Protein AF-0000000066093822 (afdb_homodimer)

Organism: Wolinella succinogenes (strain ATCC 29543 / DSM 1740 / CCUG 13145 / JCM 31913 / LMG 7466 / NCTC 11488 / FDC 602W) (NCBI:txid273121)

pLDDT: mean 84.03, std 15.46, range [20.19, 98.31]

InterPro domains:
  IPR005614 NrfD-like [PF03916] (7-316)
  IPR052049 Membrane-bound electron transfer protein [PTHR34856] (4-316)

Nearest PDB structures (foldseek):
  8x2j-assembly1_C  TM=7.909E-01  e=2.220E-07  Chloroflexus aurantiacus J-10-fl
  6loe-assembly1_C  TM=8.105E-01  e=1.254E-06  Roseiflexus castenholzii DSM 13941
  6btm-assembly1_F  TM=6.131E-01  e=3.218E-03  Flavobacterium johnsoniae UW101
  8qah-assembly1_A  TM=2.305E-01  e=1.585E+00  synthetic construct
  8x2j-assembly1_C  TM=7.907E-01  e=2.200E-07  Chloroflexus aurantiacus J-10-fl

Solvent-accessible surface area (backbone atoms only — not comparable to full-atom values): 30609 Å² total; per-residue (Å²): 137,86,76,81,65,75,64,72,66,75,68,45,86,75,78,82,57,70,64,55,31,52,26,48,38,26,36,12,30,13,20,10,11,39,43,48,19,48,54,51,38,70,34,92,88,40,77,52,85,81,64,40,12,40,39,53,25,6,34,51,44,20,38,54,30,36,50,52,19,50,52,46,52,45,66,65,38,91,56,44,82,47,49,58,45,52,66,67,63,59,45,85,82,35,59,66,41,52,42,53,52,47,47,63,57,36,48,60,49,38,45,33,48,27,34,36,78,36,28,57,65,37,21,76,74,26,94,43,43,87,50,37,67,51,19,46,44,33,64,75,40,38,66,64,49,50,50,52,47,41,54,43,24,52,48,49,15,25,36,55,18,46,52,47,13,40,36,63,76,16,56,74,28,41,39,49,48,39,19,57,44,37,27,40,45,10,34,38,29,4,42,26,49,16,52,36,45,8,52,72,77,26,46,92,43,42,52,65,68,59,52,53,49,48,53,53,49,37,53,52,37,39,53,50,42,53,50,47,53,47,38,47,47,53,33,30,41,44,37,36,70,49,44,19,51,26,40,51,43,50,61,64,43,67,70,56,14,48,42,38,52,51,28,25,46,32,34,32,37,46,46,56,52,50,54,64,69,72,43,54,74,73,58,61,68,31,69,66,48,47,38,51,49,20,51,37,34,40,50,6,44,45,32,41,34,45,40,54,58,49,42,16,70,68,38,50,93,135,86,78,82,66,76,63,71,68,75,68,46,85,74,78,81,56,70,65,54,30,51,28,48,40,26,36,12,30,13,22,10,10,40,43,48,18,48,53,52,36,68,34,91,89,41,77,52,85,81,64,40,12,41,41,53,25,6,34,50,45,21,37,53,29,35,51,53,19,51,51,46,53,44,66,64,39,92,56,42,80,48,49,57,46,52,65,64,62,60,46,86,84,36,59,65,41,51,42,52,51,46,48,63,56,37,49,60,49,38,45,33,48,27,34,37,75,36,28,58,64,38,20,75,74,27,94,42,44,86,49,37,69,52,19,46,46,33,62,74,40,38,68,63,50,50,51,53,47,42,53,42,25,53,48,49,12,24,37,56,18,46,53,47,11,40,37,64,75,16,57,75,29,41,39,49,48,39,19,57,46,37,28,40,44,11,33,36,30,4,42,25,48,16,53,37,45,7,52,73,77,26,45,91,42,42,52,64,68,58,52,52,49,50,52,53,50,36,51,53,36,40,53,50,41,52,50,46,53,48,36,47,48,52,32,31,40,44,37,35,71,50,44,20,52,26,41,51,43,50,61,65,43,68,70,56,15,49,41,38,52,50,29,25,47,31,35,32,37,46,45,54,52,49,52,63,68,72,44,56,76,74,56,60,69,32,69,66,49,47,39,51,49,19,52,38,35,40,51,6,45,46,33,41,36,45,41,54,58,49,43,17,70,66,38,51,92

Foldseek 3Di:
DPPPPVDPCVLPLPQDDLLLLLLLLLLLLLLLQLLLLLVLCPDPPQVDPPHFLLNLLSLVSNLVSNVVSVVSVLVPPPPSVCVVVCQVVPPVVDLVNVLVVLSVVQNVLSPLSNCLNCVCVPQVVHPVVVCNVSNVCCVVVVPVSSVVNNVSSLVSQLSSLVNQLPNPQFLLSVDNLRSVLSNLLSNLLSLLSSLQSSCVPVVVRHDLVSNVVSLVVSLVSLVVSVVSVVCSLVVQCVVDDLSNVLSVCLCPPDPLVVLCVCQQVNQQRVVSNCCCVVDDPVVCSDSVNSNVNSVSNSRNSSSVSVSSSVSRSPRRD/DPPPPPPPCVLPLPQDDLLLLLLLLLLLLLLLQLLLLLVLCPDPPQVDPPHFLLNLLSLVSNLVSNVVSVVSVLVPPPPSVCVVVCQVVPPVVDLVNVLVVLSVVQNVLSPLSNCQNCVCVPQVVHPVVVCNVSNVCCVVVVPVSSVVNNVSSLVSQLSSLVNQLPNPQFLLSVDNLRSVLSNLLSSLLSLLSSLQSSCVPVVVRHDLVSNVVSLVVSLVSLVVSVVSVVCSLVVQCVVDDLSNVLSVCLCPPDPLVVLCVCQQVNQQRVVSNCCCVVDDPVVCSDSVNSNVNSVSNSRNSSSVSVSSSVSRSPRRD

Radius of gyration: 25.58 Å; Cα contacts (8 Å, |Δi|>4): 1000; chains: 2; bounding box: 76×68×68 Å

Secondary structure (DSSP, 8-state):
-------TTSSS-----HHHHHHHHHHHHHHHHHHHHHHHHHSTT-SSSSPPHHHHHHHHHHHHHHHHHHHHHHHHSSSGGGHHHHHHS--TT-HHHHHHHHHHHHHHHHHHHHHHHTIIIIIISSS-GGGHHHHHHHHHTHHHHHHHHHHHHHHHHHHHHHHHHT-TT-TTTS-THHHHHHHHHHHHHHHHHHHHHHHHH-GGG--HHHHHHHHHHHHHHHHHHHHHHHHHHHHHHHH-HHHHHHHHHHHHSHHHHHIIIIIIIIIIIIHHHHHHHHS-HHHHTSHHHHHHHHHHHHHHHHHHHHHHHHHHHH---/-------TTSSS-----HHHHHHHHHHHHHHHHHHHHHHHHHSTT-SSSSPPHHHHHHHHHHHHHHHHHHHHHHHHSSSGGGHHHHHHS--TT-HHHHHHHHHHHHHHHHHHHHHHHTIIIIIISSS-GGGHHHHHHHHHTHHHHHHHHHHHHHHHHHHHHHHHHT-TT-TTTS-THHHHHHHHHHHHHHHHHHHHHHHHH-GGG--HHHHHHHHHHHHHHHHHHHHHHHHHHHHHHHH-HHHHHHHHHHHHSHHHHHIIIIIIIIIIIIHHHHHHHHS-HHHHTSHHHHHHHHHHHHHHHHHHHHHHHHHHHH---

Sequence (634 aa):
MNQMWGSIEQYNTVVWHWPIAVYLFLAGLSAGAIISAIIIKWMKGNESSPWDGIIKAGALIAPLTIGAGLLLLIFDLTRPLHFWKLLIFYNFSSVMTLGVLALFAYFPVVLIFLLGVFKKELCDEGPFGFLAPLANIAYSMARPLEIVTFVLAIGVGAYTGFLLSAMYSYPLLNTPILPLLFLASGISAGISGNLLIGLLFFGKSTKGENVGYLHGLDFKVILFEAFLLFILFVGMYYQGGSTAEVAKAALTTGGLASLFWLGVAGMGLALPVVLNVALPHGIKHSSGFVMLNALIVLAGVMALRFYILYAGQTFVGMNQMWGSIEQYNTVVWHWPIAVYLFLAGLSAGAIISAIIIKWMKGNESSPWDGIIKAGALIAPLTIGAGLLLLIFDLTRPLHFWKLLIFYNFSSVMTLGVLALFAYFPVVLIFLLGVFKKELCDEGPFGFLAPLANIAYSMARPLEIVTFVLAIGVGAYTGFLLSAMYSYPLLNTPILPLLFLASGISAGISGNLLIGLLFFGKSTKGENVGYLHGLDFKVILFEAFLLFILFVGMYYQGGSTAEVAKAALTTGGLASLFWLGVAGMGLALPVVLNVALPHGIKHSSGFVMLNALIVLAGVMALRFYILYAGQTFVG

Structure (mmCIF, N/CA/C/O backbone):
data_AF-0000000066093822-model_v1
#
loop_
_entity.id
_entity.type
_entity.pdbx_description
1 polymer 'Polysulfide reductase chain C'
#
loop_
_atom_site.group_PDB
_atom_site.id
_atom_site.type_symbol
_atom_site.label_atom_id
_atom_site.label_alt_id
_atom_site.label_comp_id
_atom_site.label_asym_id
_atom_site.label_entity_id
_atom_site.label_seq_id
_atom_site.pdbx_PDB_ins_code
_atom_site.Cartn_x
_atom_site.Cartn_y
_atom_site.Cartn_z
_atom_site.occupancy
_atom_site.B_iso_or_equiv
_atom_site.auth_seq_id
_atom_site.auth_comp_id
_atom_site.auth_asym_id
_atom_site.auth_atom_id
_atom_site.pdbx_PDB_model_num
ATOM 1 N N . MET A 1 1 ? -21.609 12.609 39.312 1 22.14 1 MET A N 1
ATOM 2 C CA . MET A 1 1 ? -21.672 11.727 38.156 1 22.14 1 MET A CA 1
ATOM 3 C C . MET A 1 1 ? -21.562 12.516 36.844 1 22.14 1 MET A C 1
ATOM 5 O O . MET A 1 1 ? -22.547 12.727 36.156 1 22.14 1 MET A O 1
ATOM 9 N N . ASN A 1 2 ? -20.844 13.633 36.594 1 21.94 2 ASN A N 1
ATOM 10 C CA . ASN A 1 2 ? -20.672 14.758 35.688 1 21.94 2 ASN A CA 1
ATOM 11 C C . ASN A 1 2 ? -20.156 14.312 34.312 1 21.94 2 ASN A C 1
ATOM 13 O O . ASN A 1 2 ? -19.062 13.766 34.219 1 21.94 2 ASN A O 1
ATOM 17 N N . GLN A 1 3 ? -21.094 13.914 33.375 1 25.66 3 GLN A N 1
ATOM 18 C CA . GLN A 1 3 ? -21.188 13.273 32.062 1 25.66 3 GLN A CA 1
ATOM 19 C C . GLN A 1 3 ? -20.406 14.062 31.016 1 25.66 3 GLN A C 1
ATOM 21 O O . GLN A 1 3 ? -20.875 15.102 30.547 1 25.66 3 GLN A O 1
ATOM 26 N N . MET A 1 4 ? -19.234 14.562 31.219 1 26.33 4 MET A N 1
ATOM 27 C CA . MET A 1 4 ? -18.422 15.281 30.234 1 26.33 4 MET A CA 1
ATOM 28 C C . MET A 1 4 ? -18.484 14.594 28.875 1 26.33 4 MET A C 1
ATOM 30 O O . MET A 1 4 ? -17.75 13.633 28.641 1 26.33 4 MET A O 1
ATOM 34 N N . TRP A 1 5 ? -19.688 14.32 28.297 1 30.56 5 TRP A N 1
ATOM 35 C CA . TRP A 1 5 ? -20.094 14.109 26.922 1 30.56 5 TRP A CA 1
ATOM 36 C C . TRP A 1 5 ? -19.359 15.062 25.984 1 30.56 5 TRP A C 1
ATOM 38 O O . TRP A 1 5 ? -19.5 16.281 26.094 1 30.56 5 TRP A O 1
ATOM 48 N N . GLY A 1 6 ? -18.125 15.008 25.844 1 33.09 6 GLY A N 1
ATOM 49 C CA . GLY A 1 6 ? -17.422 15.922 24.953 1 33.09 6 GLY A CA 1
ATOM 50 C C . GLY A 1 6 ? -18.266 16.406 23.797 1 33.09 6 GLY A C 1
ATOM 51 O O . GLY A 1 6 ? -19.094 15.648 23.281 1 33.09 6 GLY A O 1
ATOM 52 N N . SER A 1 7 ? -18.766 17.672 23.859 1 30.75 7 SER A N 1
ATOM 53 C CA . SER A 1 7 ? -19.703 18.422 23.031 1 30.75 7 SER A CA 1
ATOM 54 C C . SER A 1 7 ? -19.531 18.062 21.562 1 30.75 7 SER A C 1
ATOM 56 O O . SER A 1 7 ? -18.406 18.031 21.047 1 30.75 7 SER A O 1
ATOM 58 N N . ILE A 1 8 ? -20.281 17.344 20.938 1 36.72 8 ILE A N 1
ATOM 59 C CA . ILE A 1 8 ? -20.625 17.219 19.531 1 36.72 8 ILE A CA 1
ATOM 60 C C . ILE A 1 8 ? -20.469 18.562 18.828 1 36.72 8 ILE A C 1
ATOM 62 O O . ILE A 1 8 ? -20.5 18.641 17.594 1 36.72 8 ILE A O 1
ATOM 66 N N . GLU A 1 9 ? -20.641 19.688 19.562 1 33.75 9 GLU A N 1
ATOM 67 C CA . GLU A 1 9 ? -20.484 21.062 19.094 1 33.75 9 GLU A CA 1
ATOM 68 C C . GLU A 1 9 ? -19.078 21.281 18.531 1 33.75 9 GLU A C 1
ATOM 70 O O . GLU A 1 9 ? -18.844 22.234 17.781 1 33.75 9 GLU A O 1
ATOM 75 N N . GLN A 1 10 ? -18.109 20.656 19.141 1 34.78 10 GLN A N 1
ATOM 76 C CA . GLN A 1 10 ? -16.75 20.906 18.672 1 34.78 10 GLN A CA 1
ATOM 77 C C . GLN A 1 10 ? -16.578 20.453 17.219 1 34.78 10 GLN A C 1
ATOM 79 O O . GLN A 1 10 ? -15.594 20.812 16.562 1 34.78 10 GLN A O 1
ATOM 84 N N . TYR A 1 11 ? -17.266 19.469 16.844 1 39.75 11 TYR A N 1
ATOM 85 C CA . TYR A 1 11 ? -17.25 19.219 15.414 1 39.75 11 TYR A CA 1
ATOM 86 C C . TYR A 1 11 ? -18.125 20.219 14.672 1 39.75 11 TYR A C 1
ATOM 88 O O . TYR A 1 11 ? -19.203 19.875 14.195 1 39.75 11 TYR A O 1
ATOM 96 N N . ASN A 1 12 ? -18.344 21.328 15.227 1 39.03 12 ASN A N 1
ATOM 97 C CA . ASN A 1 12 ? -18.766 22.375 14.297 1 39.03 12 ASN A CA 1
ATOM 98 C C . ASN A 1 12 ? -18.016 22.266 12.969 1 39.03 12 ASN A C 1
ATOM 100 O O . ASN A 1 12 ? -16.875 21.781 12.922 1 39.03 12 ASN A O 1
ATOM 104 N N . THR A 1 13 ? -18.719 22.297 11.836 1 49.81 13 THR A N 1
ATOM 105 C CA . THR A 1 13 ? -18.219 22.203 10.477 1 49.81 13 THR A CA 1
ATOM 106 C C . THR A 1 13 ? -16.922 22.984 10.328 1 49.81 13 THR A C 1
ATOM 108 O O . THR A 1 13 ? -16.938 24.203 10.219 1 49.81 13 THR A O 1
ATOM 111 N N . VAL A 1 14 ? -15.984 22.75 11.188 1 52.81 14 VAL A N 1
ATOM 112 C CA . VAL A 1 14 ? -14.703 23.422 10.992 1 52.81 14 VAL A CA 1
ATOM 113 C C . VAL A 1 14 ? -14.352 23.438 9.508 1 52.81 14 VAL A C 1
ATOM 115 O O . VAL A 1 14 ? -14.344 22.391 8.852 1 52.81 14 VAL A O 1
ATOM 118 N N . VAL A 1 15 ? -14.5 24.656 8.938 1 65.69 15 VAL A N 1
ATOM 119 C CA . VAL A 1 15 ? -14.109 24.891 7.551 1 65.69 15 VAL A CA 1
ATOM 120 C C . VAL A 1 15 ? -12.602 25.109 7.461 1 65.69 15 VAL A C 1
ATOM 122 O O . VAL A 1 15 ? -12.062 26.016 8.109 1 65.69 15 VAL A O 1
ATOM 125 N N . TRP A 1 16 ? -11.938 24.156 6.988 1 75.75 16 TRP A N 1
ATOM 126 C CA . TRP A 1 16 ? -10.5 24.266 6.758 1 75.75 16 TRP A CA 1
ATOM 127 C C . TRP A 1 16 ? -10.211 25.062 5.492 1 75.75 16 TRP A C 1
ATOM 129 O O . TRP A 1 16 ? -10.906 24.906 4.484 1 75.75 16 TRP A O 1
ATOM 139 N N . HIS A 1 17 ? -9.211 26.047 5.73 1 81.94 17 HIS A N 1
ATOM 140 C CA . HIS A 1 17 ? -8.836 26.906 4.617 1 81.94 17 HIS A CA 1
ATOM 141 C C . HIS A 1 17 ? -7.496 26.5 4.02 1 81.94 17 HIS A C 1
ATOM 143 O O . HIS A 1 17 ? -6.945 25.453 4.383 1 81.94 17 HIS A O 1
ATOM 149 N N . TRP A 1 18 ? -6.988 27.281 3.104 1 85.25 18 TRP A N 1
ATOM 150 C CA . TRP A 1 18 ? -5.848 26.953 2.26 1 85.25 18 TRP A CA 1
ATOM 151 C C . TRP A 1 18 ? -4.59 26.75 3.1 1 85.25 18 TRP A C 1
ATOM 153 O O . TRP A 1 18 ? -3.729 25.938 2.748 1 85.25 18 TRP A O 1
ATOM 163 N N . PRO A 1 19 ? -4.461 27.375 4.227 1 85.19 19 PRO A N 1
ATOM 164 C CA . PRO A 1 19 ? -3.238 27.141 5 1 85.19 19 PRO A CA 1
ATOM 165 C C . PRO A 1 19 ? -3.107 25.703 5.477 1 85.19 19 PRO A C 1
ATOM 167 O O . PRO A 1 19 ? -1.993 25.172 5.59 1 85.19 19 PRO A O 1
ATOM 170 N N . ILE A 1 20 ? -4.18 25.062 5.641 1 84.62 20 ILE A N 1
ATOM 171 C CA . ILE A 1 20 ? -4.16 23.688 6.105 1 84.62 20 ILE A CA 1
ATOM 172 C C . ILE A 1 20 ? -3.723 22.766 4.969 1 84.62 20 ILE A C 1
ATOM 174 O O . ILE A 1 20 ? -2.98 21.797 5.188 1 84.62 20 ILE A O 1
ATOM 178 N N . ALA A 1 21 ? -4.195 23.109 3.809 1 90.12 21 ALA A N 1
ATOM 179 C CA . ALA A 1 21 ? -3.766 22.312 2.654 1 90.12 21 ALA A CA 1
ATOM 180 C C . ALA A 1 21 ? -2.256 22.406 2.459 1 90.12 21 ALA A C 1
ATOM 182 O O . ALA A 1 21 ? -1.6 21.406 2.17 1 90.12 21 ALA A O 1
ATOM 183 N N . VAL A 1 22 ? -1.737 23.594 2.682 1 92.62 22 VAL A N 1
ATOM 184 C CA . VAL A 1 22 ? -0.304 23.812 2.523 1 92.62 22 VAL A CA 1
ATOM 185 C C . VAL A 1 22 ? 0.457 23.094 3.639 1 92.62 22 VAL A C 1
ATOM 187 O O . VAL A 1 22 ? 1.493 22.469 3.393 1 92.62 22 VAL A O 1
ATOM 190 N N . TYR A 1 23 ? -0.07 23.188 4.816 1 91 23 TYR A N 1
ATOM 191 C CA . TYR A 1 23 ? 0.551 22.469 5.926 1 91 23 TYR A CA 1
ATOM 192 C C . TYR A 1 23 ? 0.597 20.969 5.656 1 91 23 TYR A C 1
ATOM 194 O O . TYR A 1 23 ? 1.615 20.328 5.906 1 91 23 TYR A O 1
ATOM 202 N N . LEU A 1 24 ? -0.52 20.484 5.164 1 92.25 24 LEU A N 1
ATOM 203 C CA . LEU A 1 24 ? -0.588 19.047 4.879 1 92.25 24 LEU A CA 1
ATOM 204 C C . LEU A 1 24 ? 0.443 18.656 3.824 1 92.25 24 LEU A C 1
ATOM 206 O O . LEU A 1 24 ? 1.057 17.594 3.92 1 92.25 24 LEU A O 1
ATOM 210 N N . PHE A 1 25 ? 0.59 19.516 2.885 1 95.88 25 PHE A N 1
ATOM 211 C CA . PHE A 1 25 ? 1.58 19.266 1.842 1 95.88 25 PHE A CA 1
ATOM 212 C C . PHE A 1 25 ? 2.99 19.297 2.418 1 95.88 25 PHE A C 1
ATOM 214 O O . PHE A 1 25 ? 3.797 18.406 2.143 1 95.88 25 PHE A O 1
ATOM 221 N N . LEU A 1 26 ? 3.244 20.266 3.191 1 96.44 26 LEU A N 1
ATOM 222 C CA . LEU A 1 26 ? 4.578 20.438 3.76 1 96.44 26 LEU A CA 1
ATOM 223 C C . LEU A 1 26 ? 4.918 19.297 4.707 1 96.44 26 LEU A C 1
ATOM 225 O O . LEU A 1 26 ? 6.062 18.828 4.738 1 96.44 26 LEU A O 1
ATOM 229 N N . ALA A 1 27 ? 3.977 18.875 5.484 1 94.81 27 ALA A N 1
ATOM 230 C CA . ALA A 1 27 ? 4.195 17.75 6.395 1 94.81 27 ALA A CA 1
ATOM 231 C C . ALA A 1 27 ? 4.512 16.469 5.621 1 94.81 27 ALA A C 1
ATOM 233 O O . ALA A 1 27 ? 5.422 15.727 5.984 1 94.81 27 ALA A O 1
ATOM 234 N N . GLY A 1 28 ? 3.799 16.234 4.559 1 96.38 28 GLY A N 1
ATOM 235 C CA . GLY A 1 28 ? 4.078 15.094 3.705 1 96.38 28 GLY A CA 1
ATOM 236 C C . GLY A 1 28 ? 5.434 15.164 3.029 1 96.38 28 GLY A C 1
ATOM 237 O O . GLY A 1 28 ? 6.156 14.164 2.961 1 96.38 28 GLY A O 1
ATOM 238 N N . LEU A 1 29 ? 5.715 16.328 2.545 1 97.81 29 LEU A N 1
ATOM 239 C CA . LEU A 1 29 ? 7.004 16.562 1.903 1 97.81 29 LEU A CA 1
ATOM 240 C C . LEU A 1 29 ? 8.148 16.297 2.873 1 97.81 29 LEU A C 1
ATOM 242 O O . LEU A 1 29 ? 9.148 15.664 2.506 1 97.81 29 LEU A O 1
ATOM 246 N N . SER A 1 30 ? 7.945 16.734 4.047 1 98.06 30 SER A N 1
ATOM 247 C CA . SER A 1 30 ? 8.953 16.531 5.078 1 98.06 30 SER A CA 1
ATOM 248 C C . SER A 1 30 ? 9.172 15.047 5.352 1 98.06 30 SER A C 1
ATOM 250 O O . SER A 1 30 ? 10.305 14.562 5.305 1 98.06 30 SER A O 1
ATOM 252 N N . ALA A 1 31 ? 8.102 14.367 5.594 1 97.81 31 ALA A N 1
ATOM 253 C CA . ALA A 1 31 ? 8.156 12.93 5.883 1 97.81 31 ALA A CA 1
ATOM 254 C C . ALA A 1 31 ? 8.75 12.164 4.703 1 97.81 31 ALA A C 1
ATOM 256 O O . ALA A 1 31 ? 9.648 11.336 4.879 1 97.81 31 ALA A O 1
ATOM 257 N N . GLY A 1 32 ? 8.305 12.445 3.521 1 98.19 32 GLY A N 1
ATOM 258 C CA . GLY A 1 32 ? 8.789 11.758 2.336 1 98.19 32 GLY A CA 1
ATOM 259 C C . GLY A 1 32 ? 10.258 12.008 2.055 1 98.19 32 GLY A C 1
ATOM 260 O O . GLY A 1 32 ? 10.977 11.109 1.624 1 98.19 32 GLY A O 1
ATOM 261 N N . ALA A 1 33 ? 10.68 13.219 2.285 1 98.31 33 ALA A N 1
ATOM 262 C CA . ALA A 1 33 ? 12.062 13.586 2.021 1 98.31 33 ALA A CA 1
ATOM 263 C C . ALA A 1 33 ? 13.016 12.82 2.932 1 98.31 33 ALA A C 1
ATOM 265 O O . ALA A 1 33 ? 14.023 12.281 2.471 1 98.31 33 ALA A O 1
ATOM 266 N N . ILE A 1 34 ? 12.641 12.773 4.176 1 98.19 34 ILE A N 1
ATOM 267 C CA . ILE A 1 34 ? 13.547 12.109 5.117 1 98.19 34 ILE A CA 1
ATOM 268 C C . ILE A 1 34 ? 13.484 10.602 4.914 1 98.19 34 ILE A C 1
ATOM 270 O O . ILE A 1 34 ? 14.492 9.906 5.047 1 98.19 34 ILE A O 1
ATOM 274 N N . ILE A 1 35 ? 12.336 10.055 4.598 1 97.5 35 ILE A N 1
ATOM 275 C CA . ILE A 1 35 ? 12.188 8.633 4.324 1 97.5 35 ILE A CA 1
ATOM 276 C C . ILE A 1 35 ? 13.055 8.242 3.125 1 97.5 35 ILE A C 1
ATOM 278 O O . ILE A 1 35 ? 13.812 7.277 3.188 1 97.5 35 ILE A O 1
ATOM 282 N N . SER A 1 36 ? 12.961 8.984 2.068 1 97.12 36 SER A N 1
ATOM 283 C CA . SER A 1 36 ? 13.727 8.672 0.866 1 97.12 36 SER A CA 1
ATOM 284 C C . SER A 1 36 ? 15.227 8.836 1.106 1 97.12 36 SER A C 1
ATOM 286 O O . SER A 1 36 ? 16.031 8.062 0.584 1 97.12 36 SER A O 1
ATOM 288 N N . ALA A 1 37 ? 15.594 9.828 1.858 1 96.94 37 ALA A N 1
ATOM 289 C CA . ALA A 1 37 ? 17 10.031 2.199 1 96.94 37 ALA A CA 1
ATOM 290 C C . ALA A 1 37 ? 17.547 8.844 2.986 1 96.94 37 ALA A C 1
ATOM 292 O O . ALA A 1 37 ? 18.656 8.367 2.721 1 96.94 37 ALA A O 1
ATOM 293 N N . ILE A 1 38 ? 16.781 8.375 3.906 1 95.81 38 ILE A N 1
ATOM 294 C CA . ILE A 1 38 ? 17.203 7.273 4.758 1 95.81 38 ILE A CA 1
ATOM 295 C C . ILE A 1 38 ? 17.281 5.988 3.936 1 95.81 38 ILE A C 1
ATOM 297 O O . ILE A 1 38 ? 18.188 5.172 4.129 1 95.81 38 ILE A O 1
ATOM 301 N N . ILE A 1 39 ? 16.375 5.793 3.023 1 94 39 ILE A N 1
ATOM 302 C CA . ILE A 1 39 ? 16.391 4.629 2.145 1 94 39 ILE A CA 1
ATOM 303 C C . ILE A 1 39 ? 17.703 4.605 1.355 1 94 39 ILE A C 1
ATOM 305 O O . ILE A 1 39 ? 18.344 3.555 1.224 1 94 39 ILE A O 1
ATOM 309 N N . ILE A 1 40 ? 18.125 5.746 0.827 1 93.38 40 ILE A N 1
ATOM 310 C CA . ILE A 1 40 ? 19.375 5.844 0.087 1 93.38 40 ILE A CA 1
ATOM 311 C C . ILE A 1 40 ? 20.547 5.574 1.025 1 93.38 40 ILE A C 1
ATOM 313 O O . ILE A 1 40 ? 21.5 4.887 0.657 1 93.38 40 ILE A O 1
ATOM 317 N N . LYS A 1 41 ? 20.422 6.117 2.174 1 92.81 41 LYS A N 1
ATOM 318 C CA . LYS A 1 41 ? 21.5 5.938 3.148 1 92.81 41 LYS A CA 1
ATOM 319 C C . LYS A 1 41 ? 21.672 4.465 3.506 1 92.81 41 LYS A C 1
ATOM 321 O O . LYS A 1 41 ? 22.781 4.023 3.805 1 92.81 41 LYS A O 1
ATOM 326 N N . TRP A 1 42 ? 20.578 3.719 3.482 1 90.69 42 TRP A N 1
ATOM 327 C CA . TRP A 1 42 ? 20.609 2.305 3.84 1 90.69 42 TRP A CA 1
ATOM 328 C C . TRP A 1 42 ? 21.109 1.46 2.676 1 90.69 42 TRP A C 1
ATOM 330 O O . TRP A 1 42 ? 21.438 0.283 2.852 1 90.69 42 TRP A O 1
ATOM 340 N N . MET A 1 43 ? 21.172 2.004 1.533 1 87.81 43 MET A N 1
ATOM 341 C CA . MET A 1 43 ? 21.734 1.292 0.383 1 87.81 43 MET A CA 1
ATOM 342 C C . MET A 1 43 ? 23.25 1.186 0.481 1 87.81 43 MET A C 1
ATOM 344 O O . MET A 1 43 ? 23.906 2.109 0.959 1 87.81 43 MET A O 1
ATOM 348 N N . LYS A 1 44 ? 23.719 0.09 -0.044 1 77.94 44 LYS A N 1
ATOM 349 C CA . LYS A 1 44 ? 25.172 -0.151 -0.01 1 77.94 44 LYS A CA 1
ATOM 350 C C . LYS A 1 44 ? 25.922 0.974 -0.706 1 77.94 44 LYS A C 1
ATOM 352 O O . LYS A 1 44 ? 25.547 1.407 -1.795 1 77.94 44 LYS A O 1
ATOM 357 N N . GLY A 1 45 ? 26.922 1.511 0.04 1 78.94 45 GLY A N 1
ATOM 358 C CA . GLY A 1 45 ? 27.812 2.51 -0.547 1 78.94 45 GLY A CA 1
ATOM 359 C C . GLY A 1 45 ? 27.5 3.922 -0.086 1 78.94 45 GLY A C 1
ATOM 360 O O . GLY A 1 45 ? 28.203 4.863 -0.438 1 78.94 45 GLY A O 1
ATOM 361 N N . ASN A 1 46 ? 26.438 4.035 0.699 1 82.12 46 ASN A N 1
ATOM 362 C CA . ASN A 1 46 ? 26.047 5.379 1.121 1 82.12 46 ASN A CA 1
ATOM 363 C C . ASN A 1 46 ? 26.062 5.516 2.641 1 82.12 46 ASN A C 1
ATOM 365 O O . ASN A 1 46 ? 25.406 6.395 3.195 1 82.12 46 ASN A O 1
ATOM 369 N N . GLU A 1 47 ? 26.828 4.672 3.305 1 76.81 47 GLU A N 1
ATOM 370 C CA . GLU A 1 47 ? 26.734 4.559 4.758 1 76.81 47 GLU A CA 1
ATOM 371 C C . GLU A 1 47 ? 27.641 5.57 5.449 1 76.81 47 GLU A C 1
ATOM 373 O O . GLU A 1 47 ? 27.547 5.762 6.664 1 76.81 47 GLU A O 1
ATOM 378 N N . SER A 1 48 ? 28.562 6.148 4.629 1 74.75 48 SER A N 1
ATOM 379 C CA . SER A 1 48 ? 29.516 7.035 5.277 1 74.75 48 SER A CA 1
ATOM 380 C C . SER A 1 48 ? 29.75 8.305 4.461 1 74.75 48 SER A C 1
ATOM 382 O O . SER A 1 48 ? 29.375 8.367 3.287 1 74.75 48 SER A O 1
ATOM 384 N N . SER A 1 49 ? 30.234 9.336 5.188 1 75 49 SER A N 1
ATOM 385 C CA . SER A 1 49 ? 30.594 10.594 4.539 1 75 49 SER A CA 1
ATOM 386 C C . SER A 1 49 ? 31.719 10.391 3.527 1 75 49 SER A C 1
ATOM 388 O O . SER A 1 49 ? 32.594 9.523 3.715 1 75 49 SER A O 1
ATOM 390 N N . PRO A 1 50 ? 31.656 11.258 2.455 1 80.31 50 PRO A N 1
ATOM 391 C CA . PRO A 1 50 ? 30.75 12.359 2.102 1 80.31 50 PRO A CA 1
ATOM 392 C C . PRO A 1 50 ? 29.375 11.891 1.644 1 80.31 50 PRO A C 1
ATOM 394 O O . PRO A 1 50 ? 29.281 10.945 0.853 1 80.31 50 PRO A O 1
ATOM 397 N N . TRP A 1 51 ? 28.469 12.539 2.17 1 89.25 51 TRP A N 1
ATOM 398 C CA . TRP A 1 51 ? 27.094 12.117 1.951 1 89.25 51 TRP A CA 1
ATOM 399 C C . TRP A 1 51 ? 26.641 12.469 0.54 1 89.25 51 TRP A C 1
ATOM 401 O O . TRP A 1 51 ? 27.016 13.5 -0.006 1 89.25 51 TRP A O 1
ATOM 411 N N . ASP A 1 52 ? 25.875 11.609 0.027 1 91.5 52 ASP A N 1
ATOM 412 C CA . ASP A 1 52 ? 25.25 11.844 -1.271 1 91.5 52 ASP A CA 1
ATOM 413 C C . ASP A 1 52 ? 24.328 13.07 -1.232 1 91.5 52 ASP A C 1
ATOM 415 O O . ASP A 1 52 ? 23.766 13.391 -0.191 1 91.5 52 ASP A O 1
ATOM 419 N N . GLY A 1 53 ? 24.266 13.742 -2.312 1 93.94 53 GLY A N 1
ATOM 420 C CA . GLY A 1 53 ? 23.469 14.953 -2.416 1 93.94 53 GLY A CA 1
ATOM 421 C C . GLY A 1 53 ? 22.016 14.742 -2.074 1 93.94 53 GLY A C 1
ATOM 422 O O . GLY A 1 53 ? 21.344 15.648 -1.559 1 93.94 53 GLY A O 1
ATOM 423 N N . ILE A 1 54 ? 21.547 13.586 -2.357 1 94.25 54 ILE A N 1
ATOM 424 C CA . ILE A 1 54 ? 20.156 13.258 -2.08 1 94.25 54 ILE A CA 1
ATOM 425 C C . ILE A 1 54 ? 19.922 13.203 -0.57 1 94.25 54 ILE A C 1
ATOM 427 O O . ILE A 1 54 ? 18.891 13.656 -0.075 1 94.25 54 ILE A O 1
ATOM 431 N N . ILE A 1 55 ? 20.875 12.664 0.115 1 96.06 55 ILE A N 1
ATOM 432 C CA . ILE A 1 55 ? 20.812 12.578 1.569 1 96.06 55 ILE A CA 1
ATOM 433 C C . ILE A 1 55 ? 20.859 13.977 2.172 1 96.06 55 ILE A C 1
ATOM 435 O O . ILE A 1 55 ? 20.078 14.297 3.072 1 96.06 55 ILE A O 1
ATOM 439 N N . LYS A 1 56 ? 21.719 14.766 1.625 1 95.88 56 LYS A N 1
ATOM 440 C CA . LYS A 1 56 ? 21.828 16.156 2.078 1 95.88 56 LYS A CA 1
ATOM 441 C C . LYS A 1 56 ? 20.531 16.922 1.829 1 95.88 56 LYS A C 1
ATOM 443 O O . LYS A 1 56 ? 20.078 17.688 2.684 1 95.88 56 LYS A O 1
ATOM 448 N N . ALA A 1 57 ? 19.984 16.703 0.689 1 97 57 ALA A N 1
ATOM 449 C CA . ALA A 1 57 ? 18.719 17.359 0.338 1 97 57 ALA A CA 1
ATOM 450 C C . ALA A 1 57 ? 17.609 16.969 1.307 1 97 57 ALA A C 1
ATOM 452 O O . ALA A 1 57 ? 16.875 17.828 1.8 1 97 57 ALA A O 1
ATOM 453 N N . GLY A 1 58 ? 17.5 15.688 1.588 1 97.69 58 GLY A N 1
ATOM 454 C CA . GLY A 1 58 ? 16.5 15.211 2.52 1 97.69 58 GLY A CA 1
ATOM 455 C C . GLY A 1 58 ? 16.672 15.758 3.922 1 97.69 58 GLY A C 1
ATOM 456 O O . GLY A 1 58 ? 15.688 16.109 4.582 1 97.69 58 GLY A O 1
ATOM 457 N N . ALA A 1 59 ? 17.953 15.82 4.285 1 96.56 59 ALA A N 1
ATOM 458 C CA . ALA A 1 59 ? 18.266 16.359 5.605 1 96.56 59 ALA A CA 1
ATOM 459 C C . ALA A 1 59 ? 17.875 17.828 5.715 1 96.56 59 ALA A C 1
ATOM 461 O O . ALA A 1 59 ? 17.5 18.297 6.793 1 96.56 59 ALA A O 1
ATOM 462 N N . LEU A 1 60 ? 17.938 18.516 4.691 1 96.94 60 LEU A N 1
ATOM 463 C CA . LEU A 1 60 ? 17.609 19.938 4.672 1 96.94 60 LEU A CA 1
ATOM 464 C C . LEU A 1 60 ? 16.109 20.156 4.551 1 96.94 60 LEU A C 1
ATOM 466 O O . LEU A 1 60 ? 15.531 20.953 5.293 1 96.94 60 LEU A O 1
ATOM 470 N N . ILE A 1 61 ? 15.453 19.422 3.686 1 98.12 61 ILE A N 1
ATOM 471 C CA . ILE A 1 61 ? 14.039 19.609 3.361 1 98.12 61 ILE A CA 1
ATOM 472 C C . ILE A 1 61 ? 13.18 19.234 4.566 1 98.12 61 ILE A C 1
ATOM 474 O O . ILE A 1 61 ? 12.211 19.922 4.883 1 98.12 61 ILE A O 1
ATOM 478 N N . ALA A 1 62 ? 13.57 18.188 5.219 1 98.19 62 ALA A N 1
ATOM 479 C CA . ALA A 1 62 ? 12.727 17.609 6.266 1 98.19 62 ALA A CA 1
ATOM 480 C C . ALA A 1 62 ? 12.477 18.625 7.379 1 98.19 62 ALA A C 1
ATOM 482 O O . ALA A 1 62 ? 11.328 18.984 7.645 1 98.19 62 ALA A O 1
ATOM 483 N N . PRO A 1 63 ? 13.508 19.219 8.008 1 97.19 63 PRO A N 1
ATOM 484 C CA . PRO A 1 63 ? 13.25 20.172 9.094 1 97.19 63 PRO A CA 1
ATOM 485 C C . PRO A 1 63 ? 12.695 21.5 8.602 1 97.19 63 PRO A C 1
ATOM 487 O O . PRO A 1 63 ? 11.883 22.125 9.281 1 97.19 63 PRO A O 1
ATOM 490 N N . LEU A 1 64 ? 13.07 21.969 7.484 1 97 64 LEU A N 1
ATOM 491 C CA . LEU A 1 64 ? 12.609 23.25 6.973 1 97 64 LEU A CA 1
ATOM 492 C C . LEU A 1 64 ? 11.125 23.219 6.652 1 97 64 LEU A C 1
ATOM 494 O O . LEU A 1 64 ? 10.391 24.156 6.984 1 97 64 LEU A O 1
ATOM 498 N N . THR A 1 65 ? 10.719 22.156 6.043 1 97.38 65 THR A N 1
ATOM 499 C CA . THR A 1 65 ? 9.328 22.062 5.625 1 97.38 65 THR A CA 1
ATOM 500 C C . THR A 1 65 ? 8.414 21.812 6.824 1 97.38 65 THR A C 1
ATOM 502 O O . THR A 1 65 ? 7.34 22.406 6.934 1 97.38 65 THR A O 1
ATOM 505 N N . ILE A 1 66 ? 8.82 20.906 7.668 1 96.12 66 ILE A N 1
ATOM 506 C CA . ILE A 1 66 ? 7.98 20.656 8.836 1 96.12 66 ILE A CA 1
ATOM 507 C C . ILE A 1 66 ? 7.945 21.906 9.727 1 96.12 66 ILE A C 1
ATOM 509 O O . ILE A 1 66 ? 6.918 22.203 10.336 1 96.12 66 ILE A O 1
ATOM 513 N N . GLY A 1 67 ? 9.109 22.625 9.867 1 94.56 67 GLY A N 1
ATOM 514 C CA . GLY A 1 67 ? 9.125 23.875 10.594 1 94.56 67 GLY A CA 1
ATOM 515 C C . GLY A 1 67 ? 8.156 24.906 10.031 1 94.56 67 GLY A C 1
ATOM 516 O O . GLY A 1 67 ? 7.398 25.531 10.781 1 94.56 67 GLY A O 1
ATOM 517 N N . ALA A 1 68 ? 8.188 25.062 8.758 1 94.06 68 ALA A N 1
ATOM 518 C CA . ALA A 1 68 ? 7.262 25.984 8.086 1 94.06 68 ALA A CA 1
ATOM 519 C C . ALA A 1 68 ? 5.816 25.547 8.297 1 94.06 68 ALA A C 1
ATOM 521 O O . ALA A 1 68 ? 4.934 26.391 8.5 1 94.06 68 ALA A O 1
ATOM 522 N N . GLY A 1 69 ? 5.594 24.25 8.219 1 89.38 69 GLY A N 1
ATOM 523 C CA . GLY A 1 69 ? 4.262 23.734 8.469 1 89.38 69 GLY A CA 1
ATOM 524 C C . GLY A 1 69 ? 3.762 24.016 9.875 1 89.38 69 GLY A C 1
ATOM 525 O O . GLY A 1 69 ? 2.604 24.391 10.062 1 89.38 69 GLY A O 1
ATOM 526 N N . LEU A 1 70 ? 4.629 23.797 10.82 1 86.25 70 LEU A N 1
ATOM 527 C CA . LEU A 1 70 ? 4.266 24.078 12.203 1 86.25 70 LEU A CA 1
ATOM 528 C C . LEU A 1 70 ? 3.926 25.547 12.398 1 86.25 70 LEU A C 1
ATOM 530 O O . LEU A 1 70 ? 2.988 25.875 13.133 1 86.25 70 LEU A O 1
ATOM 534 N N . LEU A 1 71 ? 4.656 26.406 11.773 1 86.5 71 LEU A N 1
ATOM 535 C CA . LEU A 1 71 ? 4.379 27.844 11.852 1 86.5 71 LEU A CA 1
ATOM 536 C C . LEU A 1 71 ? 3.01 28.156 11.258 1 86.5 71 LEU A C 1
ATOM 538 O O . LEU A 1 71 ? 2.256 28.953 11.82 1 86.5 71 LEU A O 1
ATOM 542 N N . LEU A 1 72 ? 2.691 27.531 10.18 1 83.94 72 LEU A N 1
ATOM 543 C CA . LEU A 1 72 ? 1.392 27.734 9.547 1 83.94 72 LEU A CA 1
ATOM 544 C C . LEU A 1 72 ? 0.265 27.25 10.453 1 83.94 72 LEU A C 1
ATOM 546 O O . LEU A 1 72 ? -0.796 27.875 10.523 1 83.94 72 LEU A O 1
ATOM 550 N N . LEU A 1 73 ? 0.499 26.156 11.086 1 76 73 LEU A N 1
ATOM 551 C CA . LEU A 1 73 ? -0.501 25.594 11.992 1 76 73 LEU A CA 1
ATOM 552 C C . LEU A 1 73 ? -0.742 26.531 13.172 1 76 73 LEU A C 1
ATOM 554 O O . LEU A 1 73 ? -1.88 26.703 13.617 1 76 73 LEU A O 1
ATOM 558 N N . ILE A 1 74 ? 0.278 27.094 13.672 1 74.75 74 ILE A N 1
ATOM 559 C CA . ILE A 1 74 ? 0.19 28.016 14.797 1 74.75 74 ILE A CA 1
ATOM 560 C C . ILE A 1 74 ? -0.571 29.281 14.383 1 74.75 74 ILE A C 1
ATOM 562 O O . ILE A 1 74 ? -1.401 29.781 15.141 1 74.75 74 ILE A O 1
ATOM 566 N N . PHE A 1 75 ? -0.369 29.703 13.211 1 74.88 75 PHE A N 1
ATOM 567 C CA . PHE A 1 75 ? -1.006 30.922 12.742 1 74.88 75 PHE A CA 1
ATOM 568 C C . PHE A 1 75 ? -2.473 30.672 12.406 1 74.88 75 PHE A C 1
ATOM 570 O O . PHE A 1 75 ? -3.289 31.594 12.453 1 74.88 75 PHE A O 1
ATOM 577 N N . ASP A 1 76 ? -2.785 29.5 11.953 1 67.19 76 ASP A N 1
ATOM 578 C CA . ASP A 1 76 ? -4.16 29.188 11.586 1 67.19 76 ASP A CA 1
ATOM 579 C C . ASP A 1 76 ? -5.039 29.016 12.82 1 67.19 76 ASP A C 1
ATOM 581 O O . ASP A 1 76 ? -6.258 29.188 12.758 1 67.19 76 ASP A O 1
ATOM 585 N N . LEU A 1 77 ? -4.418 28.609 13.875 1 58 77 LEU A N 1
ATOM 586 C CA . LEU A 1 77 ? -5.207 28.469 15.094 1 58 77 LEU A CA 1
ATOM 587 C C . LEU A 1 77 ? -5.727 29.812 15.562 1 58 77 LEU A C 1
ATOM 589 O O . LEU A 1 77 ? -5.004 30.812 15.523 1 58 77 LEU A O 1
ATOM 593 N N . THR A 1 78 ? -7.145 29.984 15.406 1 54.44 78 THR A N 1
ATOM 594 C CA . THR A 1 78 ? -7.828 31.219 15.82 1 54.44 78 THR A CA 1
ATOM 595 C C . THR A 1 78 ? -7.184 31.797 17.078 1 54.44 78 THR A C 1
ATOM 597 O O . THR A 1 78 ? -7.117 33 17.234 1 54.44 78 THR A O 1
ATOM 600 N N . ARG A 1 79 ? -7.035 31.016 18.094 1 52.44 79 ARG A N 1
ATOM 601 C CA . ARG A 1 79 ? -6.352 31.5 19.281 1 52.44 79 ARG A CA 1
ATOM 602 C C . ARG A 1 79 ? -5.039 30.75 19.5 1 52.44 79 ARG A C 1
ATOM 604 O O . ARG A 1 79 ? -4.98 29.797 20.281 1 52.44 79 ARG A O 1
ATOM 611 N N . PRO A 1 80 ? -4.035 31.125 18.734 1 53.03 80 PRO A N 1
ATOM 612 C CA . PRO A 1 80 ? -2.734 30.453 18.719 1 53.03 80 PRO A CA 1
ATOM 613 C C . PRO A 1 80 ? -2.158 30.266 20.125 1 53.03 80 PRO A C 1
ATOM 615 O O . PRO A 1 80 ? -1.448 29.297 20.391 1 53.03 80 PRO A O 1
ATOM 618 N N . LEU A 1 81 ? -2.549 31.203 20.938 1 48.38 81 LEU A N 1
ATOM 619 C CA . LEU A 1 81 ? -2.066 31.188 22.312 1 48.38 81 LEU A CA 1
ATOM 620 C C . LEU A 1 81 ? -2.676 30.016 23.078 1 48.38 81 LEU A C 1
ATOM 622 O O . LEU A 1 81 ? -2.178 29.641 24.156 1 48.38 81 LEU A O 1
ATOM 626 N N . HIS A 1 82 ? -3.74 29.547 22.578 1 47.56 82 HIS A N 1
ATOM 627 C CA . HIS A 1 82 ? -4.352 28.438 23.297 1 47.56 82 HIS A CA 1
ATOM 628 C C . HIS A 1 82 ? -3.877 27.094 22.75 1 47.56 82 HIS A C 1
ATOM 630 O O . HIS A 1 82 ? -4.402 26.047 23.125 1 47.56 82 HIS A O 1
ATOM 636 N N . PHE A 1 83 ? -3.082 27.188 21.812 1 52.88 83 PHE A N 1
ATOM 637 C CA . PHE A 1 83 ? -2.447 25.969 21.297 1 52.88 83 PHE A CA 1
ATOM 638 C C . PHE A 1 83 ? -1.841 25.156 22.438 1 52.88 83 PHE A C 1
ATOM 640 O O . PHE A 1 83 ? -1.907 23.922 22.438 1 52.88 83 PHE A O 1
ATOM 647 N N . TRP A 1 84 ? -1.322 25.969 23.359 1 49.28 84 TRP A N 1
ATOM 648 C CA . TRP A 1 84 ? -0.723 25.312 24.516 1 49.28 84 TRP A CA 1
ATOM 649 C C . TRP A 1 84 ? -1.765 24.516 25.297 1 49.28 84 TRP A C 1
ATOM 651 O O . TRP A 1 84 ? -1.44 23.5 25.922 1 49.28 84 TRP A O 1
ATOM 661 N N . LYS A 1 85 ? -2.979 24.938 25.203 1 51.12 85 LYS A N 1
ATOM 662 C CA . LYS A 1 85 ? -4.047 24.234 25.891 1 51.12 85 LYS A CA 1
ATOM 663 C C . LYS A 1 85 ? -4.355 22.906 25.219 1 51.12 85 LYS A C 1
ATOM 665 O O . LYS A 1 85 ? -4.703 21.922 25.891 1 51.12 85 LYS A O 1
ATOM 670 N N . LEU A 1 86 ? -4.281 22.906 23.938 1 50.78 86 LEU A N 1
ATOM 671 C CA . LEU A 1 86 ? -4.469 21.656 23.234 1 50.78 86 LEU A CA 1
ATOM 672 C C . LEU A 1 86 ? -3.426 20.625 23.656 1 50.78 86 LEU A C 1
ATOM 674 O O . LEU A 1 86 ? -3.717 19.422 23.719 1 50.78 86 LEU A O 1
ATOM 678 N N . LEU A 1 87 ? -2.234 21.188 24.016 1 49.53 87 LEU A N 1
ATOM 679 C CA . LEU A 1 87 ? -1.16 20.328 24.5 1 49.53 87 LEU A CA 1
ATOM 680 C C . LEU A 1 87 ? -1.389 19.938 25.953 1 49.53 87 LEU A C 1
ATOM 682 O O . LEU A 1 87 ? -0.972 18.859 26.391 1 49.53 87 LEU A O 1
ATOM 686 N N . ILE A 1 88 ? -1.959 20.875 26.703 1 47.78 88 ILE A N 1
ATOM 687 C CA . ILE A 1 88 ? -2.129 20.625 28.125 1 47.78 88 ILE A CA 1
ATOM 688 C C . ILE A 1 88 ? -3.371 19.766 28.359 1 47.78 88 ILE A C 1
ATOM 690 O O . ILE A 1 88 ? -3.361 18.859 29.188 1 47.78 88 ILE A O 1
ATOM 694 N N . PHE A 1 89 ? -4.453 20.062 27.75 1 50.12 89 PHE A N 1
ATOM 695 C CA . PHE A 1 89 ? -5.613 19.203 27.969 1 50.12 89 PHE A CA 1
ATOM 696 C C . PHE A 1 89 ? -5.641 18.062 26.938 1 50.12 89 PHE A C 1
ATOM 698 O O . PHE A 1 89 ? -6.418 18.109 25.984 1 50.12 89 PHE A O 1
ATOM 705 N N . TYR A 1 90 ? -4.695 17.25 27.062 1 56.44 90 TYR A N 1
ATOM 706 C CA . TYR A 1 90 ? -4.379 16.125 26.172 1 56.44 90 TYR A CA 1
ATOM 707 C C . TYR A 1 90 ? -5.516 15.117 26.156 1 56.44 90 TYR A C 1
ATOM 709 O O . TYR A 1 90 ? -5.953 14.633 27.203 1 56.44 90 TYR A O 1
ATOM 717 N N . ASN A 1 91 ? -6.43 15.297 25.234 1 60.62 91 ASN A N 1
ATOM 718 C CA . ASN A 1 91 ? -7.301 14.148 24.984 1 60.62 91 ASN A CA 1
ATOM 719 C C . ASN A 1 91 ? -6.66 13.148 24.031 1 60.62 91 ASN A C 1
ATOM 721 O O . ASN A 1 91 ? -6.688 13.336 22.812 1 60.62 91 ASN A O 1
ATOM 725 N N . PHE A 1 92 ? -6.016 12.148 24.656 1 63.84 92 PHE A N 1
ATOM 726 C CA . PHE A 1 92 ? -5.27 11.156 23.891 1 63.84 92 PHE A CA 1
ATOM 727 C C . PHE A 1 92 ? -6.184 10.406 22.938 1 63.84 92 PHE A C 1
ATOM 729 O O . PHE A 1 92 ? -5.715 9.625 22.109 1 63.84 92 PHE A O 1
ATOM 736 N N . SER A 1 93 ? -7.367 10.766 23 1 67.56 93 SER A N 1
ATOM 737 C CA . SER A 1 93 ? -8.297 10.102 22.094 1 67.56 93 SER A CA 1
ATOM 738 C C . SER A 1 93 ? -8.516 10.93 20.828 1 67.56 93 SER A C 1
ATOM 740 O O . SER A 1 93 ? -9.133 10.461 19.875 1 67.56 93 SER A O 1
ATOM 742 N N . SER A 1 94 ? -7.91 12.094 20.922 1 72.38 94 SER A N 1
ATOM 743 C CA . SER A 1 94 ? -8.086 12.969 19.766 1 72.38 94 SER A CA 1
ATOM 744 C C . SER A 1 94 ? -6.922 12.836 18.797 1 72.38 94 SER A C 1
ATOM 746 O O . SER A 1 94 ? -5.762 12.812 19.203 1 72.38 94 SER A O 1
ATOM 748 N N . VAL A 1 95 ? -7.242 12.672 17.562 1 75.62 95 VAL A N 1
ATOM 749 C CA . VAL A 1 95 ? -6.242 12.555 16.5 1 75.62 95 VAL A CA 1
ATOM 750 C C . VAL A 1 95 ? -5.391 13.82 16.453 1 75.62 95 VAL A C 1
ATOM 752 O O . VAL A 1 95 ? -4.188 13.758 16.188 1 75.62 95 VAL A O 1
ATOM 755 N N . MET A 1 96 ? -5.996 14.938 16.734 1 72.94 96 MET A N 1
ATOM 756 C CA . MET A 1 96 ? -5.281 16.203 16.703 1 72.94 96 MET A CA 1
ATOM 757 C C . MET A 1 96 ? -4.172 16.234 17.75 1 72.94 96 MET A C 1
ATOM 759 O O . MET A 1 96 ? -3.051 16.656 17.453 1 72.94 96 MET A O 1
ATOM 763 N N . THR A 1 97 ? -4.48 15.703 18.859 1 75.5 97 THR A N 1
ATOM 764 C CA . THR A 1 97 ? -3.5 15.672 19.938 1 75.5 97 THR A CA 1
ATOM 765 C C . THR A 1 97 ? -2.359 14.719 19.609 1 75.5 97 THR A C 1
ATOM 767 O O . THR A 1 97 ? -1.188 15.047 19.797 1 75.5 97 THR A O 1
ATOM 770 N N . LEU A 1 98 ? -2.68 13.617 19.062 1 79.19 98 LEU A N 1
ATOM 771 C CA . LEU A 1 98 ? -1.661 12.641 18.703 1 79.19 98 LEU A CA 1
ATOM 772 C C . LEU A 1 98 ? -0.777 13.172 17.578 1 79.19 98 LEU A C 1
ATOM 774 O O . LEU A 1 98 ? 0.427 12.906 17.547 1 79.19 98 LEU A O 1
ATOM 778 N N . GLY A 1 99 ? -1.389 13.875 16.766 1 81.06 99 GLY A N 1
ATOM 779 C CA . GLY A 1 99 ? -0.632 14.477 15.68 1 81.06 99 GLY A CA 1
ATOM 780 C C . GLY A 1 99 ? 0.379 15.5 16.156 1 81.06 99 GLY A C 1
ATOM 781 O O . GLY A 1 99 ? 1.535 15.484 15.727 1 81.06 99 GLY A O 1
ATOM 782 N N . VAL A 1 100 ? -0.03 16.312 17.031 1 77.5 100 VAL A N 1
ATOM 783 C CA . VAL A 1 100 ? 0.848 17.359 17.547 1 77.5 100 VAL A CA 1
ATOM 784 C C . VAL A 1 100 ? 2.004 16.734 18.328 1 77.5 100 VAL A C 1
ATOM 786 O O . VAL A 1 100 ? 3.15 17.172 18.203 1 77.5 100 VAL A O 1
ATOM 789 N N . LEU A 1 101 ? 1.696 15.68 19 1 81.69 101 LEU A N 1
ATOM 790 C CA . LEU A 1 101 ? 2.736 14.969 19.734 1 81.69 101 LEU A CA 1
ATOM 791 C C . LEU A 1 101 ? 3.746 14.336 18.781 1 81.69 101 LEU A C 1
ATOM 793 O O . LEU A 1 101 ? 4.949 14.367 19.031 1 81.69 101 LEU A O 1
ATOM 797 N N . ALA A 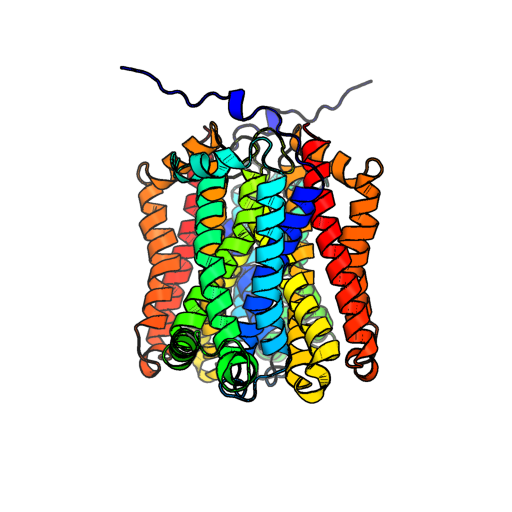1 102 ? 3.24 13.805 17.766 1 86.94 102 ALA A N 1
ATOM 798 C CA . ALA A 1 102 ? 4.125 13.203 16.781 1 86.94 102 ALA A CA 1
ATOM 799 C C . ALA A 1 102 ? 5.023 14.258 16.141 1 86.94 102 ALA A C 1
ATOM 801 O O . ALA A 1 102 ? 6.215 14.016 15.922 1 86.94 102 ALA A O 1
ATOM 802 N N . LEU A 1 103 ? 4.48 15.414 15.93 1 88.31 103 LEU A N 1
ATOM 803 C CA . LEU A 1 103 ? 5.242 16.484 15.305 1 88.31 103 LEU A CA 1
ATOM 804 C C . LEU A 1 103 ? 6.328 17 16.25 1 88.31 103 LEU A C 1
ATOM 806 O O . LEU A 1 103 ? 7.449 17.281 15.82 1 88.31 103 LEU A O 1
ATOM 810 N N . PHE A 1 104 ? 6 17.047 17.484 1 86.62 104 PHE A N 1
ATOM 811 C CA . PHE A 1 104 ? 6.949 17.531 18.484 1 86.62 104 PHE A CA 1
ATOM 812 C C . PHE A 1 104 ? 8.078 16.531 18.688 1 86.62 104 PHE A C 1
ATOM 814 O O . PHE A 1 104 ? 9.203 16.906 19 1 86.62 104 PHE A O 1
ATOM 821 N N . ALA A 1 105 ? 7.758 15.336 18.484 1 91.94 105 ALA A N 1
ATOM 822 C CA . ALA A 1 105 ? 8.789 14.312 18.578 1 91.94 105 ALA A CA 1
ATOM 823 C C . ALA A 1 105 ? 9.625 14.25 17.297 1 91.94 105 ALA A C 1
ATOM 825 O O . ALA A 1 105 ? 10.836 14.039 17.359 1 91.94 105 ALA A O 1
ATOM 826 N N . TYR A 1 106 ? 9.008 14.477 16.25 1 96.19 106 TYR A N 1
ATOM 827 C CA . TYR A 1 106 ? 9.617 14.352 14.938 1 96.19 106 TYR A CA 1
ATOM 828 C C . TYR A 1 106 ? 10.562 15.508 14.656 1 96.19 106 TYR A C 1
ATOM 830 O O . TYR A 1 106 ? 11.688 15.305 14.18 1 96.19 106 TYR A O 1
ATOM 838 N N . PHE A 1 107 ? 10.227 16.719 15 1 95.56 107 PHE A N 1
ATOM 839 C CA . PHE A 1 107 ? 10.961 17.922 14.617 1 95.56 107 PHE A CA 1
ATOM 840 C C . PHE A 1 107 ? 12.367 17.906 15.203 1 95.56 107 PHE A C 1
ATOM 842 O O . PHE A 1 107 ? 13.344 18.062 14.477 1 95.56 107 PHE A O 1
ATOM 849 N N . PRO A 1 108 ? 12.57 17.641 16.5 1 94.88 108 PRO A N 1
ATOM 850 C CA . PRO A 1 108 ? 13.93 17.594 17.047 1 94.88 108 PRO A CA 1
ATOM 851 C C . PRO A 1 108 ? 14.781 16.484 16.422 1 94.88 108 PRO A C 1
ATOM 853 O O . PRO A 1 108 ? 15.984 16.656 16.234 1 94.88 108 PRO A O 1
ATOM 856 N N . VAL A 1 109 ? 14.172 15.422 16.094 1 95.62 109 VAL A N 1
ATOM 857 C CA . VAL A 1 109 ? 14.898 14.266 15.562 1 95.62 109 VAL A CA 1
ATOM 858 C C . VAL A 1 109 ? 15.43 14.594 14.172 1 95.62 109 VAL A C 1
ATOM 860 O O . VAL A 1 109 ? 16.562 14.258 13.836 1 95.62 109 VAL A O 1
ATOM 863 N N . VAL A 1 110 ? 14.617 15.195 13.375 1 96.38 110 VAL A N 1
ATOM 864 C CA . VAL A 1 110 ? 15.07 15.523 12.023 1 96.38 110 VAL A CA 1
ATOM 865 C C . VAL A 1 110 ? 16.125 16.625 12.086 1 96.38 110 VAL A C 1
ATOM 867 O O . VAL A 1 110 ? 17 16.703 11.219 1 96.38 110 VAL A O 1
ATOM 870 N N . LEU A 1 111 ? 16.094 17.516 13.086 1 95.31 111 LEU A N 1
ATOM 871 C CA . LEU A 1 111 ? 17.141 18.516 13.281 1 95.31 111 LEU A CA 1
ATOM 872 C C . LEU A 1 111 ? 18.469 17.859 13.617 1 95.31 111 LEU A C 1
ATOM 874 O O . LEU A 1 111 ? 19.516 18.281 13.125 1 95.31 111 LEU A O 1
ATOM 878 N N . ILE A 1 112 ? 18.391 16.875 14.445 1 95.06 112 ILE A N 1
ATOM 879 C CA . ILE A 1 112 ? 19.609 16.141 14.797 1 95.06 112 ILE A CA 1
ATOM 880 C C . ILE A 1 112 ? 20.172 15.445 13.562 1 95.06 112 ILE A C 1
ATOM 882 O O . ILE A 1 112 ? 21.391 15.422 13.352 1 95.06 112 ILE A O 1
ATOM 886 N N . PHE A 1 113 ? 19.266 14.898 12.781 1 94.75 113 PHE A N 1
ATOM 887 C CA . PHE A 1 113 ? 19.688 14.273 11.531 1 94.75 113 PHE A CA 1
ATOM 888 C C . PHE A 1 113 ? 20.391 15.281 10.633 1 94.75 113 PHE A C 1
ATOM 890 O O . PHE A 1 113 ? 21.438 14.984 10.055 1 94.75 113 PHE A O 1
ATOM 897 N N . LEU A 1 114 ? 19.859 16.469 10.516 1 95.25 114 LEU A N 1
ATOM 898 C CA . LEU A 1 114 ? 20.438 17.547 9.727 1 95.25 114 LEU A CA 1
ATOM 899 C C . LEU A 1 114 ? 21.828 17.906 10.242 1 95.25 114 LEU A C 1
ATOM 901 O O . LEU A 1 114 ? 22.766 18.062 9.453 1 95.25 114 LEU A O 1
ATOM 905 N N . LEU A 1 115 ? 22 18 11.531 1 93.25 115 LEU A N 1
ATOM 906 C CA . LEU A 1 115 ? 23.281 18.344 12.133 1 93.25 115 LEU A CA 1
ATOM 907 C C . LEU A 1 115 ? 24.328 17.266 11.867 1 93.25 115 LEU A C 1
ATOM 909 O O . LEU A 1 115 ? 25.5 17.562 11.695 1 93.25 115 LEU A O 1
ATOM 913 N N . GLY A 1 116 ? 23.875 16.062 11.844 1 91.25 116 GLY A N 1
ATOM 914 C CA . GLY A 1 116 ? 24.781 14.961 11.547 1 91.25 116 GLY A CA 1
ATOM 915 C C . GLY A 1 116 ? 25.281 14.984 10.109 1 91.25 116 GLY A C 1
ATOM 916 O O . GLY A 1 116 ? 26.469 14.781 9.867 1 91.25 116 GLY A O 1
ATOM 917 N N . VAL A 1 117 ? 24.391 15.234 9.227 1 91.62 117 VAL A N 1
ATOM 918 C CA . VAL A 1 117 ? 24.75 15.211 7.812 1 91.62 117 VAL A CA 1
ATOM 919 C C . VAL A 1 117 ? 25.609 16.438 7.477 1 91.62 117 VAL A C 1
ATOM 921 O O . VAL A 1 117 ? 26.547 16.344 6.684 1 91.62 117 VAL A O 1
ATOM 924 N N . PHE A 1 118 ? 25.344 17.594 8.133 1 91.94 118 PHE A N 1
ATOM 925 C CA . PHE A 1 118 ? 26.062 18.828 7.863 1 91.94 118 PHE A CA 1
ATOM 926 C C . PHE A 1 118 ? 26.969 19.203 9.039 1 91.94 118 PHE A C 1
ATOM 928 O O . PHE A 1 118 ? 27.109 20.391 9.367 1 91.94 118 PHE A O 1
ATOM 935 N N . LYS A 1 119 ? 27.438 18.234 9.672 1 88.88 119 LYS A N 1
ATOM 936 C CA . LYS A 1 119 ? 28.25 18.484 10.852 1 88.88 119 LYS A CA 1
ATOM 937 C C . LYS A 1 119 ? 29.438 19.391 10.516 1 88.88 119 LYS A C 1
ATOM 939 O O . LYS A 1 119 ? 29.719 20.359 11.242 1 88.88 119 LYS A O 1
ATOM 944 N N . LYS A 1 120 ? 30.141 19.109 9.469 1 86.75 120 LYS A N 1
ATOM 945 C CA . LYS A 1 120 ? 31.312 19.875 9.086 1 86.75 120 LYS A CA 1
ATOM 946 C C . LYS A 1 120 ? 30.953 21.328 8.773 1 86.75 120 LYS A C 1
ATOM 948 O O . LYS A 1 120 ? 31.578 22.25 9.281 1 86.75 120 LYS A O 1
ATOM 953 N N . GLU A 1 121 ? 29.906 21.516 8.016 1 87.62 121 GLU A N 1
ATOM 954 C CA . GLU A 1 121 ? 29.5 22.844 7.543 1 87.62 121 GLU A CA 1
ATOM 955 C C . GLU A 1 121 ? 28.859 23.656 8.656 1 87.62 121 GLU A C 1
ATOM 957 O O . GLU A 1 121 ? 29.031 24.875 8.719 1 87.62 121 GLU A O 1
ATOM 962 N N . LEU A 1 122 ? 28.203 22.906 9.547 1 88.5 122 LEU A N 1
ATOM 963 C CA . LEU A 1 122 ? 27.406 23.656 10.516 1 88.5 122 LEU A CA 1
ATOM 964 C C . LEU A 1 122 ? 28.125 23.734 11.859 1 88.5 122 LEU A C 1
ATOM 966 O O . LEU A 1 122 ? 28.016 24.734 12.57 1 88.5 122 LEU A O 1
ATOM 970 N N . CYS A 1 123 ? 28.875 22.688 12.211 1 86.12 123 CYS A N 1
ATOM 971 C CA . CYS A 1 123 ? 29.453 22.641 13.547 1 86.12 123 CYS A CA 1
ATOM 972 C C . CYS A 1 123 ? 30.953 22.875 13.492 1 86.12 123 CYS A C 1
ATOM 974 O O . CYS A 1 123 ? 31.469 23.812 14.109 1 86.12 123 CYS A O 1
ATOM 976 N N . ASP A 1 124 ? 31.641 22.125 12.695 1 85.5 124 ASP A N 1
ATOM 977 C CA . ASP A 1 124 ? 33.094 22.219 12.68 1 85.5 124 ASP A CA 1
ATOM 978 C C . ASP A 1 124 ? 33.562 23.531 12.047 1 85.5 124 ASP A C 1
ATOM 980 O O . ASP A 1 124 ? 34.469 24.188 12.57 1 85.5 124 ASP A O 1
ATOM 984 N N . GLU A 1 125 ? 33 23.906 10.961 1 87.12 125 GLU A N 1
ATOM 985 C CA . GLU A 1 125 ? 33.438 25.094 10.234 1 87.12 125 GLU A CA 1
ATOM 986 C C . GLU A 1 125 ? 32.375 26.188 10.281 1 87.12 125 GLU A C 1
ATOM 988 O O . GLU A 1 125 ? 32.531 27.234 9.656 1 87.12 125 GLU A O 1
ATOM 993 N N . GLY A 1 126 ? 31.297 25.828 10.969 1 83.56 126 GLY A N 1
ATOM 994 C CA . GLY A 1 126 ? 30.188 26.766 10.914 1 83.56 126 GLY A CA 1
ATOM 995 C C . GLY A 1 126 ? 29.922 27.438 12.242 1 83.56 126 GLY A C 1
ATOM 996 O O . GLY A 1 126 ? 30.656 27.234 13.211 1 83.56 126 GLY A O 1
ATOM 997 N N . PRO A 1 127 ? 28.953 28.328 12.297 1 86.25 127 PRO A N 1
ATOM 998 C CA . PRO A 1 127 ? 28.656 29.172 13.445 1 86.25 127 PRO A CA 1
ATOM 999 C C . PRO A 1 127 ? 27.906 28.438 14.555 1 86.25 127 PRO A C 1
ATOM 1001 O O . PRO A 1 127 ? 27.766 28.953 15.664 1 86.25 127 PRO A O 1
ATOM 1004 N N . PHE A 1 128 ? 27.578 27.172 14.266 1 87.75 128 PHE A N 1
ATOM 1005 C CA . PHE A 1 128 ? 26.781 26.469 15.25 1 87.75 128 PHE A CA 1
ATOM 1006 C C . PHE A 1 128 ? 27.609 25.406 15.961 1 87.75 128 PHE A C 1
ATOM 1008 O O . PHE A 1 128 ? 27.125 24.281 16.188 1 87.75 128 PHE A O 1
ATOM 1015 N N . GLY A 1 129 ? 28.781 25.781 16.375 1 85.56 129 GLY A N 1
ATOM 1016 C CA . GLY A 1 129 ? 29.688 24.875 17.062 1 85.56 129 GLY A CA 1
ATOM 1017 C C . GLY A 1 129 ? 29.125 24.328 18.359 1 85.56 129 GLY A C 1
ATOM 1018 O O . GLY A 1 129 ? 29.469 23.219 18.766 1 85.56 129 GLY A O 1
ATOM 1019 N N . PHE A 1 130 ? 28.172 25.125 18.922 1 87.12 130 PHE A N 1
ATOM 1020 C CA . PHE A 1 130 ? 27.609 24.734 20.203 1 87.12 130 PHE A CA 1
ATOM 1021 C C . PHE A 1 130 ? 26.703 23.531 20.047 1 87.12 130 PHE A C 1
ATOM 1023 O O . PHE A 1 130 ? 26.391 22.844 21.031 1 87.12 130 PHE A O 1
ATOM 1030 N N . LEU A 1 131 ? 26.359 23.172 18.844 1 88.94 131 LEU A N 1
ATOM 1031 C CA . LEU A 1 131 ? 25.484 22.031 18.594 1 88.94 131 LEU A CA 1
ATOM 1032 C C . LEU A 1 131 ? 26.281 20.781 18.234 1 88.94 131 LEU A C 1
ATOM 1034 O O . LEU A 1 131 ? 25.703 19.75 17.891 1 88.94 131 LEU A O 1
ATOM 1038 N N . ALA A 1 132 ? 27.547 20.844 18.453 1 87.38 132 ALA A N 1
ATOM 1039 C CA . ALA A 1 132 ? 28.453 19.766 18.094 1 87.38 132 ALA A CA 1
ATOM 1040 C C . ALA A 1 132 ? 28.109 18.484 18.875 1 87.38 132 ALA A C 1
ATOM 1042 O O . ALA A 1 132 ? 28.156 17.391 18.312 1 87.38 132 ALA A O 1
ATOM 1043 N N . PRO A 1 133 ? 27.75 18.688 20.125 1 87.69 133 PRO A N 1
ATOM 1044 C CA . PRO A 1 133 ? 27.422 17.453 20.859 1 87.69 133 PRO A CA 1
ATOM 1045 C C . PRO A 1 133 ? 26.203 16.734 20.266 1 87.69 133 PRO A C 1
ATOM 1047 O O . PRO A 1 133 ? 26.156 15.5 20.266 1 87.69 133 PRO A O 1
ATOM 1050 N N . LEU A 1 134 ? 25.312 17.438 19.781 1 88.81 134 LEU A N 1
ATOM 1051 C CA . LEU A 1 134 ? 24.125 16.844 19.156 1 88.81 134 LEU A CA 1
ATOM 1052 C C . LEU A 1 134 ? 24.5 16.172 17.828 1 88.81 134 LEU A C 1
ATOM 1054 O O . LEU A 1 134 ? 23.969 15.109 17.5 1 88.81 134 LEU A O 1
ATOM 1058 N N . ALA A 1 135 ? 25.328 16.766 17.141 1 88.44 135 ALA A N 1
ATOM 1059 C CA . ALA A 1 135 ? 25.828 16.188 15.891 1 88.44 135 ALA A CA 1
ATOM 1060 C C . ALA A 1 135 ? 26.578 14.891 16.141 1 88.44 135 ALA A C 1
ATOM 1062 O O . ALA A 1 135 ? 26.5 13.953 15.344 1 88.44 135 ALA A O 1
ATOM 1063 N N . ASN A 1 136 ? 27.266 14.875 17.266 1 87.5 136 ASN A N 1
ATOM 1064 C CA . ASN A 1 136 ? 28 13.672 17.641 1 87.5 136 ASN A CA 1
ATOM 1065 C C . ASN A 1 136 ? 27.078 12.508 17.953 1 87.5 136 ASN A C 1
ATOM 1067 O O . ASN A 1 136 ? 27.406 11.352 17.703 1 87.5 136 ASN A O 1
ATOM 1071 N N . ILE A 1 137 ? 25.969 12.805 18.453 1 86.31 137 ILE A N 1
ATOM 1072 C CA . ILE A 1 137 ? 24.969 11.773 18.703 1 86.31 137 ILE A CA 1
ATOM 1073 C C . ILE A 1 137 ? 24.516 11.148 17.391 1 86.31 137 ILE A C 1
ATOM 1075 O O . ILE A 1 137 ? 24.344 9.93 17.297 1 86.31 137 ILE A O 1
ATOM 1079 N N . ALA A 1 138 ? 24.344 11.977 16.406 1 86 138 ALA A N 1
ATOM 1080 C CA . ALA A 1 138 ? 23.922 11.508 15.094 1 86 138 ALA A CA 1
ATOM 1081 C C . ALA A 1 138 ? 24.953 10.555 14.5 1 86 138 ALA A C 1
ATOM 1083 O O . ALA A 1 138 ? 24.594 9.578 13.828 1 86 138 ALA A O 1
ATOM 1084 N N . TYR A 1 139 ? 26.172 10.82 14.883 1 81.38 139 TYR A N 1
ATOM 1085 C CA . TYR A 1 139 ? 27.25 9.992 14.344 1 81.38 139 TYR A CA 1
ATOM 1086 C C . TYR A 1 139 ? 27.375 8.695 15.148 1 81.38 139 TYR A C 1
ATOM 1088 O O . TYR A 1 139 ? 27.562 7.621 14.57 1 81.38 139 TYR A O 1
ATOM 1096 N N . SER A 1 140 ? 27.297 8.852 16.438 1 84.38 140 SER A N 1
ATOM 1097 C CA . SER A 1 140 ? 27.516 7.699 17.312 1 84.38 140 SER A CA 1
ATOM 1098 C C . SER A 1 140 ? 26.328 6.738 17.266 1 84.38 140 SER A C 1
ATOM 1100 O O . SER A 1 140 ? 26.516 5.527 17.406 1 84.38 140 SER A O 1
ATOM 1102 N N . MET A 1 141 ? 25.156 7.27 17.109 1 89.44 141 MET A N 1
ATOM 1103 C CA . MET A 1 141 ? 23.938 6.461 17.094 1 89.44 141 MET A CA 1
ATOM 1104 C C . MET A 1 141 ? 23.203 6.609 15.758 1 89.44 141 MET A C 1
ATOM 1106 O O . MET A 1 141 ? 22 6.852 15.734 1 89.44 141 MET A O 1
ATOM 1110 N N . ALA A 1 142 ? 23.938 6.41 14.773 1 87.31 142 ALA A N 1
ATOM 1111 C CA . ALA A 1 142 ? 23.422 6.691 13.43 1 87.31 142 ALA A CA 1
ATOM 1112 C C . ALA A 1 142 ? 22.266 5.762 13.094 1 87.31 142 ALA A C 1
ATOM 1114 O O . ALA A 1 142 ? 21.172 6.223 12.734 1 87.31 142 ALA A O 1
ATOM 1115 N N . ARG A 1 143 ? 22.422 4.531 13.312 1 89.12 143 ARG A N 1
ATOM 1116 C CA . ARG A 1 143 ? 21.438 3.551 12.891 1 89.12 143 ARG A CA 1
ATOM 1117 C C . ARG A 1 143 ? 20.141 3.688 13.703 1 89.12 143 ARG A C 1
ATOM 1119 O O . ARG A 1 143 ? 19.062 3.791 13.141 1 89.12 143 ARG A O 1
ATOM 1126 N N . PRO A 1 144 ? 20.266 3.734 15.047 1 92.12 144 PRO A N 1
ATOM 1127 C CA . PRO A 1 144 ? 19.047 3.949 15.828 1 92.12 144 PRO A CA 1
ATOM 1128 C C . PRO A 1 144 ? 18.344 5.254 15.477 1 92.12 144 PRO A C 1
ATOM 1130 O O . PRO A 1 144 ? 17.109 5.297 15.438 1 92.12 144 PRO A O 1
ATOM 1133 N N . LEU A 1 145 ? 19.078 6.27 15.273 1 93.5 145 LEU A N 1
ATOM 1134 C CA . LEU A 1 145 ? 18.5 7.555 14.906 1 93.5 145 LEU A CA 1
ATOM 1135 C C . LEU A 1 145 ? 17.734 7.453 13.586 1 93.5 145 LEU A C 1
ATOM 1137 O O . LEU A 1 145 ? 16.656 8.008 13.445 1 93.5 145 LEU A O 1
ATOM 1141 N N . GLU A 1 146 ? 18.297 6.773 12.656 1 94.19 146 GLU A N 1
ATOM 1142 C CA . GLU A 1 146 ? 17.672 6.594 11.352 1 94.19 146 GLU A CA 1
ATOM 1143 C C . GLU A 1 146 ? 16.359 5.816 11.461 1 94.19 146 GLU A C 1
ATOM 1145 O O . GLU A 1 146 ? 15.367 6.16 10.82 1 94.19 146 GLU A O 1
ATOM 1150 N N . ILE A 1 147 ? 16.344 4.848 12.297 1 93.62 147 ILE A N 1
ATOM 1151 C CA . ILE A 1 147 ? 15.164 4.012 12.469 1 93.62 147 ILE A CA 1
ATOM 1152 C C . ILE A 1 147 ? 14.055 4.82 13.148 1 93.62 147 ILE A C 1
ATOM 1154 O O . ILE A 1 147 ? 12.906 4.809 12.695 1 93.62 147 ILE A O 1
ATOM 1158 N N . VAL A 1 148 ? 14.43 5.48 14.164 1 94.69 148 VAL A N 1
ATOM 1159 C CA . VAL A 1 148 ? 13.461 6.297 14.883 1 94.69 148 VAL A CA 1
ATOM 1160 C C . VAL A 1 148 ? 12.906 7.375 13.953 1 94.69 148 VAL A C 1
ATOM 1162 O O . VAL A 1 148 ? 11.695 7.617 13.93 1 94.69 148 VAL A O 1
ATOM 1165 N N . THR A 1 149 ? 13.828 8.016 13.25 1 95.69 149 THR A N 1
ATOM 1166 C CA . THR A 1 149 ? 13.406 9.055 12.312 1 95.69 149 THR A CA 1
ATOM 1167 C C . THR A 1 149 ? 12.477 8.477 11.242 1 95.69 149 THR A C 1
ATOM 1169 O O . THR A 1 149 ? 11.461 9.086 10.906 1 95.69 149 THR A O 1
ATOM 1172 N N . PHE A 1 150 ? 12.789 7.34 10.812 1 95.75 150 PHE A N 1
ATOM 1173 C CA . PHE A 1 150 ? 12.016 6.656 9.789 1 95.75 150 PHE A CA 1
ATOM 1174 C C . PHE A 1 150 ? 10.609 6.352 10.289 1 95.75 150 PHE A C 1
ATOM 1176 O O . PHE A 1 150 ? 9.625 6.637 9.602 1 95.75 150 PHE A O 1
ATOM 1183 N N . VAL A 1 151 ? 10.469 5.828 11.43 1 94.5 151 VAL A N 1
ATOM 1184 C CA . VAL A 1 151 ? 9.188 5.453 12.023 1 94.5 151 VAL A CA 1
ATOM 1185 C C . VAL A 1 151 ? 8.359 6.703 12.297 1 94.5 151 VAL A C 1
ATOM 1187 O O . VAL A 1 151 ? 7.164 6.75 11.984 1 94.5 151 VAL A O 1
ATOM 1190 N N . LEU A 1 152 ? 8.969 7.684 12.812 1 95.44 152 LEU A N 1
ATOM 1191 C CA . LEU A 1 152 ? 8.273 8.93 13.094 1 95.44 152 LEU A CA 1
ATOM 1192 C C . LEU A 1 152 ? 7.801 9.594 11.805 1 95.44 152 LEU A C 1
ATOM 1194 O O . LEU A 1 152 ? 6.719 10.188 11.773 1 95.44 152 LEU A O 1
ATOM 1198 N N . ALA A 1 153 ? 8.664 9.508 10.797 1 97.06 153 ALA A N 1
ATOM 1199 C CA . ALA A 1 153 ? 8.297 10.086 9.516 1 97.06 153 ALA A CA 1
ATOM 1200 C C . ALA A 1 153 ? 7.066 9.406 8.93 1 97.06 153 ALA A C 1
ATOM 1202 O O . ALA A 1 153 ? 6.18 10.07 8.383 1 97.06 153 ALA A O 1
ATOM 1203 N N . ILE A 1 154 ? 7.008 8.125 9.055 1 95.19 154 ILE A N 1
ATOM 1204 C CA . ILE A 1 154 ? 5.832 7.383 8.602 1 95.19 154 ILE A CA 1
ATOM 1205 C C . ILE A 1 154 ? 4.605 7.848 9.391 1 95.19 154 ILE A C 1
ATOM 1207 O O . ILE A 1 154 ? 3.541 8.078 8.812 1 95.19 154 ILE A O 1
ATOM 1211 N N . GLY A 1 155 ? 4.785 8.008 10.68 1 93.31 155 GLY A N 1
ATOM 1212 C CA . GLY A 1 155 ? 3.705 8.477 11.531 1 93.31 155 GLY A CA 1
ATOM 1213 C C . GLY A 1 155 ? 3.199 9.852 11.148 1 93.31 155 GLY A C 1
ATOM 1214 O O . GLY A 1 155 ? 1.991 10.07 11.039 1 93.31 155 GLY A O 1
ATOM 1215 N N . VAL A 1 156 ? 4.129 10.719 10.93 1 92.81 156 VAL A N 1
ATOM 1216 C CA . VAL A 1 156 ? 3.771 12.094 10.578 1 92.81 156 VAL A CA 1
ATOM 1217 C C . VAL A 1 156 ? 3.094 12.109 9.211 1 92.81 156 VAL A C 1
ATOM 1219 O O . VAL A 1 156 ? 2.111 12.828 9.008 1 92.81 156 VAL A O 1
ATOM 1222 N N . GLY A 1 157 ? 3.646 11.367 8.32 1 93.06 157 GLY A N 1
ATOM 1223 C CA . GLY A 1 157 ? 3.039 11.289 7.004 1 93.06 157 GLY A CA 1
ATOM 1224 C C . GLY A 1 157 ? 1.622 10.75 7.027 1 93.06 157 GLY A C 1
ATOM 1225 O O . GLY A 1 157 ? 0.745 11.258 6.328 1 93.06 157 GLY A O 1
ATOM 1226 N N . ALA A 1 158 ? 1.386 9.781 7.793 1 91.94 158 ALA A N 1
ATOM 1227 C CA . ALA A 1 158 ? 0.074 9.148 7.875 1 91.94 158 ALA A CA 1
ATOM 1228 C C . ALA A 1 158 ? -0.895 9.984 8.703 1 91.94 158 ALA A C 1
ATOM 1230 O O . ALA A 1 158 ? -2.1 9.992 8.445 1 91.94 158 ALA A O 1
ATOM 1231 N N . TYR A 1 159 ? -0.4 10.695 9.648 1 89 159 TYR A N 1
ATOM 1232 C CA . TYR A 1 159 ? -1.25 11.43 10.578 1 89 159 TYR A CA 1
ATOM 1233 C C . TYR A 1 159 ? -2.055 12.5 9.852 1 89 159 TYR A C 1
ATOM 1235 O O . TYR A 1 159 ? -3.195 12.789 10.227 1 89 159 TYR A O 1
ATOM 1243 N N . THR A 1 160 ? -1.452 13.078 8.836 1 86.75 160 THR A N 1
ATOM 1244 C CA . THR A 1 160 ? -2.176 14.102 8.086 1 86.75 160 THR A CA 1
ATOM 1245 C C . THR A 1 160 ? -3.445 13.523 7.469 1 86.75 160 THR A C 1
ATOM 1247 O O . THR A 1 160 ? -4.484 14.188 7.441 1 86.75 160 THR A O 1
ATOM 1250 N N . GLY A 1 161 ? -3.361 12.328 7.059 1 87.38 161 GLY A N 1
ATOM 1251 C CA . GLY A 1 161 ? -4.539 11.648 6.543 1 87.38 161 GLY A CA 1
ATOM 1252 C C . GLY A 1 161 ? -5.543 11.289 7.625 1 87.38 161 GLY A C 1
ATOM 1253 O O . GLY A 1 161 ? -6.75 11.406 7.422 1 87.38 161 GLY A O 1
ATOM 1254 N N . PHE A 1 162 ? -5.062 10.898 8.766 1 84.62 162 PHE A N 1
ATOM 1255 C CA . PHE A 1 162 ? -5.941 10.57 9.883 1 84.62 162 PHE A CA 1
ATOM 1256 C C . PHE A 1 162 ? -6.691 11.812 10.367 1 84.62 162 PHE A C 1
ATOM 1258 O O . PHE A 1 162 ? -7.855 11.719 10.766 1 84.62 162 PHE A O 1
ATOM 1265 N N . LEU A 1 163 ? -6.031 12.891 10.352 1 81.31 163 LEU A N 1
ATOM 1266 C CA . LEU A 1 163 ? -6.633 14.141 10.789 1 81.31 163 LEU A CA 1
ATOM 1267 C C . LEU A 1 163 ? -7.883 14.461 9.969 1 81.31 163 LEU A C 1
ATOM 1269 O O . LEU A 1 163 ? -8.93 14.789 10.531 1 81.31 163 LEU A O 1
ATOM 1273 N N . LEU A 1 164 ? -7.754 14.273 8.734 1 81.25 164 LEU A N 1
ATOM 1274 C CA . LEU A 1 164 ? -8.883 14.57 7.863 1 81.25 164 LEU A CA 1
ATOM 1275 C C . LEU A 1 164 ? -9.945 13.484 7.957 1 81.25 164 LEU A C 1
ATOM 1277 O O . LEU A 1 164 ? -11.141 13.773 7.883 1 81.25 164 LEU A O 1
ATOM 1281 N N . SER A 1 165 ? -9.516 12.289 8.156 1 80.19 165 SER A N 1
ATOM 1282 C CA . SER A 1 165 ? -10.438 11.164 8.18 1 80.19 165 SER A CA 1
ATOM 1283 C C . SER A 1 165 ? -11.312 11.188 9.43 1 80.19 165 SER A C 1
ATOM 1285 O O . SER A 1 165 ? -12.352 10.531 9.484 1 80.19 165 SER A O 1
ATOM 1287 N N . ALA A 1 166 ? -10.938 11.922 10.391 1 74.19 166 ALA A N 1
ATOM 1288 C CA . ALA A 1 166 ? -11.68 11.992 11.656 1 74.19 166 ALA A CA 1
ATOM 1289 C C . ALA A 1 166 ? -12.859 12.953 11.547 1 74.19 166 ALA A C 1
ATOM 1291 O O . ALA A 1 166 ? -13.672 13.055 12.469 1 74.19 166 ALA A O 1
ATOM 1292 N N . MET A 1 167 ? -12.953 13.531 10.422 1 71.56 167 MET A N 1
ATOM 1293 C CA . MET A 1 167 ? -14.078 14.438 10.227 1 71.56 167 MET A CA 1
ATOM 1294 C C . MET A 1 167 ? -15.328 13.672 9.797 1 71.56 167 MET A C 1
ATOM 1296 O O . MET A 1 167 ? -15.484 13.352 8.609 1 71.56 167 MET A O 1
ATOM 1300 N N . TYR A 1 168 ? -16.219 13.477 10.641 1 67.19 168 TYR A N 1
ATOM 1301 C CA . TYR A 1 168 ? -17.375 12.602 10.484 1 67.19 168 TYR A CA 1
ATOM 1302 C C . TYR A 1 168 ? -18.344 13.164 9.461 1 67.19 168 TYR A C 1
ATOM 1304 O O . TYR A 1 168 ? -19 12.406 8.742 1 67.19 168 TYR A O 1
ATOM 1312 N N . SER A 1 169 ? -18.328 14.438 9.328 1 68.62 169 SER A N 1
ATOM 1313 C CA . SER A 1 169 ? -19.391 15.07 8.555 1 68.62 169 SER A CA 1
ATOM 1314 C C . SER A 1 169 ? -19.062 15.07 7.062 1 68.62 169 SER A C 1
ATOM 1316 O O . SER A 1 169 ? -19.922 15.352 6.23 1 68.62 169 SER A O 1
ATOM 1318 N N . TYR A 1 170 ? -17.844 14.578 6.707 1 76.31 170 TYR A N 1
ATOM 1319 C CA . TYR A 1 170 ? -17.406 14.672 5.316 1 76.31 170 TYR A CA 1
ATOM 1320 C C . TYR A 1 170 ? -17.078 13.289 4.758 1 76.31 170 TYR A C 1
ATOM 1322 O O . TYR A 1 170 ? -15.969 12.781 4.949 1 76.31 170 TYR A O 1
ATOM 1330 N N . PRO A 1 171 ? -17.953 12.773 4.004 1 77.31 171 PRO A N 1
ATOM 1331 C CA . PRO A 1 171 ? -17.797 11.391 3.545 1 77.31 171 PRO A CA 1
ATOM 1332 C C . PRO A 1 171 ? -16.5 11.172 2.775 1 77.31 171 PRO A C 1
ATOM 1334 O O . PRO A 1 171 ? -15.859 10.125 2.93 1 77.31 171 PRO A O 1
ATOM 1337 N N . LEU A 1 172 ? -16.172 12.141 1.967 1 76.94 172 LEU A N 1
ATOM 1338 C CA . LEU A 1 172 ? -14.953 12 1.176 1 76.94 172 LEU A CA 1
ATOM 1339 C C . LEU A 1 172 ? -13.727 11.961 2.076 1 76.94 172 LEU A C 1
ATOM 1341 O O . LEU A 1 172 ? -12.711 11.352 1.723 1 76.94 172 LEU A O 1
ATOM 1345 N N . LEU A 1 173 ? -13.875 12.539 3.203 1 76.62 173 LEU A N 1
ATOM 1346 C CA . LEU A 1 173 ? -12.75 12.617 4.129 1 76.62 173 LEU A CA 1
ATOM 1347 C C . LEU A 1 173 ? -12.789 11.469 5.129 1 76.62 173 LEU A C 1
ATOM 1349 O O . LEU A 1 173 ? -11.742 11.016 5.613 1 76.62 173 LEU A O 1
ATOM 1353 N N . ASN A 1 174 ? -13.914 11.008 5.383 1 78.5 174 ASN A N 1
ATOM 1354 C CA . ASN A 1 174 ? -14.109 10.016 6.441 1 78.5 174 ASN A CA 1
ATOM 1355 C C . ASN A 1 174 ? -13.844 8.602 5.941 1 78.5 174 ASN A C 1
ATOM 1357 O O . ASN A 1 174 ? -14.75 7.77 5.914 1 78.5 174 ASN A O 1
ATOM 1361 N N . THR A 1 175 ? -12.672 8.336 5.52 1 81.06 175 THR A N 1
ATOM 1362 C CA . THR A 1 175 ? -12.258 7.039 5.004 1 81.06 175 THR A CA 1
ATOM 1363 C C . THR A 1 175 ? -10.875 6.668 5.523 1 81.06 175 THR A C 1
ATOM 1365 O O . THR A 1 175 ? -9.992 7.527 5.633 1 81.06 175 THR A O 1
ATOM 1368 N N . PRO A 1 176 ? -10.719 5.434 5.781 1 83.12 176 PRO A N 1
ATOM 1369 C CA . PRO A 1 176 ? -9.43 5.004 6.32 1 83.12 176 PRO A CA 1
ATOM 1370 C C . PRO A 1 176 ? -8.336 4.934 5.25 1 83.12 176 PRO A C 1
ATOM 1372 O O . PRO A 1 176 ? -7.164 4.746 5.574 1 83.12 176 PRO A O 1
ATOM 1375 N N . ILE A 1 177 ? -8.594 5.133 4.07 1 88.06 177 ILE A N 1
ATOM 1376 C CA . ILE A 1 177 ? -7.613 5.027 2.994 1 88.06 177 ILE A CA 1
ATOM 1377 C C . ILE A 1 177 ? -6.777 6.305 2.928 1 88.06 177 ILE A C 1
ATOM 1379 O O . ILE A 1 177 ? -5.688 6.309 2.35 1 88.06 177 ILE A O 1
ATOM 1383 N N . LEU A 1 178 ? -7.242 7.383 3.475 1 90.06 178 LEU A N 1
ATOM 1384 C CA . LEU A 1 178 ? -6.625 8.695 3.324 1 90.06 178 LEU A CA 1
ATOM 1385 C C . LEU A 1 178 ? -5.234 8.719 3.945 1 90.06 178 LEU A C 1
ATOM 1387 O O . LEU A 1 178 ? -4.293 9.25 3.35 1 90.06 178 LEU A O 1
ATOM 1391 N N . PRO A 1 179 ? -5.094 8.133 5.113 1 92.25 179 PRO A N 1
ATOM 1392 C CA . PRO A 1 179 ? -3.748 8.109 5.688 1 92.25 179 PRO A CA 1
ATOM 1393 C C . PRO A 1 179 ? -2.729 7.434 4.773 1 92.25 179 PRO A C 1
ATOM 1395 O O . PRO A 1 179 ? -1.601 7.914 4.637 1 92.25 179 PRO A O 1
ATOM 1398 N N . LEU A 1 180 ? -3.119 6.395 4.18 1 94 180 LEU A N 1
ATOM 1399 C CA . LEU A 1 180 ? -2.23 5.684 3.27 1 94 180 LEU A CA 1
ATOM 1400 C C . LEU A 1 180 ? -1.976 6.5 2.008 1 94 180 LEU A C 1
ATOM 1402 O O . LEU A 1 180 ? -0.845 6.562 1.52 1 94 180 LEU A O 1
ATOM 1406 N N . LEU A 1 181 ? -3.004 7.055 1.502 1 94.81 181 LEU A N 1
ATOM 1407 C CA . LEU A 1 181 ? -2.893 7.883 0.307 1 94.81 181 LEU A CA 1
ATOM 1408 C C . LEU A 1 181 ? -1.964 9.07 0.553 1 94.81 181 LEU A C 1
ATOM 1410 O O . LEU A 1 181 ? -1.098 9.367 -0.273 1 94.81 181 LEU A O 1
ATOM 1414 N N . PHE A 1 182 ? -2.094 9.719 1.641 1 95.88 182 PHE A N 1
ATOM 1415 C CA . PHE A 1 182 ? -1.293 10.898 1.964 1 95.88 182 PHE A CA 1
ATOM 1416 C C . PHE A 1 182 ? 0.153 10.508 2.248 1 95.88 182 PHE A C 1
ATOM 1418 O O . PHE A 1 182 ? 1.078 11.25 1.919 1 95.88 182 PHE A O 1
ATOM 1425 N N . LEU A 1 183 ? 0.281 9.383 2.842 1 95.94 183 LEU A N 1
ATOM 1426 C CA . LEU A 1 183 ? 1.64 8.898 3.066 1 95.94 183 LEU A CA 1
ATOM 1427 C C . LEU A 1 183 ? 2.34 8.609 1.744 1 95.94 183 LEU A C 1
ATOM 1429 O O . LEU A 1 183 ? 3.475 9.039 1.529 1 95.94 183 LEU A O 1
ATOM 1433 N N . ALA A 1 184 ? 1.668 7.887 0.886 1 96.5 184 ALA A N 1
ATOM 1434 C CA . ALA A 1 184 ? 2.238 7.547 -0.414 1 96.5 184 ALA A CA 1
ATOM 1435 C C . ALA A 1 184 ? 2.553 8.805 -1.222 1 96.5 184 ALA A C 1
ATOM 1437 O O . ALA A 1 184 ? 3.641 8.93 -1.789 1 96.5 184 ALA A O 1
ATOM 1438 N N . SER A 1 185 ? 1.666 9.695 -1.297 1 97 185 SER A N 1
ATOM 1439 C CA . SER A 1 185 ? 1.885 10.93 -2.045 1 97 185 SER A CA 1
ATOM 1440 C C . SER A 1 185 ? 2.982 11.781 -1.409 1 97 185 SER A C 1
ATOM 1442 O O . SER A 1 185 ? 3.715 12.477 -2.107 1 97 185 SER A O 1
ATOM 1444 N N . GLY A 1 186 ? 3.057 11.719 -0.093 1 97.19 186 GLY A N 1
ATOM 1445 C CA . GLY A 1 186 ? 4.137 12.406 0.594 1 97.19 186 GLY A CA 1
ATOM 1446 C C . GLY A 1 186 ? 5.508 11.875 0.236 1 97.19 186 GLY A C 1
ATOM 1447 O O . GLY A 1 186 ? 6.449 12.648 0.039 1 97.19 186 GLY A O 1
ATOM 1448 N N . ILE A 1 187 ? 5.547 10.586 0.167 1 97.69 187 ILE A N 1
ATOM 1449 C CA . ILE A 1 187 ? 6.805 9.961 -0.22 1 97.69 187 ILE A CA 1
ATOM 1450 C C . ILE A 1 187 ? 7.184 10.391 -1.636 1 97.69 187 ILE A C 1
ATOM 1452 O O . ILE A 1 187 ? 8.344 10.719 -1.902 1 97.69 187 ILE A O 1
ATOM 1456 N N . SER A 1 188 ? 6.238 10.383 -2.502 1 97.38 188 SER A N 1
ATOM 1457 C CA . SER A 1 188 ? 6.48 10.83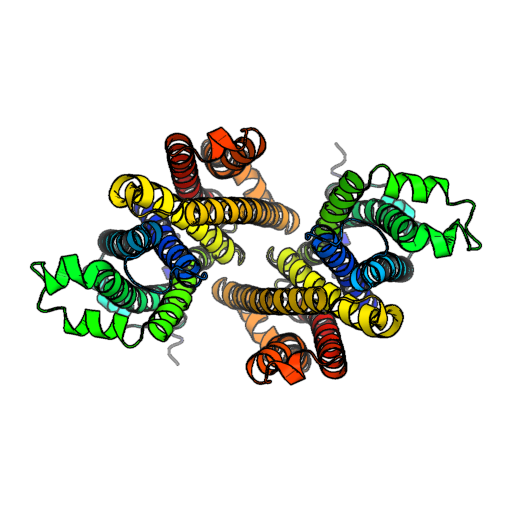6 -3.867 1 97.38 188 SER A CA 1
ATOM 1458 C C . SER A 1 188 ? 6.98 12.273 -3.893 1 97.38 188 SER A C 1
ATOM 1460 O O . SER A 1 188 ? 7.953 12.586 -4.582 1 97.38 188 SER A O 1
ATOM 1462 N N . ALA A 1 189 ? 6.363 13.125 -3.168 1 97.44 189 ALA A N 1
ATOM 1463 C CA . ALA A 1 189 ? 6.781 14.523 -3.076 1 97.44 189 ALA A CA 1
ATOM 1464 C C . ALA A 1 189 ? 8.188 14.641 -2.494 1 97.44 189 ALA A C 1
ATOM 1466 O O . ALA A 1 189 ? 8.992 15.453 -2.953 1 97.44 189 ALA A O 1
ATOM 1467 N N . GLY A 1 190 ? 8.414 13.844 -1.475 1 98.06 190 GLY A N 1
ATOM 1468 C CA . GLY A 1 190 ? 9.742 13.852 -0.871 1 98.06 190 GLY A CA 1
ATOM 1469 C C . GLY A 1 190 ? 10.836 13.43 -1.832 1 98.06 190 GLY A C 1
ATOM 1470 O O . GLY A 1 190 ? 11.898 14.047 -1.877 1 98.06 190 GLY A O 1
ATOM 1471 N N . ILE A 1 191 ? 10.578 12.367 -2.561 1 97.44 191 ILE A N 1
ATOM 1472 C CA . ILE A 1 191 ? 11.531 11.906 -3.564 1 97.44 191 ILE A CA 1
ATOM 1473 C C . ILE A 1 191 ? 11.797 13.023 -4.574 1 97.44 191 ILE A C 1
ATOM 1475 O O . ILE A 1 191 ? 12.945 13.336 -4.871 1 97.44 191 ILE A O 1
ATOM 1479 N N . SER A 1 192 ? 10.766 13.594 -5.047 1 96.88 192 SER A N 1
ATOM 1480 C CA . SER A 1 192 ? 10.883 14.672 -6.027 1 96.88 192 SER A CA 1
ATOM 1481 C C . SER A 1 192 ? 11.609 15.875 -5.438 1 96.88 192 SER A C 1
ATOM 1483 O O . SER A 1 192 ? 12.445 16.484 -6.105 1 96.88 192 SER A O 1
ATOM 1485 N N . GLY A 1 193 ? 11.289 16.234 -4.266 1 97.44 193 GLY A N 1
ATOM 1486 C CA . GLY A 1 193 ? 11.992 17.328 -3.607 1 97.44 193 GLY A CA 1
ATOM 1487 C C . GLY A 1 193 ? 13.477 17.078 -3.457 1 97.44 193 GLY A C 1
ATOM 1488 O O . GLY A 1 193 ? 14.289 17.969 -3.707 1 97.44 193 GLY A O 1
ATOM 1489 N N . ASN A 1 194 ? 13.797 15.867 -3.023 1 97.44 194 ASN A N 1
ATOM 1490 C CA . ASN A 1 194 ? 15.203 15.508 -2.863 1 97.44 194 ASN A CA 1
ATOM 1491 C C . ASN A 1 194 ? 15.945 15.555 -4.191 1 97.44 194 ASN A C 1
ATOM 1493 O O . ASN A 1 194 ? 17.094 15.992 -4.246 1 97.44 194 ASN A O 1
ATOM 1497 N N . LEU A 1 195 ? 15.312 15.086 -5.227 1 94.81 195 LEU A N 1
ATOM 1498 C CA . LEU A 1 195 ? 15.938 15.125 -6.543 1 94.81 195 LEU A CA 1
ATOM 1499 C C . LEU A 1 195 ? 16.141 16.562 -7.004 1 94.81 195 LEU A C 1
ATOM 1501 O O . LEU A 1 195 ? 17.203 16.906 -7.527 1 94.81 195 LEU A O 1
ATOM 1505 N N . LEU A 1 196 ? 15.188 17.391 -6.805 1 95.19 196 LEU A N 1
ATOM 1506 C CA . LEU A 1 196 ? 15.25 18.781 -7.227 1 95.19 196 LEU A CA 1
ATOM 1507 C C . LEU A 1 196 ? 16.344 19.531 -6.473 1 95.19 196 LEU A C 1
ATOM 1509 O O . LEU A 1 196 ? 17.25 20.094 -7.09 1 95.19 196 LEU A O 1
ATOM 1513 N N . ILE A 1 197 ? 16.312 19.438 -5.184 1 95.56 197 ILE A N 1
ATOM 1514 C CA . ILE A 1 197 ? 17.25 20.172 -4.359 1 95.56 197 ILE A CA 1
ATOM 1515 C C . ILE A 1 197 ? 18.641 19.531 -4.453 1 95.56 197 ILE A C 1
ATOM 1517 O O . ILE A 1 197 ? 19.656 20.234 -4.465 1 95.56 197 ILE A O 1
ATOM 1521 N N . GLY A 1 198 ? 18.656 18.203 -4.496 1 93.94 198 GLY A N 1
ATOM 1522 C CA . GLY A 1 198 ? 19.922 17.5 -4.66 1 93.94 198 GLY A CA 1
ATOM 1523 C C . GLY A 1 198 ? 20.656 17.891 -5.93 1 93.94 198 GLY A C 1
ATOM 1524 O O . GLY A 1 198 ? 21.875 18.141 -5.902 1 93.94 198 GLY A O 1
ATOM 1525 N N . LEU A 1 199 ? 19.984 18.016 -6.996 1 91.25 199 LEU A N 1
ATOM 1526 C CA . LEU A 1 199 ? 20.594 18.328 -8.281 1 91.25 199 LEU A CA 1
ATOM 1527 C C . LEU A 1 199 ? 20.875 19.828 -8.391 1 91.25 199 LEU A C 1
ATOM 1529 O O . LEU A 1 199 ? 21.859 20.234 -9.008 1 91.25 199 LEU A O 1
ATOM 1533 N N . LEU A 1 200 ? 20.109 20.656 -7.801 1 92 200 LEU A N 1
ATOM 1534 C CA . LEU A 1 200 ? 20.25 22.109 -7.898 1 92 200 LEU A CA 1
ATOM 1535 C C . LEU A 1 200 ? 21.391 22.594 -6.996 1 92 200 LEU A C 1
ATOM 1537 O O . LEU A 1 200 ? 22.188 23.422 -7.41 1 92 200 LEU A O 1
ATOM 1541 N N . PHE A 1 201 ? 21.5 22.031 -5.789 1 91.88 201 PHE A N 1
ATOM 1542 C CA . PHE A 1 201 ? 22.406 22.609 -4.809 1 91.88 201 PHE A CA 1
ATOM 1543 C C . PHE A 1 201 ? 23.578 21.672 -4.531 1 91.88 201 PHE A C 1
ATOM 1545 O O . PHE A 1 201 ? 24.641 22.094 -4.094 1 91.88 201 PHE A O 1
ATOM 1552 N N . PHE A 1 202 ? 23.359 20.328 -4.863 1 91.44 202 PHE A N 1
ATOM 1553 C CA . PHE A 1 202 ? 24.406 19.359 -4.547 1 91.44 202 PHE A CA 1
ATOM 1554 C C . PHE A 1 202 ? 24.703 18.469 -5.754 1 91.44 202 PHE A C 1
ATOM 1556 O O . PHE A 1 202 ? 24.953 17.266 -5.602 1 91.44 202 PHE A O 1
ATOM 1563 N N . GLY A 1 203 ? 24.609 19 -6.848 1 84.44 203 GLY A N 1
ATOM 1564 C CA . GLY A 1 203 ? 24.766 18.266 -8.094 1 84.44 203 GLY A CA 1
ATOM 1565 C C . GLY A 1 203 ? 26.047 17.453 -8.156 1 84.44 203 GLY A C 1
ATOM 1566 O O 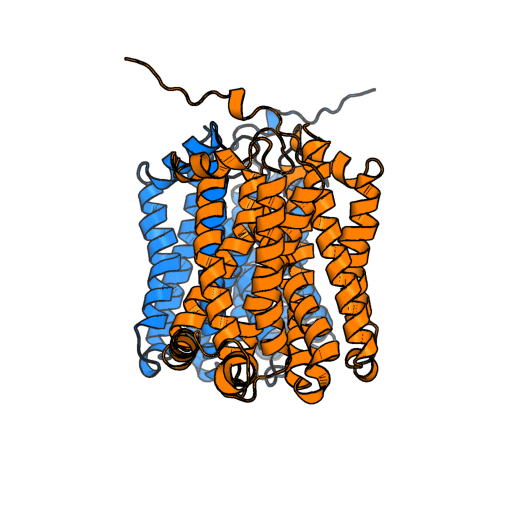. GLY A 1 203 ? 26.047 16.312 -8.633 1 84.44 203 GLY A O 1
ATOM 1567 N N . LYS A 1 204 ? 27.125 17.906 -7.574 1 79.75 204 LYS A N 1
ATOM 1568 C CA . LYS A 1 204 ? 28.438 17.266 -7.645 1 79.75 204 LYS A CA 1
ATOM 1569 C C . LYS A 1 204 ? 28.484 16.031 -6.75 1 79.75 204 LYS A C 1
ATOM 1571 O O . LYS A 1 204 ? 29.25 15.094 -7.02 1 79.75 204 LYS A O 1
ATOM 1576 N N . SER A 1 205 ? 27.594 16.047 -5.824 1 82.5 205 SER A N 1
ATOM 1577 C CA . SER A 1 205 ? 27.625 14.969 -4.84 1 82.5 205 SER A CA 1
ATOM 1578 C C . SER A 1 205 ? 26.516 13.961 -5.094 1 82.5 205 SER A C 1
ATOM 1580 O O . SER A 1 205 ? 26.375 12.984 -4.348 1 82.5 205 SER A O 1
ATOM 1582 N N . THR A 1 206 ? 25.766 14.195 -6.102 1 85.12 206 THR A N 1
ATOM 1583 C CA . THR A 1 206 ? 24.625 13.32 -6.371 1 85.12 206 THR A CA 1
ATOM 1584 C C . THR A 1 206 ? 25 12.227 -7.355 1 85.12 206 THR A C 1
ATOM 1586 O O . THR A 1 206 ? 25.328 12.508 -8.508 1 85.12 206 THR A O 1
ATOM 1589 N N . LYS A 1 207 ? 25.047 10.984 -6.895 1 87.88 207 LYS A N 1
ATOM 1590 C CA . LYS A 1 207 ? 25.359 9.836 -7.734 1 87.88 207 LYS A CA 1
ATOM 1591 C C . LYS A 1 207 ? 24.188 9.492 -8.664 1 87.88 207 LYS A C 1
ATOM 1593 O O . LYS A 1 207 ? 23.047 9.406 -8.219 1 87.88 207 LYS A O 1
ATOM 1598 N N . GLY A 1 208 ? 24.562 9.227 -9.828 1 84.06 208 GLY A N 1
ATOM 1599 C CA . GLY A 1 208 ? 23.578 8.883 -10.836 1 84.06 208 GLY A CA 1
ATOM 1600 C C . GLY A 1 208 ? 22.781 7.641 -10.484 1 84.06 208 GLY A C 1
ATOM 1601 O O . GLY A 1 208 ? 21.578 7.57 -10.75 1 84.06 208 GLY A O 1
ATOM 1602 N N . GLU A 1 209 ? 23.438 6.754 -9.898 1 87.38 209 GLU A N 1
ATOM 1603 C CA . GLU A 1 209 ? 22.781 5.504 -9.523 1 87.38 209 GLU A CA 1
ATOM 1604 C C . GLU A 1 209 ? 21.672 5.75 -8.508 1 87.38 209 GLU A C 1
ATOM 1606 O O . GLU A 1 209 ? 20.609 5.121 -8.57 1 87.38 209 GLU A O 1
ATOM 1611 N N . ASN A 1 210 ? 21.938 6.672 -7.629 1 91.12 210 ASN A N 1
ATOM 1612 C CA . ASN A 1 210 ? 20.938 6.996 -6.617 1 91.12 210 ASN A CA 1
ATOM 1613 C C . ASN A 1 210 ? 19.75 7.762 -7.211 1 91.12 210 ASN A C 1
ATOM 1615 O O . ASN A 1 210 ? 18.609 7.559 -6.809 1 91.12 210 ASN A O 1
ATOM 1619 N N . VAL A 1 211 ? 20.109 8.594 -8.141 1 89.38 211 VAL A N 1
ATOM 1620 C CA . VAL A 1 211 ? 19.062 9.336 -8.844 1 89.38 211 VAL A CA 1
ATOM 1621 C C . VAL A 1 211 ? 18.156 8.367 -9.602 1 89.38 211 VAL A C 1
ATOM 1623 O O . VAL A 1 211 ? 16.938 8.469 -9.531 1 89.38 211 VAL A O 1
ATOM 1626 N N . GLY A 1 212 ? 18.797 7.461 -10.258 1 87.12 212 GLY A N 1
ATOM 1627 C CA . GLY A 1 212 ? 18.031 6.457 -10.984 1 87.12 212 GLY A CA 1
ATOM 1628 C C . GLY A 1 212 ? 17.172 5.598 -10.086 1 87.12 212 GLY A C 1
ATOM 1629 O O . GLY A 1 212 ? 16.016 5.301 -10.43 1 87.12 212 GLY A O 1
ATOM 1630 N N . TYR A 1 213 ? 17.641 5.254 -9 1 89.56 213 TYR A N 1
ATOM 1631 C CA . TYR A 1 213 ? 16.906 4.43 -8.055 1 89.56 213 TYR A CA 1
ATOM 1632 C C . TYR A 1 213 ? 15.688 5.168 -7.523 1 89.56 213 TYR A C 1
ATOM 1634 O O . TYR A 1 213 ? 14.586 4.617 -7.484 1 89.56 213 TYR A O 1
ATOM 1642 N N . LEU A 1 214 ? 15.922 6.379 -7.133 1 91.38 214 LEU A N 1
ATOM 1643 C CA . LEU A 1 214 ? 14.828 7.164 -6.578 1 91.38 214 LEU A CA 1
ATOM 1644 C C . LEU A 1 214 ? 13.766 7.434 -7.637 1 91.38 214 LEU A C 1
ATOM 1646 O O . LEU A 1 214 ? 12.57 7.453 -7.332 1 91.38 214 LEU A O 1
ATOM 1650 N N . HIS A 1 215 ? 14.25 7.688 -8.758 1 87.5 215 HIS A N 1
ATOM 1651 C CA . HIS A 1 215 ? 13.305 7.891 -9.852 1 87.5 215 HIS A CA 1
ATOM 1652 C C . HIS A 1 215 ? 12.445 6.652 -10.078 1 87.5 215 HIS A C 1
ATOM 1654 O O . HIS A 1 215 ? 11.234 6.762 -10.289 1 87.5 215 HIS A O 1
ATOM 1660 N N . GLY A 1 216 ? 13.062 5.512 -10.039 1 87.94 216 GLY A N 1
ATOM 1661 C CA . GLY A 1 216 ? 12.336 4.258 -10.148 1 87.94 216 GLY A CA 1
ATOM 1662 C C . GLY A 1 216 ? 11.367 4.031 -9 1 87.94 216 GLY A C 1
ATOM 1663 O O . GLY A 1 216 ? 10.25 3.537 -9.211 1 87.94 216 GLY A O 1
ATOM 1664 N N . LEU A 1 217 ? 11.766 4.363 -7.891 1 91.31 217 LEU A N 1
ATOM 1665 C CA . LEU A 1 217 ? 10.914 4.242 -6.711 1 91.31 217 LEU A CA 1
ATOM 1666 C C . LEU A 1 217 ? 9.711 5.172 -6.812 1 91.31 217 LEU A C 1
ATOM 1668 O O . LEU A 1 217 ? 8.594 4.789 -6.461 1 91.31 217 LEU A O 1
ATOM 1672 N N . ASP A 1 218 ? 9.953 6.391 -7.238 1 93.62 218 ASP A N 1
ATOM 1673 C CA . ASP A 1 218 ? 8.867 7.348 -7.387 1 93.62 218 ASP A CA 1
ATOM 1674 C C . ASP A 1 218 ? 7.824 6.844 -8.383 1 93.62 218 ASP A C 1
ATOM 1676 O O . ASP A 1 218 ? 6.621 7.004 -8.164 1 93.62 218 ASP A O 1
ATOM 1680 N N . PHE A 1 219 ? 8.336 6.25 -9.43 1 90.5 219 PHE A N 1
ATOM 1681 C CA . PHE A 1 219 ? 7.434 5.688 -10.43 1 90.5 219 PHE A CA 1
ATOM 1682 C C . PHE A 1 219 ? 6.5 4.66 -9.805 1 90.5 219 PHE A C 1
ATOM 1684 O O . PHE A 1 219 ? 5.293 4.688 -10.047 1 90.5 219 PHE A O 1
ATOM 1691 N N . LYS A 1 220 ? 6.992 3.814 -9.031 1 91.81 220 LYS A N 1
ATOM 1692 C CA . LYS A 1 220 ? 6.207 2.783 -8.359 1 91.81 220 LYS A CA 1
ATOM 1693 C C . LYS A 1 220 ? 5.227 3.396 -7.363 1 91.81 220 LYS A C 1
ATOM 1695 O O . LYS A 1 220 ? 4.094 2.934 -7.234 1 91.81 220 LYS A O 1
ATOM 1700 N N . VAL A 1 221 ? 5.684 4.402 -6.668 1 95.06 221 VAL A N 1
ATOM 1701 C CA . VAL A 1 221 ? 4.84 5.059 -5.672 1 95.06 221 VAL A CA 1
ATOM 1702 C C . VAL A 1 221 ? 3.68 5.77 -6.367 1 95.06 221 VAL A C 1
ATOM 1704 O O . VAL A 1 221 ? 2.549 5.746 -5.879 1 95.06 221 VAL A O 1
ATOM 1707 N N . ILE A 1 222 ? 3.988 6.402 -7.492 1 94.69 222 ILE A N 1
ATOM 1708 C CA . ILE A 1 222 ? 2.957 7.105 -8.242 1 94.69 222 ILE A CA 1
ATOM 1709 C C . ILE A 1 222 ? 1.91 6.113 -8.742 1 94.69 222 ILE A C 1
ATOM 1711 O O . ILE A 1 222 ? 0.708 6.379 -8.664 1 94.69 222 ILE A O 1
ATOM 1715 N N . LEU A 1 223 ? 2.324 4.992 -9.18 1 92.88 223 LEU A N 1
ATOM 1716 C CA . LEU A 1 223 ? 1.395 3.955 -9.617 1 92.88 223 LEU A CA 1
ATOM 1717 C C . LEU A 1 223 ? 0.55 3.455 -8.445 1 92.88 223 LEU A C 1
ATOM 1719 O O . LEU A 1 223 ? -0.645 3.197 -8.609 1 92.88 223 LEU A O 1
ATOM 1723 N N . PHE A 1 224 ? 1.156 3.318 -7.391 1 94.56 224 PHE A N 1
ATOM 1724 C CA . PHE A 1 224 ? 0.45 2.896 -6.188 1 94.56 224 PHE A CA 1
ATOM 1725 C C . PHE A 1 224 ? -0.582 3.939 -5.773 1 94.56 224 PHE A C 1
ATOM 1727 O O . PHE A 1 224 ? -1.687 3.594 -5.352 1 94.56 224 PHE A O 1
ATOM 1734 N N . GLU A 1 225 ? -0.188 5.195 -5.855 1 95.62 225 GLU A N 1
ATOM 1735 C CA . GLU A 1 225 ? -1.116 6.281 -5.555 1 95.62 225 GLU A CA 1
ATOM 1736 C C . GLU A 1 225 ? -2.328 6.246 -6.48 1 95.62 225 GLU A C 1
ATOM 1738 O O . GLU A 1 225 ? -3.459 6.465 -6.043 1 95.62 225 GLU A O 1
ATOM 1743 N N . ALA A 1 226 ? -2.041 6.027 -7.719 1 93.75 226 ALA A N 1
ATOM 1744 C CA . ALA A 1 226 ? -3.137 5.914 -8.68 1 93.75 226 ALA A CA 1
ATOM 1745 C C . ALA A 1 226 ? -4.078 4.773 -8.305 1 93.75 226 ALA A C 1
ATOM 1747 O O . ALA A 1 226 ? -5.301 4.914 -8.391 1 93.75 226 ALA A O 1
ATOM 1748 N N . PHE A 1 227 ? -3.498 3.736 -7.902 1 93.25 227 PHE A N 1
ATOM 1749 C CA . PHE A 1 227 ? -4.281 2.59 -7.461 1 93.25 227 PHE A CA 1
ATOM 1750 C C . PHE A 1 227 ? -5.102 2.938 -6.223 1 93.25 227 PHE A C 1
ATOM 1752 O O . PHE A 1 227 ? -6.262 2.543 -6.109 1 93.25 227 PHE A O 1
ATOM 1759 N N . LEU A 1 228 ? -4.566 3.662 -5.277 1 93.75 228 LEU A N 1
ATOM 1760 C CA . LEU A 1 228 ? -5.266 4.059 -4.059 1 93.75 228 LEU A CA 1
ATOM 1761 C C . LEU A 1 228 ? -6.434 4.984 -4.383 1 93.75 228 LEU A C 1
ATOM 1763 O O . LEU A 1 228 ? -7.504 4.875 -3.781 1 93.75 228 LEU A O 1
ATOM 1767 N N . LEU A 1 229 ? -6.164 5.93 -5.27 1 93.38 229 LEU A N 1
ATOM 1768 C CA . LEU A 1 229 ? -7.238 6.824 -5.684 1 93.38 229 LEU A CA 1
ATOM 1769 C C . LEU A 1 229 ? -8.367 6.047 -6.359 1 93.38 229 LEU A C 1
ATOM 1771 O O . LEU A 1 229 ? -9.539 6.348 -6.152 1 93.38 229 LEU A O 1
ATOM 1775 N N . PHE A 1 230 ? -7.957 5.059 -7.137 1 91.75 230 PHE A N 1
ATOM 1776 C CA . PHE A 1 230 ? -8.938 4.191 -7.773 1 91.75 230 PHE A CA 1
ATOM 1777 C C . PHE A 1 230 ? -9.781 3.469 -6.73 1 91.75 230 PHE A C 1
ATOM 1779 O O . PHE A 1 230 ? -11.008 3.449 -6.82 1 91.75 230 PHE A O 1
ATOM 1786 N N . ILE A 1 231 ? -9.148 2.908 -5.754 1 89.31 231 ILE A N 1
ATOM 1787 C CA . ILE A 1 231 ? -9.828 2.172 -4.699 1 89.31 231 ILE A CA 1
ATOM 1788 C C . ILE A 1 231 ? -10.719 3.123 -3.895 1 89.31 231 ILE A C 1
ATOM 1790 O O . ILE A 1 231 ? -11.812 2.752 -3.475 1 89.31 231 ILE A O 1
ATOM 1794 N N . LEU A 1 232 ? -10.258 4.312 -3.678 1 88.62 232 LEU A N 1
ATOM 1795 C CA . LEU A 1 232 ? -11.008 5.297 -2.912 1 88.62 232 LEU A CA 1
ATOM 1796 C C . LEU A 1 232 ? -12.328 5.629 -3.605 1 88.62 232 LEU A C 1
ATOM 1798 O O . LEU A 1 232 ? -13.398 5.473 -3.02 1 88.62 232 LEU A O 1
ATOM 1802 N N . PHE A 1 233 ? -12.266 5.988 -4.844 1 89.06 233 PHE A N 1
ATOM 1803 C CA . PHE A 1 233 ? -13.461 6.477 -5.531 1 89.06 233 PHE A CA 1
ATOM 1804 C C . PHE A 1 233 ? -14.367 5.316 -5.922 1 89.06 233 PHE A C 1
ATOM 1806 O O . PHE A 1 233 ? -15.594 5.43 -5.855 1 89.06 233 PHE A O 1
ATOM 1813 N N . VAL A 1 234 ? -13.773 4.219 -6.328 1 84.75 234 VAL A N 1
ATOM 1814 C CA . VAL A 1 234 ? -14.586 3.053 -6.652 1 84.75 234 VAL A CA 1
ATOM 1815 C C . VAL A 1 234 ? -15.219 2.49 -5.383 1 84.75 234 VAL A C 1
ATOM 1817 O O . VAL A 1 234 ? -16.375 2.074 -5.391 1 84.75 234 VAL A O 1
ATOM 1820 N N . GLY A 1 235 ? -14.445 2.496 -4.355 1 81.56 235 GLY A N 1
ATOM 1821 C CA . GLY A 1 235 ? -14.984 2.07 -3.076 1 81.56 235 GLY A CA 1
ATOM 1822 C C . GLY A 1 235 ? -16.141 2.938 -2.598 1 81.56 235 GLY A C 1
ATOM 1823 O O . GLY A 1 235 ? -17.156 2.426 -2.127 1 81.56 235 GLY A O 1
ATOM 1824 N N . MET A 1 236 ? -15.984 4.195 -2.73 1 82.25 236 MET A N 1
ATOM 1825 C CA . MET A 1 236 ? -17.047 5.117 -2.334 1 82.25 236 MET A CA 1
ATOM 1826 C C . MET A 1 236 ? -18.281 4.934 -3.209 1 82.25 236 MET A C 1
ATOM 1828 O O . MET A 1 236 ? -19.406 5.031 -2.727 1 82.25 236 MET A O 1
ATOM 1832 N N . TYR A 1 237 ? -18.016 4.676 -4.422 1 81.44 237 TYR A N 1
ATOM 1833 C CA . TYR A 1 237 ? -19.125 4.461 -5.348 1 81.44 237 TYR A CA 1
ATOM 1834 C C . TYR A 1 237 ? -19.938 3.232 -4.957 1 81.44 237 TYR A C 1
ATOM 1836 O O . TYR A 1 237 ? -21.172 3.268 -4.949 1 81.44 237 TYR A O 1
ATOM 1844 N N . TYR A 1 238 ? -19.344 2.236 -4.492 1 77.69 238 TYR A N 1
ATOM 1845 C CA . TYR A 1 238 ? -20.031 0.981 -4.203 1 77.69 238 TYR A CA 1
ATOM 1846 C C . TYR A 1 238 ? -20.531 0.956 -2.766 1 77.69 238 TYR A C 1
ATOM 1848 O O . TYR A 1 238 ? -21.328 0.092 -2.398 1 77.69 238 TYR A O 1
ATOM 1856 N N . GLN A 1 239 ? -19.938 1.805 -1.968 1 75.69 239 GLN A N 1
ATOM 1857 C CA . GLN A 1 239 ? -20.531 1.944 -0.645 1 75.69 239 GLN A CA 1
ATOM 1858 C C . GLN A 1 239 ? -22 2.34 -0.745 1 75.69 239 GLN A C 1
ATOM 1860 O O . GLN A 1 239 ? -22.797 2.002 0.13 1 75.69 239 GLN A O 1
ATOM 1865 N N . GLY A 1 240 ? -22.359 3.07 -1.804 1 72.88 240 GLY A N 1
ATOM 1866 C CA . GLY A 1 240 ? -23.75 3.385 -2.078 1 72.88 240 GLY A CA 1
ATOM 1867 C C . GLY A 1 240 ? -24.266 4.566 -1.277 1 72.88 240 GLY A C 1
ATOM 1868 O O . GLY A 1 240 ? -23.516 5.172 -0.504 1 72.88 240 GLY A O 1
ATOM 1869 N N . GLY A 1 241 ? -25.422 4.969 -1.567 1 76.69 241 GLY A N 1
ATOM 1870 C CA . GLY A 1 241 ? -26.078 6.035 -0.828 1 76.69 241 GLY A CA 1
ATOM 1871 C C . GLY A 1 241 ? -25.531 7.41 -1.141 1 76.69 241 GLY A C 1
ATOM 1872 O O . GLY A 1 241 ? -25.234 7.719 -2.297 1 76.69 241 GLY A O 1
ATOM 1873 N N . SER A 1 242 ? -25.484 8.156 -0.079 1 79.44 242 SER A N 1
ATOM 1874 C CA . SER A 1 242 ? -25 9.523 -0.209 1 79.44 242 SER A CA 1
ATOM 1875 C C . SER A 1 242 ? -23.516 9.555 -0.53 1 79.44 242 SER A C 1
ATOM 1877 O O . SER A 1 242 ? -23.047 10.445 -1.244 1 79.44 242 SER A O 1
ATOM 1879 N N . THR A 1 243 ? -22.875 8.547 -0.109 1 80.31 243 THR A N 1
ATOM 1880 C CA . THR A 1 243 ? -21.422 8.484 -0.34 1 80.31 243 THR A CA 1
ATOM 1881 C C . THR A 1 243 ? -21.125 8.289 -1.823 1 80.31 243 THR A C 1
ATOM 1883 O O . THR A 1 243 ? -20.172 8.859 -2.348 1 80.31 243 THR A O 1
ATOM 1886 N N . ALA A 1 244 ? -21.938 7.52 -2.455 1 80.88 244 ALA A N 1
ATOM 1887 C CA . ALA A 1 244 ? -21.766 7.316 -3.891 1 80.88 244 ALA A CA 1
ATOM 1888 C C . ALA A 1 244 ? -22 8.609 -4.664 1 80.88 244 ALA A C 1
ATOM 1890 O O . ALA A 1 244 ? -21.297 8.906 -5.629 1 80.88 244 ALA A O 1
ATOM 1891 N N . GLU A 1 245 ? -22.953 9.367 -4.246 1 84.62 245 GLU A N 1
ATOM 1892 C CA . GLU A 1 245 ? -23.25 10.633 -4.902 1 84.62 245 GLU A CA 1
ATOM 1893 C C . GLU A 1 245 ? -22.141 11.648 -4.699 1 84.62 245 GLU A C 1
ATOM 1895 O O . GLU A 1 245 ? -21.812 12.422 -5.605 1 84.62 245 GLU A O 1
ATOM 1900 N N . VAL A 1 246 ? -21.609 11.625 -3.559 1 85 246 VAL A N 1
ATOM 1901 C CA . VAL A 1 246 ? -20.5 12.523 -3.252 1 85 246 VAL A CA 1
ATOM 1902 C C . VAL A 1 246 ? -19.297 12.188 -4.133 1 85 246 VAL A C 1
ATOM 1904 O O . VAL A 1 246 ? -18.656 13.086 -4.676 1 85 246 VAL A O 1
ATOM 1907 N N . ALA A 1 247 ? -19.125 10.938 -4.258 1 84.88 247 ALA A N 1
ATOM 1908 C CA . ALA A 1 247 ? -18 10.508 -5.098 1 84.88 247 ALA A CA 1
ATOM 1909 C C . ALA A 1 247 ? -18.203 10.961 -6.539 1 84.88 247 ALA A C 1
ATOM 1911 O O . ALA A 1 247 ? -17.266 11.469 -7.168 1 84.88 247 ALA A O 1
ATOM 1912 N N . LYS A 1 248 ? -19.359 10.805 -7.043 1 88 248 LYS A N 1
ATOM 1913 C CA . LYS A 1 248 ? -19.656 11.227 -8.406 1 88 248 LYS A CA 1
ATOM 1914 C C . LYS A 1 248 ? -19.516 12.742 -8.555 1 88 248 LYS A C 1
ATOM 1916 O O . LYS A 1 248 ? -18.906 13.227 -9.508 1 88 248 LYS A O 1
ATOM 1921 N N . ALA A 1 249 ? -20.031 13.43 -7.645 1 87.62 249 ALA A N 1
ATOM 1922 C CA . ALA A 1 249 ? -19.984 14.891 -7.688 1 87.62 249 ALA A CA 1
ATOM 1923 C C . ALA A 1 249 ? -18.547 15.398 -7.574 1 87.62 249 ALA A C 1
ATOM 1925 O O . ALA A 1 249 ? -18.172 16.344 -8.258 1 87.62 249 ALA A O 1
ATOM 1926 N N . ALA A 1 250 ? -17.812 14.758 -6.777 1 88.88 250 ALA A N 1
ATOM 1927 C CA . ALA A 1 250 ? -16.422 15.172 -6.535 1 88.88 250 ALA A CA 1
ATOM 1928 C C . ALA A 1 250 ? -15.586 15.031 -7.797 1 88.88 250 ALA A C 1
ATOM 1930 O O . ALA A 1 250 ? -14.609 15.766 -7.988 1 88.88 250 ALA A O 1
ATOM 1931 N N . LEU A 1 251 ? -15.984 14.125 -8.664 1 90.38 251 LEU A N 1
ATOM 1932 C CA . LEU A 1 251 ? -15.172 13.852 -9.844 1 90.38 251 LEU A CA 1
ATOM 1933 C C . LEU A 1 251 ? -15.719 14.586 -11.062 1 90.38 251 LEU A C 1
ATOM 1935 O O . LEU A 1 251 ? -15.023 14.711 -12.078 1 90.38 251 LEU A O 1
ATOM 1939 N N . THR A 1 252 ? -16.906 15.094 -10.969 1 89.75 252 THR A N 1
ATOM 1940 C CA . THR A 1 252 ? -17.516 15.562 -12.211 1 89.75 252 THR A CA 1
ATOM 1941 C C . THR A 1 252 ? -17.953 17.016 -12.078 1 89.75 252 THR A C 1
ATOM 1943 O O . THR A 1 252 ? -18.203 17.688 -13.078 1 89.75 252 THR A O 1
ATOM 1946 N N . THR A 1 253 ? -18 17.469 -10.93 1 86.75 253 THR A N 1
ATOM 1947 C CA . THR A 1 253 ? -18.672 18.75 -10.766 1 86.75 253 THR A CA 1
ATOM 1948 C C . THR A 1 253 ? -17.672 19.875 -10.57 1 86.75 253 THR A C 1
ATOM 1950 O O . THR A 1 253 ? -16.797 19.797 -9.695 1 86.75 253 THR A O 1
ATOM 1953 N N . GLY A 1 254 ? -17.719 20.891 -11.469 1 86.31 254 GLY A N 1
ATOM 1954 C CA . GLY A 1 254 ? -17.156 22.203 -11.203 1 86.31 254 GLY A CA 1
ATOM 1955 C C . GLY A 1 254 ? -15.641 22.234 -11.273 1 86.31 254 GLY A C 1
ATOM 1956 O O . GLY A 1 254 ? -15.031 21.422 -11.984 1 86.31 254 GLY A O 1
ATOM 1957 N N . GLY A 1 255 ? -15.117 23.297 -10.555 1 88.81 255 GLY A N 1
ATOM 1958 C CA . GLY A 1 255 ? -13.688 23.562 -10.516 1 88.81 255 GLY A CA 1
ATOM 1959 C C . GLY A 1 255 ? -12.898 22.469 -9.812 1 88.81 255 GLY A C 1
ATOM 1960 O O . GLY A 1 255 ? -11.766 22.172 -10.195 1 88.81 255 GLY A O 1
ATOM 1961 N N . LEU A 1 256 ? -13.531 21.875 -8.961 1 89.69 256 LEU A N 1
ATOM 1962 C CA . LEU A 1 256 ? -12.844 20.812 -8.219 1 89.69 256 LEU A CA 1
ATOM 1963 C C . LEU A 1 256 ? -12.617 19.594 -9.102 1 89.69 256 LEU A C 1
ATOM 1965 O O . LEU A 1 256 ? -11.609 18.906 -8.953 1 89.69 256 LEU A O 1
ATOM 1969 N N . ALA A 1 257 ? -13.539 19.359 -9.961 1 91.62 257 ALA A N 1
ATOM 1970 C CA . ALA A 1 257 ? -13.328 18.281 -10.93 1 91.62 257 ALA A CA 1
ATOM 1971 C C . ALA A 1 257 ? -12.125 18.562 -11.82 1 91.62 257 ALA A C 1
ATOM 1973 O O . ALA A 1 257 ? -11.328 17.672 -12.102 1 91.62 257 ALA A O 1
ATOM 1974 N N . SER A 1 258 ? -12.023 19.766 -12.227 1 92.69 258 SER A N 1
ATOM 1975 C CA . SER A 1 258 ? -10.875 20.156 -13.039 1 92.69 258 SER A CA 1
ATOM 1976 C C . SER A 1 258 ? -9.578 20.016 -12.258 1 92.69 258 SER A C 1
ATOM 1978 O O . SER A 1 258 ? -8.555 19.609 -12.805 1 92.69 258 SER A O 1
ATOM 1980 N N . LEU A 1 259 ? -9.641 20.422 -11.055 1 93.38 259 LEU A N 1
ATOM 1981 C CA . LEU A 1 259 ? -8.461 20.297 -10.203 1 93.38 259 LEU A CA 1
ATOM 1982 C C . LEU A 1 259 ? -8.047 18.828 -10.078 1 93.38 259 LEU A C 1
ATOM 1984 O O . LEU A 1 259 ? -6.848 18.516 -10.086 1 93.38 259 LEU A O 1
ATOM 1988 N N . PHE A 1 260 ? -9 18 -10.008 1 94.56 260 PHE A N 1
ATOM 1989 C CA . PHE A 1 260 ? -8.695 16.578 -9.891 1 94.56 260 PHE A CA 1
ATOM 1990 C C . PHE A 1 260 ? -8.117 16.047 -11.195 1 94.56 260 PHE A C 1
ATOM 1992 O O . PHE A 1 260 ? -7.047 15.43 -11.203 1 94.56 260 PHE A O 1
ATOM 1999 N N . TRP A 1 261 ? -8.703 16.25 -12.258 1 94.5 261 TRP A N 1
ATOM 2000 C CA . TRP A 1 261 ? -8.328 15.609 -13.516 1 94.5 261 TRP A CA 1
ATOM 2001 C C . TRP A 1 261 ? -7.09 16.266 -14.109 1 94.5 261 TRP A C 1
ATOM 2003 O O . TRP A 1 261 ? -6.234 15.586 -14.68 1 94.5 261 TRP A O 1
ATOM 2013 N N . LEU A 1 262 ? -6.93 17.5 -13.992 1 93.94 262 LEU A N 1
ATOM 2014 C CA . LEU A 1 262 ? -5.773 18.188 -14.547 1 93.94 262 LEU A CA 1
ATOM 2015 C C . LEU A 1 262 ? -4.625 18.219 -13.547 1 93.94 262 LEU A C 1
ATOM 2017 O O . LEU A 1 262 ? -3.471 17.984 -13.906 1 93.94 262 LEU A O 1
ATOM 2021 N N . GLY A 1 263 ? -4.957 18.516 -12.344 1 94.38 263 GLY A N 1
ATOM 2022 C CA . GLY A 1 263 ? -3.932 18.672 -11.328 1 94.38 263 GLY A CA 1
ATOM 2023 C C . GLY A 1 263 ? -3.461 17.359 -10.742 1 94.38 263 GLY A C 1
ATOM 2024 O O . GLY A 1 263 ? -2.291 17 -10.875 1 94.38 263 GLY A O 1
ATOM 2025 N N . VAL A 1 264 ? -4.418 16.625 -10.156 1 94.88 264 VAL A N 1
ATOM 2026 C CA . VAL A 1 264 ? -4.07 15.414 -9.422 1 94.88 264 VAL A CA 1
ATOM 2027 C C . VAL A 1 264 ? -3.795 14.281 -10.414 1 94.88 264 VAL A C 1
ATOM 2029 O O . VAL A 1 264 ? -2.67 13.773 -10.492 1 94.88 264 VAL A O 1
ATOM 2032 N N . ALA A 1 265 ? -4.738 13.945 -11.242 1 94.75 265 ALA A N 1
ATOM 2033 C CA . ALA A 1 265 ? -4.617 12.812 -12.156 1 94.75 265 ALA A CA 1
ATOM 2034 C C . ALA A 1 265 ? -3.705 13.156 -13.336 1 94.75 265 ALA A C 1
ATOM 2036 O O . ALA A 1 265 ? -2.875 12.336 -13.742 1 94.75 265 ALA A O 1
ATOM 2037 N N . GLY A 1 266 ? -3.812 14.25 -13.883 1 93.88 266 GLY A N 1
ATOM 2038 C CA . GLY A 1 266 ? -3.027 14.656 -15.039 1 93.88 266 GLY A CA 1
ATOM 2039 C C . GLY A 1 266 ? -1.574 14.938 -14.703 1 93.88 266 GLY A C 1
ATOM 2040 O O . GLY A 1 266 ? -0.68 14.195 -15.117 1 93.88 266 GLY A O 1
ATOM 2041 N N . MET A 1 267 ? -1.353 15.898 -13.867 1 91.94 267 MET A N 1
ATOM 2042 C CA . MET A 1 267 ? -0.003 16.344 -13.539 1 91.94 267 MET A CA 1
ATOM 2043 C C . MET A 1 267 ? 0.631 15.445 -12.492 1 91.94 267 MET A C 1
ATOM 2045 O O . MET A 1 267 ? 1.799 15.062 -12.617 1 91.94 267 MET A O 1
ATOM 2049 N N . GLY A 1 268 ? -0.132 15.062 -11.602 1 91.56 268 GLY A N 1
ATOM 2050 C CA . GLY A 1 268 ? 0.426 14.312 -10.484 1 91.56 268 GLY A CA 1
ATOM 2051 C C . GLY A 1 268 ? 0.679 12.852 -10.82 1 91.56 268 GLY A C 1
ATOM 2052 O O . GLY A 1 268 ? 1.584 12.234 -10.258 1 91.56 268 GLY A O 1
ATOM 2053 N N . LEU A 1 269 ? -0.128 12.297 -11.695 1 93.94 269 LEU A N 1
ATOM 2054 C CA . LEU A 1 269 ? -0.046 10.852 -11.906 1 93.94 269 LEU A CA 1
ATOM 2055 C C . LEU A 1 269 ? 0.268 10.539 -13.367 1 93.94 269 LEU A C 1
ATOM 2057 O O . LEU A 1 269 ? 1.331 9.992 -13.672 1 93.94 269 LEU A O 1
ATOM 2061 N N . ALA A 1 270 ? -0.48 10.977 -14.281 1 93.25 270 ALA A N 1
ATOM 2062 C CA . ALA A 1 270 ? -0.393 10.562 -15.68 1 93.25 270 ALA A CA 1
ATOM 2063 C C . ALA A 1 270 ? 0.873 11.109 -16.344 1 93.25 270 ALA A C 1
ATOM 2065 O O . ALA A 1 270 ? 1.611 10.367 -16.984 1 93.25 270 ALA A O 1
ATOM 2066 N N . LEU A 1 271 ? 1.127 12.312 -16.188 1 91.56 271 LEU A N 1
ATOM 2067 C CA . LEU A 1 271 ? 2.232 12.953 -16.875 1 91.56 271 LEU A CA 1
ATOM 2068 C C . LEU A 1 271 ? 3.568 12.344 -16.469 1 91.56 271 LEU A C 1
ATOM 2070 O O . LEU A 1 271 ? 4.367 11.953 -17.312 1 91.56 271 LEU A O 1
ATOM 2074 N N . PRO A 1 272 ? 3.834 12.234 -15.234 1 89.81 272 PRO A N 1
ATOM 2075 C CA . PRO A 1 272 ? 5.102 11.609 -14.852 1 89.81 272 PRO A CA 1
ATOM 2076 C C . PRO A 1 272 ? 5.23 10.172 -15.359 1 89.81 272 PRO A C 1
ATOM 2078 O O . PRO A 1 272 ? 6.324 9.742 -15.727 1 89.81 272 PRO A O 1
ATOM 2081 N N . VAL A 1 273 ? 4.168 9.445 -15.344 1 88.5 273 VAL A N 1
ATOM 2082 C CA . VAL A 1 273 ? 4.188 8.062 -15.805 1 88.5 273 VAL A CA 1
ATOM 2083 C C . VAL A 1 273 ? 4.445 8.016 -17.312 1 88.5 273 VAL A C 1
ATOM 2085 O O . VAL A 1 273 ? 5.277 7.238 -17.781 1 88.5 273 VAL A O 1
ATOM 2088 N N . VAL A 1 274 ? 3.799 8.852 -18.047 1 88.06 274 VAL A N 1
ATOM 2089 C CA . VAL A 1 274 ? 3.941 8.891 -19.5 1 88.06 274 VAL A CA 1
ATOM 2090 C C . VAL A 1 274 ? 5.359 9.328 -19.875 1 88.06 274 VAL A C 1
ATOM 2092 O O . VAL A 1 274 ? 5.977 8.758 -20.781 1 88.06 274 VAL A O 1
ATOM 2095 N N . LEU A 1 275 ? 5.855 10.273 -19.172 1 83.88 275 LEU A N 1
ATOM 2096 C CA . LEU A 1 275 ? 7.203 10.766 -19.438 1 83.88 275 LEU A CA 1
ATOM 2097 C C . LEU A 1 275 ? 8.242 9.688 -19.156 1 83.88 275 LEU A C 1
ATOM 2099 O O . LEU A 1 275 ? 9.234 9.57 -19.875 1 83.88 275 LEU A O 1
ATOM 2103 N N . ASN A 1 276 ? 8 8.898 -18.156 1 80.62 276 ASN A N 1
ATOM 2104 C CA . ASN A 1 276 ? 8.938 7.84 -17.781 1 80.62 276 ASN A CA 1
ATOM 2105 C C . ASN A 1 276 ? 8.93 6.703 -18.812 1 80.62 276 ASN A C 1
ATOM 2107 O O . ASN A 1 276 ? 9.961 6.09 -19.062 1 80.62 276 ASN A O 1
ATOM 2111 N N . VAL A 1 277 ? 7.816 6.449 -19.375 1 79.88 277 VAL A N 1
ATOM 2112 C CA . VAL A 1 277 ? 7.688 5.32 -20.281 1 79.88 277 VAL A CA 1
ATOM 2113 C C . VAL A 1 277 ? 8.039 5.766 -21.703 1 79.88 277 VAL A C 1
ATOM 2115 O O . VAL A 1 277 ? 8.625 5 -22.469 1 79.88 277 VAL A O 1
ATOM 2118 N N . ALA A 1 278 ? 7.727 6.922 -22.141 1 80.81 278 ALA A N 1
ATOM 2119 C CA . ALA A 1 278 ? 7.832 7.383 -23.516 1 80.81 278 ALA A CA 1
ATOM 2120 C C . ALA A 1 278 ? 9.25 7.871 -23.828 1 80.81 278 ALA A C 1
ATOM 2122 O O . ALA A 1 278 ? 9.703 7.777 -24.969 1 80.81 278 ALA A O 1
ATOM 2123 N N . LEU A 1 279 ? 9.898 8.352 -22.812 1 74.94 279 LEU A N 1
ATOM 2124 C CA . LEU A 1 279 ? 11.18 8.992 -23.125 1 74.94 279 LEU A CA 1
ATOM 2125 C C . LEU A 1 279 ? 12.32 7.988 -23.031 1 74.94 279 LEU A C 1
ATOM 2127 O O . LEU A 1 279 ? 12.312 7.109 -22.172 1 74.94 279 LEU A O 1
ATOM 2131 N N . PRO A 1 280 ? 13.172 8.062 -24.062 1 72.38 280 PRO A N 1
ATOM 2132 C CA . PRO A 1 280 ? 14.336 7.172 -24.078 1 72.38 280 PRO A CA 1
ATOM 2133 C C . PRO A 1 280 ? 15.219 7.324 -22.844 1 72.38 280 PRO A C 1
ATOM 2135 O O . PRO A 1 280 ? 15.156 8.352 -22.156 1 72.38 280 PRO A O 1
ATOM 2138 N N . HIS A 1 281 ? 15.914 6.289 -22.5 1 68.44 281 HIS A N 1
ATOM 2139 C CA . HIS A 1 281 ? 16.75 6.164 -21.312 1 68.44 281 HIS A CA 1
ATOM 2140 C C . HIS A 1 281 ? 17.75 7.309 -21.203 1 68.44 281 HIS A C 1
ATOM 2142 O O . HIS A 1 281 ? 18.031 7.785 -20.109 1 68.44 281 HIS A O 1
ATOM 2148 N N . GLY A 1 282 ? 18.25 7.844 -22.25 1 68 282 GLY A N 1
ATOM 2149 C CA . GLY A 1 282 ? 19.234 8.914 -22.234 1 68 282 GLY A CA 1
ATOM 2150 C C . GLY A 1 282 ? 18.672 10.234 -21.75 1 68 282 GLY A C 1
ATOM 2151 O O . GLY A 1 282 ? 19.328 10.953 -20.984 1 68 282 GLY A O 1
ATOM 2152 N N . ILE A 1 283 ? 17.516 10.578 -22.172 1 67.69 283 ILE A N 1
ATOM 2153 C CA . ILE A 1 283 ? 16.891 11.836 -21.797 1 67.69 283 ILE A CA 1
ATOM 2154 C C . ILE A 1 283 ? 16.312 11.727 -20.391 1 67.69 283 ILE A C 1
ATOM 2156 O O . ILE A 1 283 ? 16.359 12.68 -19.609 1 67.69 283 ILE A O 1
ATOM 2160 N N . LYS A 1 284 ? 15.93 10.531 -20.047 1 67.25 284 LYS A N 1
ATOM 2161 C CA . LYS A 1 284 ? 15.258 10.281 -18.781 1 67.25 284 LYS A CA 1
ATOM 2162 C C . LYS A 1 284 ? 16.203 10.539 -17.609 1 67.25 284 LYS A C 1
ATOM 2164 O O . LYS A 1 284 ? 15.75 10.883 -16.516 1 67.25 284 LYS A O 1
ATOM 2169 N N . HIS A 1 285 ? 17.453 10.578 -17.922 1 67.25 285 HIS A N 1
ATOM 2170 C CA . HIS A 1 285 ? 18.391 10.719 -16.812 1 67.25 285 HIS A CA 1
ATOM 2171 C C . HIS A 1 285 ? 19.141 12.047 -16.891 1 67.25 285 HIS A C 1
ATOM 2173 O O . HIS A 1 285 ? 20.062 12.297 -16.109 1 67.25 285 HIS A O 1
ATOM 2179 N N . SER A 1 286 ? 18.609 12.836 -17.844 1 79.12 286 SER A N 1
ATOM 2180 C CA . SER A 1 286 ? 19.203 14.172 -17.875 1 79.12 286 SER A CA 1
ATOM 2181 C C . SER A 1 286 ? 18.734 15.016 -16.688 1 79.12 286 SER A C 1
ATOM 2183 O O . SER A 1 286 ? 17.609 14.836 -16.203 1 79.12 286 SER A O 1
ATOM 2185 N N . SER A 1 287 ? 19.594 15.852 -16.219 1 81.31 287 SER A N 1
ATOM 2186 C CA . SER A 1 287 ? 19.312 16.656 -15.039 1 81.31 287 SER A CA 1
ATOM 2187 C C . SER A 1 287 ? 18.094 17.547 -15.258 1 81.31 287 SER A C 1
ATOM 2189 O O . SER A 1 287 ? 17.266 17.719 -14.367 1 81.31 287 SER A O 1
ATOM 2191 N N . GLY A 1 288 ? 17.938 18.078 -16.438 1 83.06 288 GLY A N 1
ATOM 2192 C CA . GLY A 1 288 ? 16.812 18.953 -16.734 1 83.06 288 GLY A CA 1
ATOM 2193 C C . GLY A 1 288 ? 15.477 18.25 -16.688 1 83.06 288 GLY A C 1
ATOM 2194 O O . GLY A 1 288 ? 14.508 18.766 -16.141 1 83.06 288 GLY A O 1
ATOM 2195 N N . PHE A 1 289 ? 15.461 17.156 -17.188 1 84.12 289 PHE A N 1
ATOM 2196 C CA . PHE A 1 289 ? 14.227 16.375 -17.219 1 84.12 289 PHE A CA 1
ATOM 2197 C C . PHE A 1 289 ? 13.82 15.953 -15.82 1 84.12 289 PHE A C 1
ATOM 2199 O O . PHE A 1 289 ? 12.641 16.031 -15.461 1 84.12 289 PHE A O 1
ATOM 2206 N N . VAL A 1 290 ? 14.82 15.516 -15.125 1 85.31 290 VAL A N 1
ATOM 2207 C CA . VAL A 1 290 ? 14.547 15.039 -13.773 1 85.31 290 VAL A CA 1
ATOM 2208 C C . VAL A 1 290 ? 14 16.188 -12.922 1 85.31 290 VAL A C 1
ATOM 2210 O O . VAL A 1 290 ? 13.062 16 -12.148 1 85.31 290 VAL A O 1
ATOM 2213 N N . MET A 1 291 ? 14.508 17.375 -13.133 1 90.25 291 MET A N 1
ATOM 2214 C CA . MET A 1 291 ? 14.055 18.531 -12.359 1 90.25 291 MET A CA 1
ATOM 2215 C C . MET A 1 291 ? 12.648 18.938 -12.773 1 90.25 291 MET A C 1
ATOM 2217 O O . MET A 1 291 ? 11.82 19.266 -11.922 1 90.25 291 MET A O 1
ATOM 2221 N N . LEU A 1 292 ? 12.359 18.891 -14.031 1 88.94 292 LEU A N 1
ATOM 2222 C CA . LEU A 1 292 ? 11.031 19.234 -14.516 1 88.94 292 LEU A CA 1
ATOM 2223 C C . LEU A 1 292 ? 9.992 18.234 -14.008 1 88.94 292 LEU A C 1
ATOM 2225 O O . LEU A 1 292 ? 8.914 18.641 -13.555 1 88.94 292 LEU A O 1
ATOM 2229 N N . ASN A 1 293 ? 10.352 17.031 -14.102 1 90.69 293 ASN A N 1
ATOM 2230 C CA . ASN A 1 293 ? 9.461 15.992 -13.602 1 90.69 293 ASN A CA 1
ATOM 2231 C C . ASN A 1 293 ? 9.203 16.156 -12.102 1 90.69 293 ASN A C 1
ATOM 2233 O O . ASN A 1 293 ? 8.078 15.953 -11.641 1 90.69 293 ASN A O 1
ATOM 2237 N N . ALA A 1 294 ? 10.234 16.484 -11.414 1 93.44 294 ALA A N 1
ATOM 2238 C CA . ALA A 1 294 ? 10.109 16.688 -9.977 1 93.44 294 ALA A CA 1
ATOM 2239 C C . ALA A 1 294 ? 9.141 17.828 -9.664 1 93.44 294 ALA A C 1
ATOM 2241 O O . ALA A 1 294 ? 8.312 17.719 -8.758 1 93.44 294 ALA A O 1
ATOM 2242 N N . LEU A 1 295 ? 9.203 18.875 -10.383 1 94.44 295 LEU A N 1
ATOM 2243 C CA . LEU A 1 295 ? 8.328 20.016 -10.188 1 94.44 295 LEU A CA 1
ATOM 2244 C C . LEU A 1 295 ? 6.875 19.656 -10.492 1 94.44 295 LEU A C 1
ATOM 2246 O O . LEU A 1 295 ? 5.961 20.078 -9.781 1 94.44 295 LEU A O 1
ATOM 2250 N N . ILE A 1 296 ? 6.703 18.906 -11.5 1 94.56 296 ILE A N 1
ATOM 2251 C CA . ILE A 1 296 ? 5.367 18.469 -11.898 1 94.56 296 ILE A CA 1
ATOM 2252 C C . ILE A 1 296 ? 4.75 17.609 -10.805 1 94.56 296 ILE A C 1
ATOM 2254 O O . ILE A 1 296 ? 3.588 17.797 -10.438 1 94.56 296 ILE A O 1
ATOM 2258 N N . VAL A 1 297 ? 5.512 16.688 -10.297 1 94.69 297 VAL A N 1
ATOM 2259 C CA . VAL A 1 297 ? 5.035 15.797 -9.242 1 94.69 297 VAL A CA 1
ATOM 2260 C C . VAL A 1 297 ? 4.699 16.609 -7.992 1 94.69 297 VAL A C 1
ATOM 2262 O O . VAL A 1 297 ? 3.67 16.375 -7.355 1 94.69 297 VAL A O 1
ATOM 2265 N N . LEU A 1 298 ? 5.559 17.609 -7.664 1 96.75 298 LEU A N 1
ATOM 2266 C CA . LEU A 1 298 ? 5.32 18.438 -6.492 1 96.75 298 LEU A CA 1
ATOM 2267 C C . LEU A 1 298 ? 4.027 19.234 -6.648 1 96.75 298 LEU A C 1
ATOM 2269 O O . LEU A 1 298 ? 3.234 19.328 -5.711 1 96.75 298 LEU A O 1
ATOM 2273 N N . ALA A 1 299 ? 3.824 19.75 -7.777 1 96.12 299 ALA A N 1
ATOM 2274 C CA . ALA A 1 299 ? 2.592 20.469 -8.055 1 96.12 299 ALA A CA 1
ATOM 2275 C C . ALA A 1 299 ? 1.377 19.562 -7.98 1 96.12 299 ALA A C 1
ATOM 2277 O O . ALA A 1 299 ? 0.323 19.953 -7.477 1 96.12 299 ALA A O 1
ATOM 2278 N N . GLY A 1 300 ? 1.522 18.406 -8.5 1 96.19 300 GLY A N 1
ATOM 2279 C CA . GLY A 1 300 ? 0.444 17.422 -8.445 1 96.19 300 GLY A CA 1
ATOM 2280 C C . GLY A 1 300 ? 0.063 17.031 -7.031 1 96.19 300 GLY A C 1
ATOM 2281 O O . GLY A 1 300 ? -1.121 16.906 -6.711 1 96.19 300 GLY A O 1
ATOM 2282 N N . VAL A 1 301 ? 1.056 16.812 -6.238 1 95.75 301 VAL A N 1
ATOM 2283 C CA . VAL A 1 301 ? 0.795 16.422 -4.855 1 95.75 301 VAL A CA 1
ATOM 2284 C C . VAL A 1 301 ? 0.135 17.578 -4.105 1 95.75 301 VAL A C 1
ATOM 2286 O O . VAL A 1 301 ? -0.739 17.359 -3.264 1 95.75 301 VAL A O 1
ATOM 2289 N N . MET A 1 302 ? 0.578 18.797 -4.383 1 96.06 302 MET A N 1
ATOM 2290 C CA . MET A 1 302 ? -0.08 19.969 -3.797 1 96.06 302 MET A CA 1
ATOM 2291 C C . MET A 1 302 ? -1.542 20.031 -4.227 1 96.06 302 MET A C 1
ATOM 2293 O O . MET A 1 302 ? -2.422 20.281 -3.4 1 96.06 302 MET A O 1
ATOM 2297 N N . ALA A 1 303 ? -1.767 19.781 -5.449 1 95.56 303 ALA A N 1
ATOM 2298 C CA . ALA A 1 303 ? -3.131 19.766 -5.969 1 95.56 303 ALA A CA 1
ATOM 2299 C C . ALA A 1 303 ? -3.975 18.719 -5.266 1 95.56 303 ALA A C 1
ATOM 2301 O O . ALA A 1 303 ? -5.16 18.922 -5.008 1 95.56 303 ALA A O 1
ATOM 2302 N N . LEU A 1 304 ? -3.436 17.609 -4.977 1 95.5 304 LEU A N 1
ATOM 2303 C CA . LEU A 1 304 ? -4.141 16.531 -4.285 1 95.5 304 LEU A CA 1
ATOM 2304 C C . LEU A 1 304 ? -4.605 17 -2.906 1 95.5 304 LEU A C 1
ATOM 2306 O O . LEU A 1 304 ? -5.734 16.703 -2.5 1 95.5 304 LEU A O 1
ATOM 2310 N N . ARG A 1 305 ? -3.719 17.703 -2.205 1 94.88 305 ARG A N 1
ATOM 2311 C CA . ARG A 1 305 ? -4.094 18.188 -0.882 1 94.88 305 ARG A CA 1
ATOM 2312 C C . ARG A 1 305 ? -5.25 19.172 -0.972 1 94.88 305 ARG A C 1
ATOM 2314 O O . ARG A 1 305 ? -6.203 19.094 -0.194 1 94.88 305 ARG A O 1
ATOM 2321 N N . PHE A 1 306 ? -5.133 20.062 -1.879 1 93.44 306 PHE A N 1
ATOM 2322 C CA . PHE A 1 306 ? -6.191 21.047 -2.061 1 93.44 306 PHE A CA 1
ATOM 2323 C C . PHE A 1 306 ? -7.492 20.375 -2.473 1 93.44 306 PHE A C 1
ATOM 2325 O O . PHE A 1 306 ? -8.562 20.719 -1.971 1 93.44 306 PHE A O 1
ATOM 2332 N N . TYR A 1 307 ? -7.383 19.469 -3.334 1 93.5 307 TYR A N 1
ATOM 2333 C CA . TYR A 1 307 ? -8.57 18.766 -3.832 1 93.5 307 TYR A CA 1
ATOM 2334 C C . TYR A 1 307 ? -9.273 18.031 -2.705 1 93.5 307 TYR A C 1
ATOM 2336 O O . TYR A 1 307 ? -10.484 18.188 -2.518 1 93.5 307 TYR A O 1
ATOM 2344 N N . ILE A 1 308 ? -8.562 17.234 -2.014 1 91.62 308 ILE A N 1
ATOM 2345 C CA . ILE A 1 308 ? -9.172 16.422 -0.964 1 91.62 308 ILE A CA 1
ATOM 2346 C C . ILE A 1 308 ? -9.766 17.328 0.112 1 91.62 308 ILE A C 1
ATOM 2348 O O . ILE A 1 308 ? -10.875 17.078 0.596 1 91.62 308 ILE A O 1
ATOM 2352 N N . LEU A 1 309 ? -9.039 18.375 0.455 1 88.38 309 LEU A N 1
ATOM 2353 C CA . LEU A 1 309 ? -9.5 19.281 1.504 1 88.38 309 LEU A CA 1
ATOM 2354 C C . LEU A 1 309 ? -10.789 19.984 1.086 1 88.38 309 LEU A C 1
ATOM 2356 O O . LEU A 1 309 ? -11.773 19.984 1.826 1 88.38 309 LEU A O 1
ATOM 2360 N N . TYR A 1 310 ? -10.828 20.484 -0.076 1 87.31 310 TYR A N 1
ATOM 2361 C CA . TYR A 1 310 ? -11.961 21.297 -0.502 1 87.31 310 TYR A CA 1
ATOM 2362 C C . TYR A 1 310 ? -13.109 20.438 -1 1 87.31 310 TYR A C 1
ATOM 2364 O O . TYR A 1 310 ? -14.273 20.734 -0.762 1 87.31 310 TYR A O 1
ATOM 2372 N N . ALA A 1 311 ? -12.805 19.422 -1.69 1 86.38 311 ALA A N 1
ATOM 2373 C CA . ALA A 1 311 ? -13.859 18.5 -2.129 1 86.38 311 ALA A CA 1
ATOM 2374 C C . ALA A 1 311 ? -14.547 17.844 -0.936 1 86.38 311 ALA A C 1
ATOM 2376 O O . ALA A 1 311 ? -15.766 17.641 -0.95 1 86.38 311 ALA A O 1
ATOM 2377 N N . GLY A 1 312 ? -13.797 17.5 0.005 1 84.25 312 GLY A N 1
ATOM 2378 C CA . GLY A 1 312 ? -14.367 16.922 1.211 1 84.25 312 GLY A CA 1
ATOM 2379 C C . GLY A 1 312 ? -15.352 17.844 1.911 1 84.25 312 GLY A C 1
ATOM 2380 O O . GLY A 1 312 ? -16.359 17.391 2.441 1 84.25 312 GLY A O 1
ATOM 2381 N N . GLN A 1 313 ? -15.039 19.109 1.842 1 80.94 313 GLN A N 1
ATOM 2382 C CA . GLN A 1 313 ? -15.867 20.062 2.561 1 80.94 313 GLN A CA 1
ATOM 2383 C C . GLN A 1 313 ? -17.016 20.547 1.689 1 80.94 313 GLN A C 1
ATOM 2385 O O . GLN A 1 313 ? -18.016 21.062 2.203 1 80.94 313 GLN A O 1
ATOM 2390 N N . THR A 1 314 ? -16.891 20.375 0.44 1 80.75 314 THR A N 1
ATOM 2391 C CA . THR A 1 314 ? -17.891 20.891 -0.487 1 80.75 314 THR A CA 1
ATOM 2392 C C . THR A 1 314 ? -18.969 19.844 -0.744 1 80.75 314 THR A C 1
ATOM 2394 O O . THR A 1 314 ? -20.156 20.172 -0.765 1 80.75 314 THR A O 1
ATOM 2397 N N . PHE A 1 315 ? -18.547 18.641 -0.844 1 80.5 315 PHE A N 1
ATOM 2398 C CA . PHE A 1 315 ? -19.516 17.594 -1.162 1 80.5 315 PHE A CA 1
ATOM 2399 C C . PHE A 1 315 ? -19.844 16.766 0.074 1 80.5 315 PHE A C 1
ATOM 2401 O O . PHE A 1 315 ? -19.094 15.859 0.438 1 80.5 315 PHE A O 1
ATOM 2408 N N . VAL A 1 316 ? -20.875 17.031 0.858 1 74.62 316 VAL A N 1
ATOM 2409 C CA . VAL A 1 316 ? -21.203 16.406 2.137 1 74.62 316 VAL A CA 1
ATOM 2410 C C . VAL A 1 316 ? -22.422 15.508 1.975 1 74.62 316 VAL A C 1
ATOM 2412 O O . VAL A 1 316 ? -22.812 14.797 2.908 1 74.62 316 VAL A O 1
ATOM 2415 N N . GLY A 1 317 ? -22.75 15.07 0.802 1 63.03 317 GLY A N 1
ATOM 2416 C CA . GLY A 1 317 ? -23.891 14.211 0.569 1 63.03 317 GLY A CA 1
ATOM 2417 C C . GLY A 1 317 ? -25.203 14.781 1.105 1 63.03 317 GLY A C 1
ATOM 2418 O O . GLY A 1 317 ? -25.188 15.68 1.948 1 63.03 317 GLY A O 1
ATOM 2419 N N . MET B 1 1 ? -44.188 6.055 -16.5 1 20.19 1 MET B N 1
ATOM 2420 C CA . MET B 1 1 ? -42.938 6.52 -15.938 1 20.19 1 MET B CA 1
ATOM 2421 C C . MET B 1 1 ? -42.375 5.512 -14.945 1 20.19 1 MET B C 1
ATOM 2423 O O . MET B 1 1 ? -42.625 5.613 -13.742 1 20.19 1 MET B O 1
ATOM 2427 N N . ASN B 1 2 ? -42.312 4.273 -15.031 1 22.09 2 ASN B N 1
ATOM 2428 C CA . ASN B 1 2 ? -42.156 3.057 -14.242 1 22.09 2 ASN B CA 1
ATOM 2429 C C . ASN B 1 2 ? -40.75 2.949 -13.664 1 22.09 2 ASN B C 1
ATOM 2431 O O . ASN B 1 2 ? -39.75 2.799 -14.406 1 22.09 2 ASN B O 1
ATOM 2435 N N . GLN B 1 3 ? -40.406 3.744 -12.516 1 25.53 3 GLN B N 1
ATOM 2436 C CA . GLN B 1 3 ? -39.219 4.113 -11.734 1 25.53 3 GLN B CA 1
ATOM 2437 C C . GLN B 1 3 ? -38.5 2.877 -11.219 1 25.53 3 GLN B C 1
ATOM 2439 O O . GLN B 1 3 ? -39 2.174 -10.344 1 25.53 3 GLN B O 1
ATOM 2444 N N . MET B 1 4 ? -38.031 1.954 -11.969 1 25.48 4 MET B N 1
ATOM 2445 C CA . MET B 1 4 ? -37.281 0.747 -11.664 1 25.48 4 MET B CA 1
ATOM 2446 C C . MET B 1 4 ? -36.188 1.041 -10.648 1 25.48 4 MET B C 1
ATOM 2448 O O . MET B 1 4 ? -35.062 1.467 -11.023 1 25.48 4 MET B O 1
ATOM 2452 N N . TRP B 1 5 ? -36.469 1.69 -9.477 1 29.47 5 TRP B N 1
ATOM 2453 C CA . TRP B 1 5 ? -35.781 1.824 -8.188 1 29.47 5 TRP B CA 1
ATOM 2454 C C . TRP B 1 5 ? -35.219 0.486 -7.727 1 29.47 5 TRP B C 1
ATOM 2456 O O . TRP B 1 5 ? -35.969 -0.493 -7.586 1 29.47 5 TRP B O 1
ATOM 2466 N N . GLY B 1 6 ? -34.156 0.042 -8.242 1 31.8 6 GLY B N 1
ATOM 2467 C CA . GLY B 1 6 ? -33.5 -1.194 -7.812 1 31.8 6 GLY B CA 1
ATOM 2468 C C . GLY B 1 6 ? -33.719 -1.486 -6.336 1 31.8 6 GLY B C 1
ATOM 2469 O O . GLY B 1 6 ? -33.688 -0.576 -5.508 1 31.8 6 GLY B O 1
ATOM 2470 N N . SER B 1 7 ? -34.625 -2.426 -6.008 1 30.45 7 SER B N 1
ATOM 2471 C CA . SER B 1 7 ? -35.188 -2.814 -4.715 1 30.45 7 SER B CA 1
ATOM 2472 C C . SER B 1 7 ? -34.125 -2.836 -3.635 1 30.45 7 SER B C 1
ATOM 2474 O O . SER B 1 7 ? -33.031 -3.381 -3.846 1 30.45 7 SER B O 1
ATOM 2476 N N . ILE B 1 8 ? -33.938 -1.948 -2.846 1 34.47 8 ILE B N 1
ATOM 2477 C CA . ILE B 1 8 ? -33.312 -1.922 -1.535 1 34.47 8 ILE B CA 1
ATOM 2478 C C . ILE B 1 8 ? -33.469 -3.281 -0.857 1 34.47 8 ILE B C 1
ATOM 2480 O O . ILE B 1 8 ? -32.844 -3.539 0.181 1 34.47 8 ILE B O 1
ATOM 2484 N N . GLU B 1 9 ? -34.469 -4.066 -1.197 1 33.59 9 GLU B N 1
ATOM 2485 C CA . GLU B 1 9 ? -34.75 -5.422 -0.726 1 33.59 9 GLU B CA 1
ATOM 2486 C C . GLU B 1 9 ? -33.594 -6.363 -1.054 1 33.59 9 GLU B C 1
ATOM 2488 O O . GLU B 1 9 ? -33.469 -7.445 -0.473 1 33.59 9 GLU B O 1
ATOM 2493 N N . GLN B 1 10 ? -32.938 -6.172 -2.143 1 33.66 10 GLN B N 1
ATOM 2494 C CA . GLN B 1 10 ? -31.844 -7.062 -2.531 1 33.66 10 GLN B CA 1
ATOM 2495 C C . GLN B 1 10 ? -30.688 -6.977 -1.542 1 33.66 10 GLN B C 1
ATOM 2497 O O . GLN B 1 10 ? -29.781 -7.805 -1.573 1 33.66 10 GLN B O 1
ATOM 2502 N N . TYR B 1 11 ? -30.516 -5.879 -0.994 1 38.38 11 TYR B N 1
ATOM 2503 C CA . TYR B 1 11 ? -29.578 -5.906 0.118 1 38.38 11 TYR B CA 1
ATOM 2504 C C . TYR B 1 11 ? -30.203 -6.531 1.354 1 38.38 11 TYR B C 1
ATOM 2506 O O . TYR B 1 11 ? -30.5 -5.84 2.332 1 38.38 11 TYR B O 1
ATOM 2514 N N . ASN B 1 12 ? -31.156 -7.328 1.177 1 37.78 12 ASN B N 1
ATOM 2515 C CA . ASN B 1 12 ? -31.406 -8.211 2.311 1 37.78 12 ASN B CA 1
ATOM 2516 C C . ASN B 1 12 ? -30.109 -8.711 2.932 1 37.78 12 ASN B C 1
ATOM 2518 O O . ASN B 1 12 ? -29.109 -8.859 2.236 1 37.78 12 ASN B O 1
ATOM 2522 N N . THR B 1 13 ? -29.953 -8.562 4.246 1 50.19 13 THR B N 1
ATOM 2523 C CA . THR B 1 13 ? -28.797 -8.945 5.051 1 50.19 13 THR B CA 1
ATOM 2524 C C . THR B 1 13 ? -28.234 -10.281 4.582 1 50.19 13 THR B C 1
ATOM 2526 O O . THR B 1 13 ? -28.797 -11.336 4.879 1 50.19 13 THR B O 1
ATOM 2529 N N . VAL B 1 14 ? -27.938 -10.383 3.328 1 53.03 14 VAL B N 1
ATOM 2530 C CA . VAL B 1 14 ? -27.297 -11.609 2.879 1 53.03 14 VAL B CA 1
ATOM 2531 C C . VAL B 1 14 ? -26.219 -12.031 3.893 1 53.03 14 VAL B C 1
ATOM 2533 O O . VAL B 1 14 ? -25.344 -11.234 4.246 1 53.03 14 VAL B O 1
ATOM 2536 N N . VAL B 1 15 ? -26.578 -13.133 4.609 1 65.19 15 VAL B N 1
ATOM 2537 C CA . VAL B 1 15 ? -25.656 -13.734 5.559 1 65.19 15 VAL B CA 1
ATOM 2538 C C . VAL B 1 15 ? -24.688 -14.656 4.82 1 65.19 15 VAL B C 1
ATOM 2540 O O . VAL B 1 15 ? -25.109 -15.586 4.133 1 65.19 15 VAL B O 1
ATOM 2543 N N . TRP B 1 16 ? -23.516 -14.227 4.68 1 75.56 16 TRP B N 1
ATOM 2544 C CA . TRP B 1 16 ? -22.453 -15.039 4.082 1 75.56 16 TRP B CA 1
ATOM 2545 C C . TRP B 1 16 ? -21.922 -16.062 5.078 1 75.56 16 TRP B C 1
ATOM 2547 O O . TRP B 1 16 ? -21.75 -15.758 6.262 1 75.56 16 TRP B O 1
ATOM 2557 N N . HIS B 1 17 ? -21.844 -17.359 4.48 1 81.81 17 HIS B N 1
ATOM 2558 C CA . HIS B 1 17 ? -21.375 -18.453 5.32 1 81.81 17 HIS B CA 1
ATOM 2559 C C . HIS B 1 17 ? -19.922 -18.828 4.992 1 81.81 17 HIS B C 1
ATOM 2561 O O . HIS B 1 17 ? -19.266 -18.125 4.207 1 81.81 17 HIS B O 1
ATOM 2567 N N . TRP B 1 18 ? -19.438 -19.891 5.578 1 85.31 18 TRP B N 1
ATOM 2568 C CA . TRP B 1 18 ? -18.031 -20.281 5.578 1 85.31 18 TRP B CA 1
ATOM 2569 C C . TRP B 1 18 ? -17.547 -20.562 4.16 1 85.31 18 TRP B C 1
ATOM 2571 O O . TRP B 1 18 ? -16.375 -20.312 3.836 1 85.31 18 TRP B O 1
ATOM 2581 N N . PRO B 1 19 ? -18.359 -21 3.262 1 85.06 19 PRO B N 1
ATOM 2582 C CA . PRO B 1 19 ? -17.844 -21.266 1.913 1 85.06 19 PRO B CA 1
ATOM 2583 C C . PRO B 1 19 ? -17.344 -19.984 1.227 1 85.06 19 PRO B C 1
ATOM 2585 O O . PRO B 1 19 ? -16.406 -20.047 0.426 1 85.06 19 PRO B O 1
ATOM 2588 N N . ILE B 1 20 ? -17.875 -18.906 1.601 1 84.62 20 ILE B N 1
ATOM 2589 C CA . ILE B 1 20 ? -17.469 -17.641 0.994 1 84.62 20 ILE B CA 1
ATOM 2590 C C . ILE B 1 20 ? -16.094 -17.219 1.53 1 84.62 20 ILE B C 1
ATOM 2592 O O . ILE B 1 20 ? -15.266 -16.703 0.784 1 84.62 20 ILE B O 1
ATOM 2596 N N . ALA B 1 21 ? -15.938 -17.5 2.785 1 90.19 21 ALA B N 1
ATOM 2597 C CA . ALA B 1 21 ? -14.625 -17.203 3.361 1 90.19 21 ALA B CA 1
ATOM 2598 C C . ALA B 1 21 ? -13.531 -18.016 2.691 1 90.19 21 ALA B C 1
ATOM 2600 O O . ALA B 1 21 ? -12.445 -17.5 2.404 1 90.19 21 ALA B O 1
ATOM 2601 N N . VAL B 1 22 ? -13.852 -19.234 2.398 1 92.62 22 VAL B N 1
ATOM 2602 C CA . VAL B 1 22 ? -12.891 -20.141 1.762 1 92.62 22 VAL B CA 1
ATOM 2603 C C . VAL B 1 22 ? -12.656 -19.703 0.318 1 92.62 22 VAL B C 1
ATOM 2605 O O . VAL B 1 22 ? -11.523 -19.688 -0.157 1 92.62 22 VAL B O 1
ATOM 2608 N N . TYR B 1 23 ? -13.719 -19.344 -0.338 1 91 23 TYR B N 1
ATOM 2609 C CA . TYR B 1 23 ? -13.586 -18.844 -1.701 1 91 23 TYR B CA 1
ATOM 2610 C C . TYR B 1 23 ? -12.695 -17.609 -1.74 1 91 23 TYR B C 1
ATOM 2612 O O . TYR B 1 23 ? -11.828 -17.484 -2.613 1 91 23 TYR B O 1
ATOM 2620 N N . LEU B 1 24 ? -12.953 -16.734 -0.786 1 92.44 24 LEU B N 1
ATOM 2621 C CA . LEU B 1 24 ? -12.164 -15.508 -0.737 1 92.44 24 LEU B CA 1
ATOM 2622 C C . LEU B 1 24 ? -10.688 -15.82 -0.516 1 92.44 24 LEU B C 1
ATOM 2624 O O . LEU B 1 24 ? -9.82 -15.164 -1.102 1 92.44 24 LEU B O 1
ATOM 2628 N N . PHE B 1 25 ? -10.461 -16.781 0.293 1 95.88 25 PHE B N 1
ATOM 2629 C CA . PHE B 1 25 ? -9.086 -17.203 0.554 1 95.88 25 PHE B CA 1
ATOM 2630 C C . PHE B 1 25 ? -8.461 -17.797 -0.697 1 95.88 25 PHE B C 1
ATOM 2632 O O . PHE B 1 25 ? -7.332 -17.453 -1.063 1 95.88 25 PHE B O 1
ATOM 2639 N N . LEU B 1 26 ? -9.172 -18.641 -1.328 1 96.38 26 LEU B N 1
ATOM 2640 C CA . LEU B 1 26 ? -8.656 -19.328 -2.508 1 96.38 26 LEU B CA 1
ATOM 2641 C C . LEU B 1 26 ? -8.414 -18.344 -3.648 1 96.38 26 LEU B C 1
ATOM 2643 O O . LEU B 1 26 ? -7.434 -18.469 -4.383 1 96.38 26 LEU B O 1
ATOM 2647 N N . ALA B 1 27 ? -9.297 -17.406 -3.822 1 94.81 27 ALA B N 1
ATOM 2648 C CA . ALA B 1 27 ? -9.125 -16.391 -4.859 1 94.81 27 ALA B CA 1
ATOM 2649 C C . ALA B 1 27 ? -7.879 -15.555 -4.605 1 94.81 27 ALA B C 1
ATOM 2651 O O . ALA B 1 27 ? -7.109 -15.273 -5.527 1 94.81 27 ALA B O 1
ATOM 2652 N N . GLY B 1 28 ? -7.664 -15.172 -3.371 1 96.38 28 GLY B N 1
ATOM 2653 C CA . GLY B 1 28 ? -6.461 -14.438 -3.014 1 96.38 28 GLY B CA 1
ATOM 2654 C C . GLY B 1 28 ? -5.188 -15.242 -3.209 1 96.38 28 GLY B C 1
ATOM 2655 O O . GLY B 1 28 ? -4.191 -14.727 -3.711 1 96.38 28 GLY B O 1
ATOM 2656 N N . LEU B 1 29 ? -5.277 -16.469 -2.795 1 97.81 29 LEU B N 1
ATOM 2657 C CA . LEU B 1 29 ? -4.145 -17.375 -2.957 1 97.81 29 LEU B CA 1
ATOM 2658 C C . LEU B 1 29 ? -3.779 -17.531 -4.43 1 97.81 29 LEU B C 1
ATOM 2660 O O . LEU B 1 29 ? -2.598 -17.516 -4.785 1 97.81 29 LEU B O 1
ATOM 2664 N N . SER B 1 30 ? -4.773 -17.656 -5.207 1 98.06 30 SER B N 1
ATOM 2665 C CA . SER B 1 30 ? -4.562 -17.781 -6.645 1 98.06 30 SER B CA 1
ATOM 2666 C C . SER B 1 30 ? -3.869 -16.547 -7.219 1 98.06 30 SER B C 1
ATOM 2668 O O . SER B 1 30 ? -2.84 -16.672 -7.887 1 98.06 30 SER B O 1
ATOM 2670 N N . ALA B 1 31 ? -4.418 -15.414 -6.93 1 97.81 31 ALA B N 1
ATOM 2671 C CA . ALA B 1 31 ? -3.865 -14.156 -7.422 1 97.81 31 ALA B CA 1
ATOM 2672 C C . ALA B 1 31 ? -2.441 -13.945 -6.91 1 97.81 31 ALA B C 1
ATOM 2674 O O . ALA B 1 31 ? -1.539 -13.625 -7.688 1 97.81 31 ALA B O 1
ATOM 2675 N N . GLY B 1 32 ? -2.225 -14.172 -5.648 1 98.25 32 GLY B N 1
ATOM 2676 C CA . GLY B 1 32 ? -0.907 -13.984 -5.062 1 98.25 32 GLY B CA 1
ATOM 2677 C C . GLY B 1 32 ? 0.133 -14.945 -5.613 1 98.25 32 GLY B C 1
ATOM 2678 O O . GLY B 1 32 ? 1.291 -14.562 -5.805 1 98.25 32 GLY B O 1
ATOM 2679 N N . ALA B 1 33 ? -0.281 -16.141 -5.844 1 98.31 33 ALA B N 1
ATOM 2680 C CA . ALA B 1 33 ? 0.643 -17.156 -6.344 1 98.31 33 ALA B CA 1
ATOM 2681 C C . ALA B 1 33 ? 1.146 -16.797 -7.738 1 98.31 33 ALA B C 1
ATOM 2683 O O . ALA B 1 33 ? 2.346 -16.875 -8.008 1 98.31 33 ALA B O 1
ATOM 2684 N N . ILE B 1 34 ? 0.227 -16.391 -8.562 1 98.19 34 ILE B N 1
ATOM 2685 C CA . ILE B 1 34 ? 0.628 -16.094 -9.93 1 98.19 34 ILE B CA 1
ATOM 2686 C C . ILE B 1 34 ? 1.405 -14.781 -9.969 1 98.19 34 ILE B C 1
ATOM 2688 O O . ILE B 1 34 ? 2.346 -14.633 -10.758 1 98.19 34 ILE B O 1
ATOM 2692 N N . ILE B 1 35 ? 1.05 -13.836 -9.156 1 97.56 35 ILE B N 1
ATOM 2693 C CA . ILE B 1 35 ? 1.772 -12.57 -9.078 1 97.56 35 ILE B CA 1
ATOM 2694 C C . ILE B 1 35 ? 3.215 -12.828 -8.641 1 97.56 35 ILE B C 1
ATOM 2696 O O . ILE B 1 35 ? 4.152 -12.336 -9.273 1 97.56 35 ILE B O 1
ATOM 2700 N N . SER B 1 36 ? 3.398 -13.594 -7.629 1 97.12 36 SER B N 1
ATOM 2701 C CA . SER B 1 36 ? 4.742 -13.867 -7.129 1 97.12 36 SER B CA 1
ATOM 2702 C C . SER B 1 36 ? 5.547 -14.68 -8.133 1 97.12 36 SER B C 1
ATOM 2704 O O . SER B 1 36 ? 6.754 -14.477 -8.281 1 97.12 36 SER B O 1
ATOM 2706 N N . ALA B 1 37 ? 4.918 -15.602 -8.789 1 96.81 37 ALA B N 1
ATOM 2707 C CA . ALA B 1 37 ? 5.594 -16.375 -9.82 1 96.81 37 ALA B CA 1
ATOM 2708 C C . ALA B 1 37 ? 6.082 -15.484 -10.953 1 96.81 37 ALA B C 1
ATOM 2710 O O . ALA B 1 37 ? 7.211 -15.633 -11.43 1 96.81 37 ALA B O 1
ATOM 2711 N N . ILE B 1 38 ? 5.266 -14.57 -11.352 1 95.75 38 ILE B N 1
ATOM 2712 C CA . ILE B 1 38 ? 5.598 -13.68 -12.453 1 95.75 38 ILE B CA 1
ATOM 2713 C C . ILE B 1 38 ? 6.711 -12.727 -12.023 1 95.75 38 ILE B C 1
ATOM 2715 O O . ILE B 1 38 ? 7.605 -12.406 -12.812 1 95.75 38 ILE B O 1
ATOM 2719 N N . ILE B 1 39 ? 6.684 -12.281 -10.805 1 94.06 39 ILE B N 1
ATOM 2720 C CA . ILE B 1 39 ? 7.738 -11.422 -10.289 1 94.06 39 ILE B CA 1
ATOM 2721 C C . ILE B 1 39 ? 9.086 -12.141 -10.375 1 94.06 39 ILE B C 1
ATOM 2723 O O . ILE B 1 39 ? 10.086 -11.547 -10.797 1 94.06 39 ILE B O 1
ATOM 2727 N N . ILE B 1 40 ? 9.125 -13.406 -10.008 1 93.38 40 ILE B N 1
ATOM 2728 C CA . ILE B 1 40 ? 10.352 -14.195 -10.086 1 93.38 40 ILE B CA 1
ATOM 2729 C C . ILE B 1 40 ? 10.75 -14.367 -11.547 1 93.38 40 ILE B C 1
ATOM 2731 O O . ILE B 1 40 ? 11.938 -14.281 -11.891 1 93.38 40 ILE B O 1
ATOM 2735 N N . LYS B 1 41 ? 9.766 -14.602 -12.328 1 92.69 41 LYS B N 1
ATOM 2736 C CA . LYS B 1 41 ? 10.039 -14.797 -13.75 1 92.69 41 LYS B CA 1
ATOM 2737 C C . LYS B 1 41 ? 10.656 -13.547 -14.367 1 92.69 41 LYS B C 1
ATOM 2739 O O . LYS B 1 41 ? 11.453 -13.641 -15.305 1 92.69 41 LYS B O 1
ATOM 2744 N N . TRP B 1 42 ? 10.281 -12.391 -13.852 1 90.56 42 TRP B N 1
ATOM 2745 C CA . TRP B 1 42 ? 10.766 -11.125 -14.375 1 90.56 42 TRP B CA 1
ATOM 2746 C C . TRP B 1 42 ? 12.164 -10.812 -13.852 1 90.56 42 TRP B C 1
ATOM 2748 O O . TRP B 1 42 ? 12.844 -9.922 -14.359 1 90.56 42 TRP B O 1
ATOM 2758 N N . MET B 1 43 ? 12.57 -11.492 -12.867 1 87.69 43 MET B N 1
ATOM 2759 C CA . MET B 1 43 ? 13.922 -11.312 -12.344 1 87.69 43 MET B CA 1
ATOM 2760 C C . MET B 1 43 ? 14.953 -11.922 -13.289 1 87.69 43 MET B C 1
ATOM 2762 O O . MET B 1 43 ? 14.703 -12.961 -13.898 1 87.69 43 MET B O 1
ATOM 2766 N N . LYS B 1 44 ? 16.078 -11.273 -13.297 1 77 44 LYS B N 1
ATOM 2767 C CA . LYS B 1 44 ? 17.156 -11.734 -14.164 1 77 44 LYS B CA 1
ATOM 2768 C C . LYS B 1 44 ? 17.547 -13.18 -13.852 1 77 44 LYS B C 1
ATOM 2770 O O . LYS B 1 44 ? 17.688 -13.547 -12.68 1 77 44 LYS B O 1
ATOM 2775 N N . GLY B 1 45 ? 17.562 -14 -14.906 1 78.31 45 GLY B N 1
ATOM 2776 C CA . GLY B 1 45 ? 18.016 -15.367 -14.758 1 78.31 45 GLY B CA 1
ATOM 2777 C C . GLY B 1 45 ? 16.891 -16.375 -14.734 1 78.31 45 GLY B C 1
ATOM 2778 O O . GLY B 1 45 ? 17.125 -17.594 -14.672 1 78.31 45 GLY B O 1
ATOM 2779 N N . ASN B 1 46 ? 15.664 -15.867 -14.805 1 81.75 46 ASN B N 1
ATOM 2780 C CA . ASN B 1 46 ? 14.531 -16.781 -14.719 1 81.75 46 ASN B CA 1
ATOM 2781 C C . ASN B 1 46 ? 13.641 -16.688 -15.953 1 81.75 46 ASN B C 1
ATOM 2783 O O . ASN B 1 46 ? 12.469 -17.047 -15.914 1 81.75 46 ASN B O 1
ATOM 2787 N N . GLU B 1 47 ? 14.227 -16.219 -17.047 1 76.44 47 GLU B N 1
ATOM 2788 C CA . GLU B 1 47 ? 13.414 -15.867 -18.203 1 76.44 47 GLU B CA 1
ATOM 2789 C C . GLU B 1 47 ? 13.18 -17.062 -19.109 1 76.44 47 GLU B C 1
ATOM 2791 O O . GLU B 1 47 ? 12.359 -17.016 -20.016 1 76.44 47 GLU B O 1
ATOM 2796 N N . SER B 1 48 ? 13.984 -18.125 -18.859 1 74.56 48 SER B N 1
ATOM 2797 C CA . SER B 1 48 ? 13.867 -19.25 -19.781 1 74.56 48 SER B CA 1
ATOM 2798 C C . SER B 1 48 ? 13.867 -20.578 -19.031 1 74.56 48 SER B C 1
ATOM 2800 O O . SER B 1 48 ? 14.242 -20.641 -17.859 1 74.56 48 SER B O 1
ATOM 2802 N N . SER B 1 49 ? 13.289 -21.594 -19.766 1 74.88 49 SER B N 1
ATOM 2803 C CA . SER B 1 49 ? 13.297 -22.953 -19.234 1 74.88 49 SER B CA 1
ATOM 2804 C C . SER B 1 49 ? 14.727 -23.469 -19.062 1 74.88 49 SER B C 1
ATOM 2806 O O . SER B 1 49 ? 15.617 -23.094 -19.828 1 74.88 49 SER B O 1
ATOM 2808 N N . PRO B 1 50 ? 14.859 -24.344 -18 1 80.62 50 PRO B N 1
ATOM 2809 C CA . PRO B 1 50 ? 13.914 -24.938 -17.047 1 80.62 50 PRO B CA 1
ATOM 2810 C C . PRO B 1 50 ? 13.453 -23.938 -15.977 1 80.62 50 PRO B C 1
ATOM 2812 O O . PRO B 1 50 ? 14.273 -23.203 -15.422 1 80.62 50 PRO B O 1
ATOM 2815 N N . TRP B 1 51 ? 12.25 -23.984 -15.805 1 89.44 51 TRP B N 1
ATOM 2816 C CA . TRP B 1 51 ? 11.633 -22.984 -14.93 1 89.44 51 TRP B CA 1
ATOM 2817 C C . TRP B 1 51 ? 11.945 -23.297 -13.461 1 89.44 51 TRP B C 1
ATOM 2819 O O . TRP B 1 51 ? 12.023 -24.453 -13.062 1 89.44 51 TRP B O 1
ATOM 2829 N N . ASP B 1 52 ? 12.125 -22.266 -12.766 1 91.44 52 ASP B N 1
ATOM 2830 C CA . ASP B 1 52 ? 12.312 -22.359 -11.32 1 91.44 52 ASP B CA 1
ATOM 2831 C C . ASP B 1 52 ? 11.094 -23 -10.648 1 91.44 52 ASP B C 1
ATOM 2833 O O . ASP B 1 52 ? 9.961 -22.844 -11.125 1 91.44 52 ASP B O 1
ATOM 2837 N N . GLY B 1 53 ? 11.328 -23.703 -9.617 1 93.94 53 GLY B N 1
ATOM 2838 C CA . GLY B 1 53 ? 10.273 -24.406 -8.898 1 93.94 53 GLY B CA 1
ATOM 2839 C C . GLY B 1 53 ? 9.18 -23.484 -8.398 1 93.94 53 GLY B C 1
ATOM 2840 O O . GLY B 1 53 ? 8.016 -23.875 -8.305 1 93.94 53 GLY B O 1
ATOM 2841 N N . ILE B 1 54 ? 9.555 -22.312 -8.078 1 94.25 54 ILE B N 1
ATOM 2842 C CA . ILE B 1 54 ? 8.602 -21.328 -7.582 1 94.25 54 ILE B CA 1
ATOM 2843 C C . ILE B 1 54 ? 7.629 -20.938 -8.695 1 94.25 54 ILE B C 1
ATOM 2845 O O . ILE B 1 54 ? 6.434 -20.766 -8.453 1 94.25 54 ILE B O 1
ATOM 2849 N N . ILE B 1 55 ? 8.172 -20.812 -9.875 1 96.06 55 ILE B N 1
ATOM 2850 C CA . ILE B 1 55 ? 7.352 -20.469 -11.031 1 96.06 55 ILE B CA 1
ATOM 2851 C C . ILE B 1 55 ? 6.387 -21.625 -11.328 1 96.06 55 ILE B C 1
ATOM 2853 O O . ILE B 1 55 ? 5.199 -21.391 -11.578 1 96.06 55 ILE B O 1
ATOM 2857 N N . LYS B 1 56 ? 6.898 -22.797 -11.234 1 95.88 56 LYS B N 1
ATOM 2858 C CA . LYS B 1 56 ? 6.07 -23.969 -11.453 1 95.88 56 LYS B CA 1
ATOM 2859 C C . LYS B 1 56 ? 4.965 -24.062 -10.406 1 95.88 56 LYS B C 1
ATOM 2861 O O . LYS B 1 56 ? 3.82 -24.391 -10.734 1 95.88 56 LYS B O 1
ATOM 2866 N N . ALA B 1 57 ? 5.32 -23.797 -9.195 1 96.94 57 ALA B N 1
ATOM 2867 C CA . ALA B 1 57 ? 4.348 -23.828 -8.109 1 96.94 57 ALA B CA 1
ATOM 2868 C C . ALA B 1 57 ? 3.234 -22.812 -8.336 1 96.94 57 ALA B C 1
ATOM 2870 O O . ALA B 1 57 ? 2.053 -23.125 -8.195 1 96.94 57 ALA B O 1
ATOM 2871 N N . GLY B 1 58 ? 3.604 -21.609 -8.703 1 97.69 58 GLY B N 1
ATOM 2872 C CA . GLY B 1 58 ? 2.617 -20.578 -8.977 1 97.69 58 GLY B CA 1
ATOM 2873 C C . GLY B 1 58 ? 1.694 -20.922 -10.125 1 97.69 58 GLY B C 1
ATOM 2874 O O . GLY B 1 58 ? 0.49 -20.672 -10.062 1 97.69 58 GLY B O 1
ATOM 2875 N N . ALA B 1 59 ? 2.338 -21.516 -11.133 1 96.62 59 ALA B N 1
ATOM 2876 C CA . ALA B 1 59 ? 1.563 -21.922 -12.305 1 96.62 59 ALA B CA 1
ATOM 2877 C C . ALA B 1 59 ? 0.537 -23 -11.945 1 96.62 59 ALA B C 1
ATOM 2879 O O . ALA B 1 59 ? -0.541 -23.062 -12.539 1 96.62 59 ALA B O 1
ATOM 2880 N N . LEU B 1 60 ? 0.841 -23.781 -11.031 1 97 60 LEU B N 1
ATOM 2881 C CA . LEU B 1 60 ? -0.042 -24.859 -10.609 1 97 60 LEU B CA 1
ATOM 2882 C C . LEU B 1 60 ? -1.101 -24.359 -9.641 1 97 60 LEU B C 1
ATOM 2884 O O . LEU B 1 60 ? -2.287 -24.656 -9.797 1 97 60 LEU B O 1
ATOM 2888 N N . ILE B 1 61 ? -0.73 -23.562 -8.68 1 98.06 61 ILE B N 1
ATOM 2889 C CA . ILE B 1 61 ? -1.598 -23.109 -7.598 1 98.06 61 ILE B CA 1
ATOM 2890 C C . ILE B 1 61 ? -2.686 -22.188 -8.156 1 98.06 61 ILE B C 1
ATOM 2892 O O . ILE B 1 61 ? -3.85 -22.281 -7.766 1 98.06 61 ILE B O 1
ATOM 2896 N N . ALA B 1 62 ? -2.289 -21.359 -9.062 1 98.12 62 ALA B N 1
ATOM 2897 C CA . ALA B 1 62 ? -3.182 -20.297 -9.531 1 98.12 62 ALA B CA 1
ATOM 2898 C C . ALA B 1 62 ? -4.449 -20.891 -10.141 1 98.12 62 ALA B C 1
ATOM 2900 O O . ALA B 1 62 ? -5.555 -20.625 -9.664 1 98.12 62 ALA B O 1
ATOM 2901 N N . PRO B 1 63 ? -4.379 -21.781 -11.141 1 97.19 63 PRO B N 1
ATOM 2902 C CA . PRO B 1 63 ? -5.605 -22.328 -11.734 1 97.19 63 PRO B CA 1
ATOM 2903 C C . PRO B 1 63 ? -6.332 -23.297 -10.805 1 97.19 63 PRO B C 1
ATOM 2905 O O . PRO B 1 63 ? -7.566 -23.359 -10.812 1 97.19 63 PRO B O 1
ATOM 2908 N N . LEU B 1 64 ? -5.676 -24.047 -10.031 1 97 64 LEU B N 1
ATOM 2909 C CA . LEU B 1 64 ? -6.312 -25.031 -9.156 1 97 64 LEU B CA 1
ATOM 2910 C C . LEU B 1 64 ? -7.133 -24.344 -8.07 1 97 64 LEU B C 1
ATOM 2912 O O . LEU B 1 64 ? -8.258 -24.75 -7.785 1 97 64 LEU B O 1
ATOM 2916 N N . THR B 1 65 ? -6.562 -23.328 -7.523 1 97.38 65 THR B N 1
ATOM 2917 C CA . THR B 1 65 ? -7.242 -22.672 -6.414 1 97.38 65 THR B CA 1
ATOM 2918 C C . THR B 1 65 ? -8.414 -21.828 -6.926 1 97.38 65 THR B C 1
ATOM 2920 O O . THR B 1 65 ? -9.484 -21.828 -6.32 1 97.38 65 THR B O 1
ATOM 2923 N N . ILE B 1 66 ? -8.18 -21.094 -7.973 1 96.12 66 ILE B N 1
ATOM 2924 C CA . ILE B 1 66 ? -9.289 -20.297 -8.484 1 96.12 66 ILE B CA 1
ATOM 2925 C C . ILE B 1 66 ? -10.391 -21.219 -9 1 96.12 66 ILE B C 1
ATOM 2927 O O . ILE B 1 66 ? -11.578 -20.906 -8.883 1 96.12 66 ILE B O 1
ATOM 2931 N N . GLY B 1 67 ? -10.016 -22.375 -9.656 1 94.56 67 GLY B N 1
ATOM 2932 C CA . GLY B 1 67 ? -11.008 -23.359 -10.062 1 94.56 67 GLY B CA 1
ATOM 2933 C C . GLY B 1 67 ? -11.836 -23.891 -8.906 1 94.56 67 GLY B C 1
ATOM 2934 O O . GLY B 1 67 ? -13.062 -23.953 -9 1 94.56 67 GLY B O 1
ATOM 2935 N N . ALA B 1 68 ? -11.18 -24.234 -7.855 1 94.06 68 ALA B N 1
ATOM 2936 C CA . ALA B 1 68 ? -11.867 -24.703 -6.652 1 94.06 68 ALA B CA 1
ATOM 2937 C C . ALA B 1 68 ? -12.773 -23.609 -6.082 1 94.06 68 ALA B C 1
ATOM 2939 O O . ALA B 1 68 ? -13.883 -23.891 -5.625 1 94.06 68 ALA B O 1
ATOM 2940 N N . GLY B 1 69 ? -12.258 -22.406 -6.09 1 89.31 69 GLY B N 1
ATOM 2941 C CA . GLY B 1 69 ? -13.07 -21.281 -5.633 1 89.31 69 GLY B CA 1
ATOM 2942 C C . GLY B 1 69 ? -14.328 -21.094 -6.457 1 89.31 69 GLY B C 1
ATOM 2943 O O . GLY B 1 69 ? -15.406 -20.844 -5.906 1 89.31 69 GLY B O 1
ATOM 2944 N N . LEU B 1 70 ? -14.172 -21.156 -7.742 1 86.12 70 LEU B N 1
ATOM 2945 C CA . LEU B 1 70 ? -15.32 -21 -8.625 1 86.12 70 LEU B CA 1
ATOM 2946 C C . LEU B 1 70 ? -16.359 -22.094 -8.367 1 86.12 70 LEU B C 1
ATOM 2948 O O . LEU B 1 70 ? -17.562 -21.828 -8.383 1 86.12 70 LEU B O 1
ATOM 2952 N N . LEU B 1 71 ? -15.922 -23.266 -8.133 1 86.31 71 LEU B N 1
ATOM 2953 C CA . LEU B 1 71 ? -16.828 -24.375 -7.816 1 86.31 71 LEU B CA 1
ATOM 2954 C C . LEU B 1 71 ? -17.578 -24.094 -6.52 1 86.31 71 LEU B C 1
ATOM 2956 O O . LEU B 1 71 ? -18.781 -24.344 -6.43 1 86.31 71 LEU B O 1
ATOM 2960 N N . LEU B 1 72 ? -16.891 -23.562 -5.559 1 84.06 72 LEU B N 1
ATOM 2961 C CA . LEU B 1 72 ? -17.531 -23.234 -4.289 1 84.06 72 LEU B CA 1
ATOM 2962 C C . LEU B 1 72 ? -18.578 -22.141 -4.469 1 84.06 72 LEU B C 1
ATOM 2964 O O . LEU B 1 72 ? -19.625 -22.172 -3.832 1 84.06 72 LEU B O 1
ATOM 2968 N N . LEU B 1 73 ? -18.25 -21.188 -5.273 1 75.88 73 LEU B N 1
ATOM 2969 C CA . LEU B 1 73 ? -19.188 -20.094 -5.539 1 75.88 73 LEU B CA 1
ATOM 2970 C C . LEU B 1 73 ? -20.438 -20.625 -6.219 1 75.88 73 LEU B C 1
ATOM 2972 O O . LEU B 1 73 ? -21.547 -20.156 -5.918 1 75.88 73 LEU B O 1
ATOM 2976 N N . ILE B 1 74 ? -20.281 -21.516 -7.094 1 74.69 74 ILE B N 1
ATOM 2977 C CA . ILE B 1 74 ? -21.406 -22.094 -7.824 1 74.69 74 ILE B CA 1
ATOM 2978 C C . ILE B 1 74 ? -22.297 -22.891 -6.867 1 74.69 74 ILE B C 1
ATOM 2980 O O . ILE B 1 74 ? -23.516 -22.812 -6.938 1 74.69 74 ILE B O 1
ATOM 2984 N N . PHE B 1 75 ? -21.719 -23.516 -5.965 1 74.5 75 PHE B N 1
ATOM 2985 C CA . PHE B 1 75 ? -22.469 -24.359 -5.035 1 74.5 75 PHE B CA 1
ATOM 2986 C C . PHE B 1 75 ? -23.156 -23.5 -3.979 1 74.5 75 PHE B C 1
ATOM 2988 O O . PHE B 1 75 ? -24.172 -23.906 -3.416 1 74.5 75 PHE B O 1
ATOM 2995 N N . ASP B 1 76 ? -22.578 -22.406 -3.633 1 66.31 76 ASP B N 1
ATOM 2996 C CA . ASP B 1 76 ? -23.156 -21.547 -2.609 1 66.31 76 ASP B CA 1
ATOM 2997 C C . ASP B 1 76 ? -24.375 -20.797 -3.152 1 66.31 76 ASP B C 1
ATOM 2999 O O . ASP B 1 76 ? -25.25 -20.375 -2.389 1 66.31 76 ASP B O 1
ATOM 3003 N N . LEU B 1 77 ? -24.344 -20.547 -4.43 1 58.31 77 LEU B N 1
ATOM 3004 C CA . LEU B 1 77 ? -25.5 -19.859 -5 1 58.31 77 LEU B CA 1
ATOM 3005 C C . LEU B 1 77 ? -26.766 -20.703 -4.863 1 58.31 77 LEU B C 1
ATOM 3007 O O . LEU B 1 77 ? -26.719 -21.922 -5.07 1 58.31 77 LEU B O 1
ATOM 3011 N N . THR B 1 78 ? -27.812 -20.219 -3.936 1 56.28 78 THR B N 1
ATOM 3012 C CA . THR B 1 78 ? -29.094 -20.875 -3.699 1 56.28 78 THR B CA 1
ATOM 3013 C C . THR B 1 78 ? -29.641 -21.469 -4.992 1 56.28 78 THR B C 1
ATOM 3015 O O . THR B 1 78 ? -30.328 -22.5 -4.969 1 56.28 78 THR B O 1
ATOM 3018 N N . ARG B 1 79 ? -29.547 -20.594 -6.023 1 47.53 79 ARG B N 1
ATOM 3019 C CA . ARG B 1 79 ? -29.984 -21.109 -7.316 1 47.53 79 ARG B CA 1
ATOM 3020 C C . ARG B 1 79 ? -28.859 -21.047 -8.344 1 47.53 79 ARG B C 1
ATOM 3022 O O . ARG B 1 79 ? -28.812 -20.156 -9.18 1 47.53 79 ARG B O 1
ATOM 3029 N N . PRO B 1 80 ? -27.875 -22.047 -8.117 1 52.12 80 PRO B N 1
ATOM 3030 C CA . PRO B 1 80 ? -26.672 -22.094 -8.945 1 52.12 80 PRO B CA 1
ATOM 3031 C C . PRO B 1 80 ? -26.969 -22 -10.438 1 52.12 80 PRO B C 1
ATOM 3033 O O . PRO B 1 80 ? -26.172 -21.438 -11.195 1 52.12 80 PRO B O 1
ATOM 3036 N N . LEU B 1 81 ? -28.047 -22.5 -10.688 1 48.28 81 LEU B N 1
ATOM 3037 C CA . LEU B 1 81 ? -28.469 -22.516 -12.086 1 48.28 81 LEU B CA 1
ATOM 3038 C C . LEU B 1 81 ? -28.797 -21.109 -12.57 1 48.28 81 LEU B C 1
ATOM 3040 O O . LEU B 1 81 ? -28.859 -20.859 -13.781 1 48.28 81 LEU B O 1
ATOM 3044 N N . HIS B 1 82 ? -29.125 -20.312 -11.688 1 46.59 82 HIS B N 1
ATOM 3045 C CA . HIS B 1 82 ? -29.438 -18.953 -12.109 1 46.59 82 HIS B CA 1
ATOM 3046 C C . HIS B 1 82 ? -28.203 -18.078 -12.117 1 46.59 82 HIS B C 1
ATOM 3048 O O . HIS B 1 82 ? -28.297 -16.859 -12.281 1 46.59 82 HIS B O 1
ATOM 3054 N N . PHE B 1 83 ? -27.141 -18.656 -11.82 1 52.41 83 PHE B N 1
ATOM 3055 C CA . PHE B 1 83 ? -25.859 -17.969 -11.938 1 52.41 83 PHE B CA 1
ATOM 3056 C C . PHE B 1 83 ? -25.703 -17.344 -13.32 1 52.41 83 PHE B C 1
ATOM 3058 O O . PHE B 1 83 ? -25.172 -16.25 -13.453 1 52.41 83 PHE B O 1
ATOM 3065 N N . TRP B 1 84 ? -26.312 -18.125 -14.281 1 48.81 84 TRP B N 1
ATOM 3066 C CA . TRP B 1 84 ? -26.234 -17.625 -15.648 1 48.81 84 TRP B CA 1
ATOM 3067 C C . TRP B 1 84 ? -27.016 -16.312 -15.781 1 48.81 84 TRP B C 1
ATOM 3069 O O . TRP B 1 84 ? -26.656 -15.469 -16.609 1 48.81 84 TRP B O 1
ATOM 3079 N N . LYS B 1 85 ? -27.969 -16.125 -14.898 1 49.53 85 LYS B N 1
ATOM 3080 C CA . LYS B 1 85 ? -28.75 -14.891 -14.992 1 49.53 85 LYS B CA 1
ATOM 3081 C C . LYS B 1 85 ? -27.953 -13.695 -14.492 1 49.53 85 LYS B C 1
ATOM 3083 O O . LYS B 1 85 ? -28.094 -12.586 -15.016 1 49.53 85 LYS B O 1
ATOM 3088 N N . LEU B 1 86 ? -27.172 -14.023 -13.5 1 50.81 86 LEU B N 1
ATOM 3089 C CA . LEU B 1 86 ? -26.297 -12.961 -13.031 1 50.81 86 LEU B CA 1
ATOM 3090 C C . LEU B 1 86 ? -25.344 -12.508 -14.141 1 50.81 86 LEU B C 1
ATOM 3092 O O . LEU B 1 86 ? -25 -11.328 -14.227 1 50.81 86 LEU B O 1
ATOM 3096 N N . LEU B 1 87 ? -25.031 -13.492 -14.984 1 48.75 87 LEU B N 1
ATOM 3097 C CA . LEU B 1 87 ? -24.172 -13.203 -16.125 1 48.75 87 LEU B CA 1
ATOM 3098 C C . LEU B 1 87 ? -24.969 -12.531 -17.25 1 48.75 87 LEU B C 1
ATOM 3100 O O . LEU B 1 87 ? -24.422 -11.727 -18 1 48.75 87 LEU B O 1
ATOM 3104 N N . ILE B 1 88 ? -26.203 -12.938 -17.359 1 46.94 88 ILE B N 1
ATOM 3105 C CA . ILE B 1 88 ? -27 -12.422 -18.469 1 46.94 88 ILE B CA 1
ATOM 3106 C C . ILE B 1 88 ? -27.562 -11.055 -18.109 1 46.94 88 ILE B C 1
ATOM 3108 O O . ILE B 1 88 ? -27.578 -10.141 -18.938 1 46.94 88 ILE B O 1
ATOM 3112 N N . PHE B 1 89 ? -28.094 -10.891 -17 1 49.16 89 PHE B N 1
ATOM 3113 C CA . PHE B 1 89 ? -28.594 -9.562 -16.656 1 49.16 89 PHE B CA 1
ATOM 3114 C C . PHE B 1 89 ? -27.516 -8.727 -15.992 1 49.16 89 PHE B C 1
ATOM 3116 O O . PHE B 1 89 ? -27.516 -8.555 -14.773 1 49.16 89 PHE B O 1
ATOM 3123 N N . TYR B 1 90 ? -26.562 -8.445 -16.766 1 55.56 90 TYR B N 1
ATOM 3124 C CA . TYR B 1 90 ? -25.312 -7.77 -16.391 1 55.56 90 TYR B CA 1
ATOM 3125 C C . TYR B 1 90 ? -25.594 -6.355 -15.898 1 55.56 90 TYR B C 1
ATOM 3127 O O . TYR B 1 90 ? -26.234 -5.562 -16.594 1 55.56 90 TYR B O 1
ATOM 3135 N N . ASN B 1 91 ? -25.797 -6.258 -14.609 1 59.84 91 ASN B N 1
ATOM 3136 C CA . ASN B 1 91 ? -25.719 -4.887 -14.109 1 59.84 91 ASN B CA 1
ATOM 3137 C C . ASN B 1 91 ? -24.266 -4.469 -13.844 1 59.84 91 ASN B C 1
ATOM 3139 O O . ASN B 1 91 ? -23.703 -4.816 -12.812 1 59.84 91 ASN B O 1
ATOM 3143 N N . PHE B 1 92 ? -23.703 -3.836 -14.875 1 63.09 92 PHE B N 1
ATOM 3144 C CA . PHE B 1 92 ? -22.297 -3.441 -14.828 1 63.09 92 PHE B CA 1
ATOM 3145 C C . PHE B 1 92 ? -22.047 -2.506 -13.656 1 63.09 92 PHE B C 1
ATOM 3147 O O . PHE B 1 92 ? -20.891 -2.182 -13.359 1 63.09 92 PHE B O 1
ATOM 3154 N N . SER B 1 93 ? -23.047 -2.248 -12.984 1 67 93 SER B N 1
ATOM 3155 C CA . SER B 1 93 ? -22.859 -1.382 -11.828 1 67 93 SER B CA 1
ATOM 3156 C C . SER B 1 93 ? -22.688 -2.197 -10.547 1 67 93 SER B C 1
ATOM 3158 O O . SER B 1 93 ? -22.359 -1.649 -9.492 1 67 93 SER B O 1
ATOM 3160 N N . SER B 1 94 ? -22.875 -3.498 -10.805 1 72.25 94 SER B N 1
ATOM 3161 C CA . SER B 1 94 ? -22.766 -4.363 -9.633 1 72.25 94 SER B CA 1
ATOM 3162 C C . SER B 1 94 ? -21.344 -4.938 -9.508 1 72.25 94 SER B C 1
ATOM 3164 O O . SER B 1 94 ? -20.781 -5.406 -10.492 1 72.25 94 SER B O 1
ATOM 3166 N N . VAL B 1 95 ? -20.797 -4.848 -8.344 1 75.44 95 VAL B N 1
ATOM 3167 C CA . VAL B 1 95 ? -19.469 -5.371 -8.055 1 75.44 95 VAL B CA 1
ATOM 3168 C C . VAL B 1 95 ? -19.453 -6.879 -8.289 1 75.44 95 VAL B C 1
ATOM 3170 O O . VAL B 1 95 ? -18.453 -7.43 -8.758 1 75.44 95 VAL B O 1
ATOM 3173 N N . MET B 1 96 ? -20.547 -7.52 -8.023 1 73.12 96 MET B N 1
ATOM 3174 C CA . MET B 1 96 ? -20.641 -8.969 -8.195 1 73.12 96 MET B CA 1
ATOM 3175 C C . MET B 1 96 ? -20.484 -9.352 -9.656 1 73.12 96 MET B C 1
ATOM 3177 O O . MET B 1 96 ? -19.75 -10.289 -9.984 1 73.12 96 MET B O 1
ATOM 3181 N N . THR B 1 97 ? -21.062 -8.586 -10.477 1 75.19 97 THR B N 1
ATOM 3182 C CA . THR B 1 97 ? -20.984 -8.852 -11.914 1 75.19 97 THR B CA 1
ATOM 3183 C C . THR B 1 97 ? -19.562 -8.609 -12.422 1 75.19 97 THR B C 1
ATOM 3185 O O . THR B 1 97 ? -19.031 -9.422 -13.18 1 75.19 97 THR B O 1
ATOM 3188 N N . LEU B 1 98 ? -18.953 -7.578 -11.969 1 79.06 98 LEU B N 1
ATOM 3189 C CA . LEU B 1 98 ? -17.594 -7.262 -12.391 1 79.06 98 LEU B CA 1
ATOM 3190 C C . LEU B 1 98 ? -16.609 -8.312 -11.891 1 79.06 98 LEU B C 1
ATOM 3192 O O . LEU B 1 98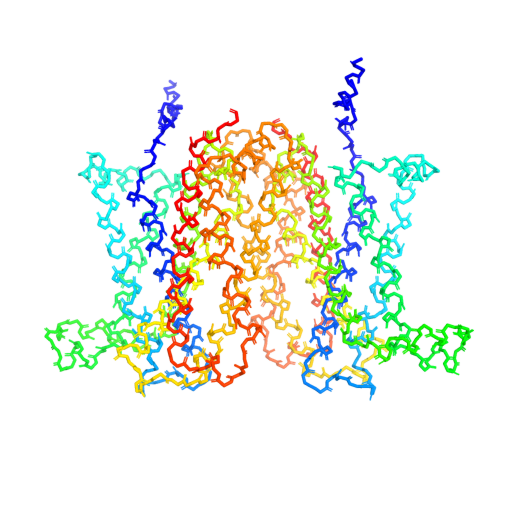 ? -15.656 -8.656 -12.586 1 79.06 98 LEU B O 1
ATOM 3196 N N . GLY B 1 99 ? -16.906 -8.773 -10.789 1 80.88 99 GLY B N 1
ATOM 3197 C CA . GLY B 1 99 ? -16.062 -9.82 -10.234 1 80.88 99 GLY B CA 1
ATOM 3198 C C . GLY B 1 99 ? -16.125 -11.117 -11.023 1 80.88 99 GLY B C 1
ATOM 3199 O O . GLY B 1 99 ? -15.086 -11.711 -11.32 1 80.88 99 GLY B O 1
ATOM 3200 N N . VAL B 1 100 ? -17.281 -11.5 -11.383 1 77.44 100 VAL B N 1
ATOM 3201 C CA . VAL B 1 100 ? -17.469 -12.742 -12.125 1 77.44 100 VAL B CA 1
ATOM 3202 C C . VAL B 1 100 ? -16.812 -12.617 -13.5 1 77.44 100 VAL B C 1
ATOM 3204 O O . VAL B 1 100 ? -16.172 -13.555 -13.984 1 77.44 100 VAL B O 1
ATOM 3207 N N . LEU B 1 101 ? -16.906 -11.445 -14.031 1 81.5 101 LEU B N 1
ATOM 3208 C CA . LEU B 1 101 ? -16.281 -11.203 -15.328 1 81.5 101 LEU B CA 1
ATOM 3209 C C . LEU B 1 101 ? -14.758 -11.281 -15.219 1 81.5 101 LEU B C 1
ATOM 3211 O O . LEU B 1 101 ? -14.094 -11.836 -16.094 1 81.5 101 LEU B O 1
ATOM 3215 N N . ALA B 1 102 ? -14.281 -10.742 -14.195 1 86.88 102 ALA B N 1
ATOM 3216 C CA . ALA B 1 102 ? -12.836 -10.789 -13.977 1 86.88 102 ALA B CA 1
ATOM 3217 C C . ALA B 1 102 ? -12.359 -12.227 -13.789 1 86.88 102 ALA B C 1
ATOM 3219 O O . ALA B 1 102 ? -11.305 -12.609 -14.312 1 86.88 102 ALA B O 1
ATOM 3220 N N . LEU B 1 103 ? -13.164 -13.008 -13.148 1 88.12 103 LEU B N 1
ATOM 3221 C CA . LEU B 1 103 ? -12.805 -14.391 -12.898 1 88.12 103 LEU B CA 1
ATOM 3222 C C . LEU B 1 103 ? -12.828 -15.203 -14.188 1 88.12 103 LEU B C 1
ATOM 3224 O O . LEU B 1 103 ? -11.945 -16.047 -14.422 1 88.12 103 LEU B O 1
ATOM 3228 N N . PHE B 1 104 ? -13.766 -14.898 -15 1 86.62 104 PHE B N 1
ATOM 3229 C CA . PHE B 1 104 ? -13.906 -15.617 -16.266 1 86.62 104 PHE B CA 1
ATOM 3230 C C . PHE B 1 104 ? -12.781 -15.25 -17.219 1 86.62 104 PHE B C 1
ATOM 3232 O O . PHE B 1 104 ? -12.367 -16.062 -18.047 1 86.62 104 PHE B O 1
ATOM 3239 N N . ALA B 1 105 ? -12.328 -14.086 -17.062 1 91.88 105 ALA B N 1
ATOM 3240 C CA . ALA B 1 105 ? -11.188 -13.664 -17.875 1 91.88 105 ALA B CA 1
ATOM 3241 C C . ALA B 1 105 ? -9.875 -14.211 -17.312 1 91.88 105 ALA B C 1
ATOM 3243 O O . ALA B 1 105 ? -8.977 -14.586 -18.062 1 91.88 105 ALA B O 1
ATOM 3244 N N . TYR B 1 106 ? -9.812 -14.273 -16.078 1 96.12 106 TYR B N 1
ATOM 3245 C CA . TYR B 1 106 ? -8.594 -14.656 -15.359 1 96.12 106 TYR B CA 1
ATOM 3246 C C . TYR B 1 106 ? -8.344 -16.156 -15.484 1 96.12 106 TYR B C 1
ATOM 3248 O O . TYR B 1 106 ? -7.215 -16.578 -15.75 1 96.12 106 TYR B O 1
ATOM 3256 N N . PHE B 1 107 ? -9.344 -17 -15.391 1 95.38 107 PHE B N 1
ATOM 3257 C CA . PHE B 1 107 ? -9.195 -18.438 -15.305 1 95.38 107 PHE B CA 1
ATOM 3258 C C . PHE B 1 107 ? -8.555 -19 -16.562 1 95.38 107 PHE B C 1
ATOM 3260 O O . PHE B 1 107 ? -7.547 -19.703 -16.5 1 95.38 107 PHE B O 1
ATOM 3267 N N . PRO B 1 108 ? -9.023 -18.656 -17.781 1 94.75 108 PRO B N 1
ATOM 3268 C CA . PRO B 1 108 ? -8.375 -19.188 -18.984 1 94.75 108 PRO B CA 1
ATOM 3269 C C . PRO B 1 108 ? -6.93 -18.719 -19.125 1 94.75 108 PRO B C 1
ATOM 3271 O O . PRO B 1 108 ? -6.086 -19.469 -19.625 1 94.75 108 PRO B O 1
ATOM 3274 N N . VAL B 1 109 ? -6.66 -17.547 -18.703 1 95.56 109 VAL B N 1
ATOM 3275 C CA . VAL B 1 109 ? -5.324 -16.969 -18.844 1 95.56 109 VAL B CA 1
ATOM 3276 C C . VAL B 1 109 ? -4.336 -17.719 -17.953 1 95.56 109 VAL B C 1
ATOM 3278 O O . VAL B 1 109 ? -3.217 -18.016 -18.375 1 95.56 109 VAL B O 1
ATOM 3281 N N . VAL B 1 110 ? -4.73 -18 -16.766 1 96.31 110 VAL B N 1
ATOM 3282 C CA . VAL B 1 110 ? -3.822 -18.703 -15.867 1 96.31 110 VAL B CA 1
ATOM 3283 C C . VAL B 1 110 ? -3.66 -20.141 -16.328 1 96.31 110 VAL B C 1
ATOM 3285 O O . VAL B 1 110 ? -2.617 -20.766 -16.109 1 96.31 110 VAL B O 1
ATOM 3288 N N . LEU B 1 111 ? -4.664 -20.75 -17 1 95.25 111 LEU B N 1
ATOM 3289 C CA . LEU B 1 111 ? -4.531 -22.078 -17.578 1 95.25 111 LEU B CA 1
ATOM 3290 C C . LEU B 1 111 ? -3.502 -22.078 -18.703 1 95.25 111 LEU B C 1
ATOM 3292 O O . LEU B 1 111 ? -2.707 -23.016 -18.812 1 95.25 111 LEU B O 1
ATOM 3296 N N . ILE B 1 112 ? -3.549 -21.062 -19.484 1 94.88 112 ILE B N 1
ATOM 3297 C CA . ILE B 1 112 ? -2.574 -20.938 -20.562 1 94.88 112 ILE B CA 1
ATOM 3298 C C . ILE B 1 112 ? -1.171 -20.797 -19.969 1 94.88 112 ILE B C 1
ATOM 3300 O O . ILE B 1 112 ? -0.216 -21.391 -20.5 1 94.88 112 ILE B O 1
ATOM 3304 N N . PHE B 1 113 ? -1.079 -20.016 -18.922 1 94.69 113 PHE B N 1
ATOM 3305 C CA . PHE B 1 113 ? 0.198 -19.859 -18.234 1 94.69 113 PHE B CA 1
ATOM 3306 C C . PHE B 1 113 ? 0.706 -21.203 -17.734 1 94.69 113 PHE B C 1
ATOM 3308 O O . PHE B 1 113 ? 1.882 -21.531 -17.906 1 94.69 113 PHE B O 1
ATOM 3315 N N . LEU B 1 114 ? -0.169 -22.016 -17.156 1 95.12 114 LEU B N 1
ATOM 3316 C CA . LEU B 1 114 ? 0.168 -23.344 -16.672 1 95.12 114 LEU B CA 1
ATOM 3317 C C . LEU B 1 114 ? 0.657 -24.234 -17.812 1 95.12 114 LEU B C 1
ATOM 3319 O O . LEU B 1 114 ? 1.66 -24.938 -17.672 1 95.12 114 LEU B O 1
ATOM 3323 N N . LEU B 1 115 ? 0 -24.188 -18.953 1 93.06 115 LEU B N 1
ATOM 3324 C CA . LEU B 1 115 ? 0.367 -25 -20.109 1 93.06 115 LEU B CA 1
ATOM 3325 C C . LEU B 1 115 ? 1.738 -24.609 -20.641 1 93.06 115 LEU B C 1
ATOM 3327 O O . LEU B 1 115 ? 2.498 -25.453 -21.109 1 93.06 115 LEU B O 1
ATOM 3331 N N . GLY B 1 116 ? 2.02 -23.328 -20.547 1 91 116 GLY B N 1
ATOM 3332 C CA . GLY B 1 116 ? 3.324 -22.859 -20.984 1 91 116 GLY B CA 1
ATOM 3333 C C . GLY B 1 116 ? 4.457 -23.344 -20.094 1 91 116 GLY B C 1
ATOM 3334 O O . GLY B 1 116 ? 5.5 -23.781 -20.594 1 91 116 GLY B O 1
ATOM 3335 N N . VAL B 1 117 ? 4.242 -23.281 -18.844 1 91.5 117 VAL B N 1
ATOM 3336 C CA . VAL B 1 117 ? 5.285 -23.641 -17.891 1 91.5 117 VAL B CA 1
ATOM 3337 C C . VAL B 1 117 ? 5.48 -25.156 -17.906 1 91.5 117 VAL B C 1
ATOM 3339 O O . VAL B 1 117 ? 6.609 -25.641 -17.797 1 91.5 117 VAL B O 1
ATOM 3342 N N . PHE B 1 118 ? 4.391 -25.938 -18.109 1 91.88 118 PHE B N 1
ATOM 3343 C CA . PHE B 1 118 ? 4.457 -27.406 -18.109 1 91.88 118 PHE B CA 1
ATOM 3344 C C . PHE B 1 118 ? 4.234 -27.969 -19.5 1 91.88 118 PHE B C 1
ATOM 3346 O O . PHE B 1 118 ? 3.6 -29 -19.672 1 91.88 118 PHE B O 1
ATOM 3353 N N . LYS B 1 119 ? 4.641 -27.234 -20.438 1 88.56 119 LYS B N 1
ATOM 3354 C CA . LYS B 1 119 ? 4.418 -27.656 -21.812 1 88.56 119 LYS B CA 1
ATOM 3355 C C . LYS B 1 119 ? 4.984 -29.062 -22.047 1 88.56 119 LYS B C 1
ATOM 3357 O O . LYS B 1 119 ? 4.32 -29.906 -22.656 1 88.56 119 LYS B O 1
ATOM 3362 N N . LYS B 1 120 ? 6.215 -29.297 -21.641 1 86.5 120 LYS B N 1
ATOM 3363 C CA . LYS B 1 120 ? 6.871 -30.594 -21.859 1 86.5 120 LYS B CA 1
ATOM 3364 C C . LYS B 1 120 ? 6.113 -31.719 -21.172 1 86.5 120 LYS B C 1
ATOM 3366 O O . LYS B 1 120 ? 5.82 -32.75 -21.797 1 86.5 120 LYS B O 1
ATOM 3371 N N . GLU B 1 121 ? 5.715 -31.516 -19.953 1 87.38 121 GLU B N 1
ATOM 3372 C CA . GLU B 1 121 ? 5.094 -32.531 -19.141 1 87.38 121 GLU B CA 1
ATOM 3373 C C . GLU B 1 121 ? 3.643 -32.781 -19.547 1 87.38 121 GLU B C 1
ATOM 3375 O O . GLU B 1 121 ? 3.15 -33.906 -19.5 1 87.38 121 GLU B O 1
ATOM 3380 N N . LEU B 1 122 ? 3.031 -31.672 -20.016 1 88.38 122 LEU B N 1
ATOM 3381 C CA . LEU B 1 122 ? 1.595 -31.797 -20.25 1 88.38 122 LEU B CA 1
ATOM 3382 C C . LEU B 1 122 ? 1.299 -31.984 -21.734 1 88.38 122 LEU B C 1
ATOM 3384 O O . LEU B 1 122 ? 0.342 -32.688 -22.094 1 88.38 122 LEU B O 1
ATOM 3388 N N . CYS B 1 123 ? 2.096 -31.375 -22.594 1 85.88 123 CYS B N 1
ATOM 3389 C CA . CYS B 1 123 ? 1.771 -31.406 -24.016 1 85.88 123 CYS B CA 1
ATOM 3390 C C . CYS B 1 123 ? 2.719 -32.312 -24.781 1 85.88 123 CYS B C 1
ATOM 3392 O O . CYS B 1 123 ? 2.283 -33.281 -25.406 1 85.88 123 CYS B O 1
ATOM 3394 N N . ASP B 1 124 ? 3.998 -32.094 -24.625 1 85.25 124 ASP B N 1
ATOM 3395 C CA . ASP B 1 124 ? 4.957 -32.875 -25.406 1 85.25 124 ASP B CA 1
ATOM 3396 C C . ASP B 1 124 ? 5.004 -34.344 -24.953 1 85.25 124 ASP B C 1
ATOM 3398 O O . ASP B 1 124 ? 5.02 -35.25 -25.766 1 85.25 124 ASP B O 1
ATOM 3402 N N . GLU B 1 125 ? 5.07 -34.562 -23.688 1 86.88 125 GLU B N 1
ATOM 3403 C CA . GLU B 1 125 ? 5.207 -35.938 -23.156 1 86.88 125 GLU B CA 1
ATOM 3404 C C . GLU B 1 125 ? 3.941 -36.344 -22.422 1 86.88 125 GLU B C 1
ATOM 3406 O O . GLU B 1 125 ? 3.9 -37.438 -21.828 1 86.88 125 GLU B O 1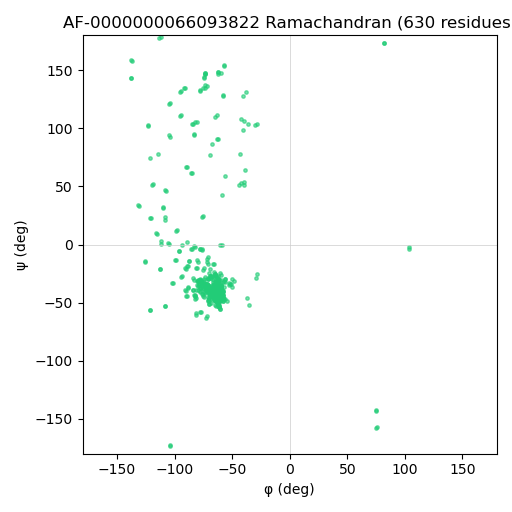
ATOM 3411 N N . GLY B 1 126 ? 2.979 -35.438 -22.453 1 83.06 126 GLY B N 1
ATOM 3412 C CA . GLY B 1 126 ? 1.81 -35.719 -21.641 1 83.06 126 GLY B CA 1
ATOM 3413 C C . GLY B 1 126 ? 0.56 -35.969 -22.453 1 83.06 126 GLY B C 1
ATOM 3414 O O . GLY B 1 126 ? 0.612 -36 -23.688 1 83.06 126 GLY B O 1
ATOM 3415 N N . PRO B 1 127 ? -0.562 -36.281 -21.828 1 86.12 127 PRO B N 1
ATOM 3416 C CA . PRO B 1 127 ? -1.815 -36.719 -22.469 1 86.12 127 PRO B CA 1
ATOM 3417 C C . PRO B 1 127 ? -2.588 -35.531 -23.062 1 86.12 127 PRO B C 1
ATOM 3419 O O . PRO B 1 127 ? -3.553 -35.75 -23.812 1 86.12 127 PRO B O 1
ATOM 3422 N N . PHE B 1 128 ? -2.062 -34.344 -22.828 1 87.75 128 PHE B N 1
ATOM 3423 C CA . PHE B 1 128 ? -2.826 -33.188 -23.297 1 87.75 128 PHE B CA 1
ATOM 3424 C C . PHE B 1 128 ? -2.154 -32.562 -24.5 1 87.75 128 PHE B C 1
ATOM 3426 O O . PHE B 1 128 ? -2.08 -31.328 -24.594 1 87.75 128 PHE B O 1
ATOM 3433 N N . GLY B 1 129 ? -1.761 -33.375 -25.438 1 85.75 129 GLY B N 1
ATOM 3434 C CA . GLY B 1 129 ? -1.099 -32.906 -26.656 1 85.75 129 GLY B CA 1
ATOM 3435 C C . GLY B 1 129 ? -1.95 -31.953 -27.469 1 85.75 129 GLY B C 1
ATOM 3436 O O . GLY B 1 129 ? -1.425 -31.094 -28.172 1 85.75 129 GLY B O 1
ATOM 3437 N N . PHE B 1 130 ? -3.285 -32.125 -27.281 1 86.44 130 PHE B N 1
ATOM 3438 C CA . PHE B 1 130 ? -4.203 -31.312 -28.078 1 86.44 130 PHE B CA 1
ATOM 3439 C C . PHE B 1 130 ? -4.172 -29.859 -27.625 1 86.44 130 PHE B C 1
ATOM 3441 O O . PHE B 1 130 ? -4.602 -28.969 -28.359 1 86.44 130 PHE B O 1
ATOM 3448 N N . LEU B 1 131 ? -3.551 -29.594 -26.516 1 88.69 131 LEU B N 1
ATOM 3449 C CA . LEU B 1 131 ? -3.488 -28.234 -26 1 88.69 131 LEU B CA 1
ATOM 3450 C C . LEU B 1 131 ? -2.16 -27.578 -26.359 1 88.69 131 LEU B C 1
ATOM 3452 O O . LEU B 1 131 ? -1.876 -26.469 -25.906 1 88.69 131 LEU B O 1
ATOM 3456 N N . ALA B 1 132 ? -1.417 -28.188 -27.219 1 87.25 132 ALA B N 1
ATOM 3457 C CA . ALA B 1 132 ? -0.086 -27.719 -27.594 1 87.25 132 ALA B CA 1
ATOM 3458 C C . ALA B 1 132 ? -0.147 -26.344 -28.234 1 87.25 132 ALA B C 1
ATOM 3460 O O . ALA B 1 132 ? 0.706 -25.484 -27.969 1 87.25 132 ALA B O 1
ATOM 3461 N N . PRO B 1 133 ? -1.191 -26.141 -29.031 1 87.38 133 PRO B N 1
ATOM 3462 C CA . PRO B 1 133 ? -1.254 -24.797 -29.641 1 87.38 133 PRO B CA 1
ATOM 3463 C C . PRO B 1 133 ? -1.408 -23.688 -28.594 1 87.38 133 PRO B C 1
ATOM 3465 O O . PRO B 1 133 ? -0.864 -22.594 -28.75 1 87.38 133 PRO B O 1
ATOM 3468 N N . LEU B 1 134 ? -2.084 -23.969 -27.578 1 88.5 134 LEU B N 1
ATOM 3469 C CA . LEU B 1 134 ? -2.258 -22.984 -26.5 1 88.5 134 LEU B CA 1
ATOM 3470 C C . LEU B 1 134 ? -0.952 -22.781 -25.75 1 88.5 134 LEU B C 1
ATOM 3472 O O . LEU B 1 134 ? -0.637 -21.656 -25.344 1 88.5 134 LEU B O 1
ATOM 3476 N N . ALA B 1 135 ? -0.275 -23.797 -25.547 1 88.31 135 ALA B N 1
ATOM 3477 C CA . ALA B 1 135 ? 1.031 -23.734 -24.906 1 88.31 135 ALA B CA 1
ATOM 3478 C C . ALA B 1 135 ? 2.012 -22.906 -25.734 1 88.31 135 ALA B C 1
ATOM 3480 O O . ALA B 1 135 ? 2.846 -22.188 -25.188 1 88.31 135 ALA B O 1
ATOM 3481 N N . ASN B 1 136 ? 1.872 -23.047 -27.047 1 87.31 136 ASN B N 1
ATOM 3482 C CA . ASN B 1 136 ? 2.738 -22.297 -27.953 1 87.31 136 ASN B CA 1
ATOM 3483 C C . ASN B 1 136 ? 2.465 -20.797 -27.875 1 87.31 136 ASN B C 1
ATOM 3485 O O . ASN B 1 136 ? 3.379 -19.984 -28.031 1 87.31 136 ASN B O 1
ATOM 3489 N N . ILE B 1 137 ? 1.292 -20.469 -27.594 1 85.94 137 ILE B N 1
ATOM 3490 C CA . ILE B 1 137 ? 0.943 -19.062 -27.406 1 85.94 137 ILE B CA 1
ATOM 3491 C C . ILE B 1 137 ? 1.671 -18.5 -26.188 1 85.94 137 ILE B C 1
ATOM 3493 O O . ILE B 1 137 ? 2.174 -17.375 -26.219 1 85.94 137 ILE B O 1
ATOM 3497 N N . ALA B 1 138 ? 1.707 -19.297 -25.172 1 85.88 138 ALA B N 1
ATOM 3498 C CA . ALA B 1 138 ? 2.379 -18.891 -23.938 1 85.88 138 ALA B CA 1
ATOM 3499 C C . ALA B 1 138 ? 3.863 -18.641 -24.172 1 85.88 138 ALA B C 1
ATOM 3501 O O . ALA B 1 138 ? 4.453 -17.734 -23.578 1 85.88 138 ALA B O 1
ATOM 3502 N N . TYR B 1 139 ? 4.363 -19.391 -25.125 1 81 139 TYR B N 1
ATOM 3503 C CA . TYR B 1 139 ? 5.785 -19.266 -25.422 1 81 139 TYR B CA 1
ATOM 3504 C C . TYR B 1 139 ? 6.039 -18.078 -26.344 1 81 139 TYR B C 1
ATOM 3506 O O . TYR B 1 139 ? 6.98 -17.312 -26.141 1 81 139 TYR B O 1
ATOM 3514 N N . SER B 1 140 ? 5.184 -17.969 -27.344 1 84 140 SER B N 1
ATOM 3515 C CA . SER B 1 140 ? 5.395 -16.938 -28.344 1 84 140 SER B CA 1
ATOM 3516 C C . SER B 1 140 ? 5.062 -15.555 -27.812 1 84 140 SER B C 1
ATOM 3518 O O . SER B 1 140 ? 5.68 -14.562 -28.203 1 84 140 SER B O 1
ATOM 3520 N N . MET B 1 141 ? 4.086 -15.492 -26.953 1 89.25 141 MET B N 1
ATOM 3521 C CA . MET B 1 141 ? 3.656 -14.219 -26.375 1 89.25 141 MET B CA 1
ATOM 3522 C C . MET B 1 141 ? 3.832 -14.211 -24.859 1 89.25 141 MET B C 1
ATOM 3524 O O . MET B 1 141 ? 2.914 -13.844 -24.125 1 89.25 141 MET B O 1
ATOM 3528 N N . ALA B 1 142 ? 4.984 -14.539 -24.5 1 86.75 142 ALA B N 1
ATOM 3529 C CA . ALA B 1 142 ? 5.246 -14.742 -23.078 1 86.75 142 ALA B CA 1
ATOM 3530 C C . ALA B 1 142 ? 5.082 -13.445 -22.297 1 86.75 142 ALA B C 1
ATOM 3532 O O . ALA B 1 142 ? 4.309 -13.391 -21.328 1 86.75 142 ALA B O 1
ATOM 3533 N N . ARG B 1 143 ? 5.656 -12.406 -22.781 1 89.06 143 ARG B N 1
ATOM 3534 C CA . ARG B 1 143 ? 5.672 -11.156 -22.031 1 89.06 143 ARG B CA 1
ATOM 3535 C C . ARG B 1 143 ? 4.277 -10.539 -21.969 1 89.06 143 ARG B C 1
ATOM 3537 O O . ARG B 1 143 ? 3.799 -10.211 -20.875 1 89.06 143 ARG B O 1
ATOM 3544 N N . PRO B 1 144 ? 3.59 -10.438 -23.094 1 91.88 144 PRO B N 1
ATOM 3545 C CA . PRO B 1 144 ? 2.219 -9.922 -23.016 1 91.88 144 PRO B CA 1
ATOM 3546 C C . PRO B 1 144 ? 1.317 -10.781 -22.125 1 91.88 144 PRO B C 1
ATOM 3548 O O . PRO B 1 144 ? 0.477 -10.242 -21.406 1 91.88 144 PRO B O 1
ATOM 3551 N N . LEU B 1 145 ? 1.47 -12.039 -22.219 1 93.38 145 LEU B N 1
ATOM 3552 C CA . LEU B 1 145 ? 0.668 -12.938 -21.391 1 93.38 145 LEU B CA 1
ATOM 3553 C C . LEU B 1 145 ? 0.939 -12.695 -19.906 1 93.38 145 LEU B C 1
ATOM 3555 O O . LEU B 1 145 ? 0.011 -12.688 -19.094 1 93.38 145 LEU B O 1
ATOM 3559 N N . GLU B 1 146 ? 2.154 -12.516 -19.562 1 94.12 146 GLU B N 1
ATOM 3560 C CA . GLU B 1 146 ? 2.541 -12.273 -18.188 1 94.12 146 GLU B CA 1
ATOM 3561 C C . GLU B 1 146 ? 1.951 -10.961 -17.672 1 94.12 146 GLU B C 1
ATOM 3563 O O . GLU B 1 146 ? 1.472 -10.898 -16.531 1 94.12 146 GLU B O 1
ATOM 3568 N N . ILE B 1 147 ? 1.938 -9.992 -18.484 1 93.5 147 ILE B N 1
ATOM 3569 C CA . ILE B 1 147 ? 1.426 -8.68 -18.109 1 93.5 147 ILE B CA 1
ATOM 3570 C C . ILE B 1 147 ? -0.087 -8.758 -17.906 1 93.5 147 ILE B C 1
ATOM 3572 O O . ILE B 1 147 ? -0.613 -8.281 -16.906 1 93.5 147 ILE B O 1
ATOM 3576 N N . VAL B 1 148 ? -0.708 -9.359 -18.828 1 94.69 148 VAL B N 1
ATOM 3577 C CA . VAL B 1 148 ? -2.158 -9.5 -18.75 1 94.69 148 VAL B CA 1
ATOM 3578 C C . VAL B 1 148 ? -2.525 -10.312 -17.5 1 94.69 148 VAL B C 1
ATOM 3580 O O . VAL B 1 148 ? -3.453 -9.961 -16.781 1 94.69 148 VAL B O 1
ATOM 3583 N N . THR B 1 149 ? -1.804 -11.406 -17.344 1 95.62 149 THR B N 1
ATOM 3584 C CA . THR B 1 149 ? -2.053 -12.258 -16.188 1 95.62 149 THR B CA 1
ATOM 3585 C C . THR B 1 149 ? -1.824 -11.477 -14.891 1 95.62 149 THR B C 1
ATOM 3587 O O . THR B 1 149 ? -2.617 -11.578 -13.953 1 95.62 149 THR B O 1
ATOM 3590 N N . PHE B 1 150 ? -0.833 -10.711 -14.891 1 95.69 150 PHE B N 1
ATOM 3591 C CA . PHE B 1 150 ? -0.468 -9.914 -13.727 1 95.69 150 PHE B CA 1
ATOM 3592 C C . PHE B 1 150 ? -1.565 -8.906 -13.391 1 95.69 150 PHE B C 1
ATOM 3594 O O . PHE B 1 150 ? -1.986 -8.797 -12.242 1 95.69 150 PHE B O 1
ATOM 3601 N N . VAL B 1 151 ? -2.045 -8.219 -14.344 1 94.44 151 VAL B N 1
ATOM 3602 C CA . VAL B 1 151 ? -3.072 -7.199 -14.164 1 94.44 151 VAL B CA 1
ATOM 3603 C C . VAL B 1 151 ? -4.383 -7.852 -13.727 1 94.44 151 VAL B C 1
ATOM 3605 O O . VAL B 1 151 ? -5.039 -7.383 -12.797 1 94.44 151 VAL B O 1
ATOM 3608 N N . LEU B 1 152 ? -4.707 -8.914 -14.336 1 95.31 152 LEU B N 1
ATOM 3609 C CA . LEU B 1 152 ? -5.926 -9.625 -13.984 1 95.31 152 LEU B CA 1
ATOM 3610 C C . LEU B 1 152 ? -5.844 -10.18 -12.562 1 95.31 152 LEU B C 1
ATOM 3612 O O . LEU B 1 152 ? -6.84 -10.188 -11.836 1 95.31 152 LEU B O 1
ATOM 3616 N N . ALA B 1 153 ? -4.645 -10.656 -12.242 1 97.06 153 ALA B N 1
ATOM 3617 C CA . ALA B 1 153 ? -4.449 -11.188 -10.898 1 97.06 153 ALA B CA 1
ATOM 3618 C C . ALA B 1 153 ? -4.648 -10.109 -9.844 1 97.06 153 ALA B C 1
ATOM 3620 O O . ALA B 1 153 ? -5.262 -10.352 -8.805 1 97.06 153 ALA B O 1
ATOM 3621 N N . ILE B 1 154 ? -4.152 -8.945 -10.102 1 95.19 154 ILE B N 1
ATOM 3622 C CA . ILE B 1 154 ? -4.363 -7.824 -9.195 1 95.19 154 ILE B CA 1
ATOM 3623 C C . ILE B 1 154 ? -5.855 -7.527 -9.078 1 95.19 154 ILE B C 1
ATOM 3625 O O . ILE B 1 154 ? -6.367 -7.312 -7.977 1 95.19 154 ILE B O 1
ATOM 3629 N N . GLY B 1 155 ? -6.531 -7.559 -10.211 1 93.25 155 GLY B N 1
ATOM 3630 C CA . GLY B 1 155 ? -7.965 -7.328 -10.227 1 93.25 155 GLY B CA 1
ATOM 3631 C C . GLY B 1 155 ? -8.742 -8.344 -9.422 1 93.25 155 GLY B C 1
ATOM 3632 O O . GLY B 1 155 ? -9.602 -7.98 -8.617 1 93.25 155 GLY B O 1
ATOM 3633 N N . VAL B 1 156 ? -8.391 -9.562 -9.609 1 92.75 156 VAL B N 1
ATOM 3634 C CA . VAL B 1 156 ? -9.078 -10.648 -8.914 1 92.75 156 VAL B CA 1
ATOM 3635 C C . VAL B 1 156 ? -8.789 -10.555 -7.414 1 92.75 156 VAL B C 1
ATOM 3637 O O . VAL B 1 156 ? -9.688 -10.75 -6.59 1 92.75 156 VAL B O 1
ATOM 3640 N N . GLY B 1 157 ? -7.57 -10.305 -7.121 1 93.12 157 GLY B N 1
ATOM 3641 C CA . GLY B 1 157 ? -7.207 -10.148 -5.723 1 93.12 157 GLY B CA 1
ATOM 3642 C C . GLY B 1 157 ? -7.941 -9.016 -5.035 1 93.12 157 GLY B C 1
ATOM 3643 O O . GLY B 1 157 ? -8.391 -9.156 -3.896 1 93.12 157 GLY B O 1
ATOM 3644 N N . ALA B 1 158 ? -8.07 -7.941 -5.676 1 91.94 158 ALA B N 1
ATOM 3645 C CA . ALA B 1 158 ? -8.711 -6.762 -5.105 1 91.94 158 ALA B CA 1
ATOM 3646 C C . ALA B 1 158 ? -10.234 -6.91 -5.105 1 91.94 158 ALA B C 1
ATOM 3648 O O . ALA B 1 158 ? -10.914 -6.387 -4.223 1 91.94 158 ALA B O 1
ATOM 3649 N N . TYR B 1 159 ? -10.758 -7.609 -6.039 1 88.81 159 TYR B N 1
ATOM 3650 C CA . TYR B 1 159 ? -12.203 -7.703 -6.211 1 88.81 159 TYR B CA 1
ATOM 3651 C C . TYR B 1 159 ? -12.852 -8.367 -5.004 1 88.81 159 TYR B C 1
ATOM 3653 O O . TYR B 1 159 ? -13.969 -8.016 -4.621 1 88.81 159 TYR B O 1
ATOM 3661 N N . THR B 1 160 ? -12.141 -9.297 -4.422 1 86.69 160 THR B N 1
ATOM 3662 C CA . THR B 1 160 ? -12.703 -9.961 -3.252 1 86.69 160 THR B CA 1
ATOM 3663 C C . THR B 1 160 ? -12.953 -8.961 -2.129 1 86.69 160 THR B C 1
ATOM 3665 O O . THR B 1 160 ? -13.953 -9.055 -1.418 1 86.69 160 THR B O 1
ATOM 3668 N N . GLY B 1 161 ? -12.102 -8.023 -2.029 1 87.5 161 GLY B N 1
ATOM 3669 C CA . GLY B 1 161 ? -12.297 -6.961 -1.061 1 87.5 161 GLY B CA 1
ATOM 3670 C C . GLY B 1 161 ? -13.422 -6.012 -1.438 1 87.5 161 GLY B C 1
ATOM 3671 O O . GLY B 1 161 ? -14.188 -5.578 -0.579 1 87.5 161 GLY B O 1
ATOM 3672 N N . PHE B 1 162 ? -13.547 -5.719 -2.693 1 84.62 162 PHE B N 1
ATOM 3673 C CA . PHE B 1 162 ? -14.617 -4.848 -3.166 1 84.62 162 PHE B CA 1
ATOM 3674 C C . PHE B 1 162 ? -15.977 -5.492 -2.947 1 84.62 162 PHE B C 1
ATOM 3676 O O . PHE B 1 162 ? -16.953 -4.809 -2.639 1 84.62 162 PHE B O 1
ATOM 3683 N N . LEU B 1 163 ? -16.031 -6.746 -3.133 1 80.94 163 LEU B N 1
ATOM 3684 C CA . LEU B 1 163 ? -17.266 -7.484 -2.953 1 80.94 163 LEU B CA 1
ATOM 3685 C C . LEU B 1 163 ? -17.812 -7.301 -1.54 1 80.94 163 LEU B C 1
ATOM 3687 O O . LEU B 1 163 ? -19 -7.016 -1.357 1 80.94 163 LEU B O 1
ATOM 3691 N N . LEU B 1 164 ? -16.938 -7.391 -0.641 1 81.25 164 LEU B N 1
ATOM 3692 C CA . LEU B 1 164 ? -17.359 -7.262 0.75 1 81.25 164 LEU B CA 1
ATOM 3693 C C . LEU B 1 164 ? -17.625 -5.801 1.098 1 81.25 164 LEU B C 1
ATOM 3695 O O . LEU B 1 164 ? -18.547 -5.504 1.873 1 81.25 164 LEU B O 1
ATOM 3699 N N . SER B 1 165 ? -16.891 -4.918 0.504 1 80.12 165 SER B N 1
ATOM 3700 C CA . SER B 1 165 ? -17.016 -3.5 0.83 1 80.12 165 SER B CA 1
ATOM 3701 C C . SER B 1 165 ? -18.312 -2.92 0.302 1 80.12 165 SER B C 1
ATOM 3703 O O . SER B 1 165 ? -18.75 -1.849 0.737 1 80.12 165 SER B O 1
ATOM 3705 N N . ALA B 1 166 ? -18.953 -3.596 -0.574 1 74 166 ALA B N 1
ATOM 3706 C CA . ALA B 1 166 ? -20.188 -3.111 -1.178 1 74 166 ALA B CA 1
ATOM 3707 C C . ALA B 1 166 ? -21.391 -3.404 -0.28 1 74 166 ALA B C 1
ATOM 3709 O O . ALA B 1 166 ? -22.516 -2.967 -0.564 1 74 166 ALA B O 1
ATOM 3710 N N . MET B 1 167 ? -21.078 -4.039 0.791 1 71.06 167 MET B N 1
ATOM 3711 C CA . MET B 1 167 ? -22.172 -4.328 1.72 1 71.06 167 MET B CA 1
ATOM 3712 C C . MET B 1 167 ? -22.422 -3.145 2.648 1 71.06 167 MET B C 1
ATOM 3714 O O . MET B 1 167 ? -21.719 -2.975 3.648 1 71.06 167 MET B O 1
ATOM 3718 N N . TYR B 1 168 ? -23.422 -2.408 2.426 1 67.31 168 TYR B N 1
ATOM 3719 C CA . TYR B 1 168 ? -23.719 -1.13 3.062 1 67.31 168 TYR B CA 1
ATOM 3720 C C . TYR B 1 168 ? -24.078 -1.323 4.531 1 67.31 168 TYR B C 1
ATOM 3722 O O . TYR B 1 168 ? -23.766 -0.471 5.367 1 67.31 168 TYR B O 1
ATOM 3730 N N . SER B 1 169 ? -24.578 -2.463 4.824 1 68.38 169 SER B N 1
ATOM 3731 C CA . SER B 1 169 ? -25.172 -2.643 6.148 1 68.38 169 SER B CA 1
ATOM 3732 C C . SER B 1 169 ? -24.109 -3.033 7.172 1 68.38 169 SER B C 1
ATOM 3734 O O . SER B 1 169 ? -24.359 -3.016 8.375 1 68.38 169 SER B O 1
ATOM 3736 N N . TYR B 1 170 ? -22.844 -3.223 6.699 1 76.19 170 TYR B N 1
ATOM 3737 C CA . TYR B 1 170 ? -21.812 -3.723 7.598 1 76.19 170 TYR B CA 1
ATOM 3738 C C . TYR B 1 170 ? -20.625 -2.766 7.652 1 76.19 170 TYR B C 1
ATOM 3740 O O . TYR B 1 170 ? -19.734 -2.812 6.793 1 76.19 170 TYR B O 1
ATOM 3748 N N . PRO B 1 171 ? -20.562 -2.027 8.688 1 77.38 171 PRO B N 1
ATOM 3749 C CA . PRO B 1 171 ? -19.547 -0.97 8.75 1 77.38 171 PRO B CA 1
ATOM 3750 C C . PRO B 1 171 ? -18.125 -1.506 8.617 1 77.38 171 PRO B C 1
ATOM 3752 O O . PRO B 1 171 ? -17.297 -0.881 7.965 1 77.38 171 PRO B O 1
ATOM 3755 N N . LEU B 1 172 ? -17.906 -2.633 9.242 1 77.12 172 LEU B N 1
ATOM 3756 C CA . LEU B 1 172 ? -16.562 -3.207 9.18 1 77.12 172 LEU B CA 1
ATOM 3757 C C . LEU B 1 172 ? -16.203 -3.615 7.754 1 77.12 172 LEU B C 1
ATOM 3759 O O . LEU B 1 172 ? -15.031 -3.621 7.379 1 77.12 172 LEU B O 1
ATOM 3763 N N . LEU B 1 173 ? -17.219 -3.885 7.012 1 76.56 173 LEU B N 1
ATOM 3764 C CA . LEU B 1 173 ? -17 -4.332 5.641 1 76.56 173 LEU B CA 1
ATOM 3765 C C . LEU B 1 173 ? -17.047 -3.158 4.668 1 76.56 173 LEU B C 1
ATOM 3767 O O . LEU B 1 173 ? -16.375 -3.182 3.629 1 76.56 173 LEU B O 1
ATOM 3771 N N . ASN B 1 174 ? -17.734 -2.178 5.016 1 78.44 174 ASN B N 1
ATOM 3772 C CA . ASN B 1 174 ? -18 -1.065 4.109 1 78.44 174 ASN B CA 1
ATOM 3773 C C . ASN B 1 174 ? -16.875 -0.035 4.148 1 78.44 174 ASN B C 1
ATOM 3775 O O . ASN B 1 174 ? -17.078 1.109 4.555 1 78.44 174 ASN B O 1
ATOM 3779 N N . THR B 1 175 ? -15.719 -0.429 3.803 1 81.25 175 THR B N 1
ATOM 3780 C CA . THR B 1 175 ? -14.539 0.428 3.789 1 81.25 175 THR B CA 1
ATOM 3781 C C . THR B 1 175 ? -13.703 0.179 2.537 1 81.25 175 THR B C 1
ATOM 3783 O O . THR B 1 175 ? -13.562 -0.963 2.094 1 81.25 175 THR B O 1
ATOM 3786 N N . PRO B 1 176 ? -13.164 1.218 2.039 1 83.12 176 PRO B N 1
ATOM 3787 C CA . PRO B 1 176 ? -12.375 1.066 0.812 1 83.12 176 PRO B CA 1
ATOM 3788 C C . PRO B 1 176 ? -11 0.453 1.064 1 83.12 176 PRO B C 1
ATOM 3790 O O . PRO B 1 176 ? -10.281 0.126 0.116 1 83.12 176 PRO B O 1
ATOM 3793 N N . ILE B 1 177 ? -10.617 0.199 2.195 1 88.12 177 ILE B N 1
ATOM 3794 C CA . ILE B 1 177 ? -9.297 -0.335 2.514 1 88.12 177 ILE B CA 1
ATOM 3795 C C . ILE B 1 177 ? -9.289 -1.847 2.301 1 88.12 177 ILE B C 1
ATOM 3797 O O . ILE B 1 177 ? -8.227 -2.453 2.166 1 88.12 177 ILE B O 1
ATOM 3801 N N . LEU B 1 178 ? -10.422 -2.469 2.279 1 90.06 178 LEU B N 1
ATOM 3802 C CA . LEU B 1 178 ? -10.531 -3.924 2.264 1 90.06 178 LEU B CA 1
ATOM 3803 C C . LEU B 1 178 ? -9.938 -4.5 0.984 1 90.06 178 LEU B C 1
ATOM 3805 O O . LEU B 1 178 ? -9.203 -5.492 1.027 1 90.06 178 LEU B O 1
ATOM 3809 N N . PRO B 1 179 ? -10.211 -3.883 -0.142 1 92.12 179 PRO B N 1
ATOM 3810 C CA . PRO B 1 179 ? -9.602 -4.414 -1.363 1 92.12 179 PRO B CA 1
ATOM 3811 C C . PRO B 1 179 ? -8.078 -4.445 -1.294 1 92.12 179 PRO B C 1
ATOM 3813 O O . PRO B 1 179 ? -7.457 -5.414 -1.737 1 92.12 179 PRO B O 1
ATOM 3816 N N . LEU B 1 180 ? -7.531 -3.443 -0.752 1 94 180 LEU B N 1
ATOM 3817 C CA . LEU B 1 180 ? -6.078 -3.387 -0.616 1 94 180 LEU B CA 1
ATOM 3818 C C . LEU B 1 180 ? -5.586 -4.414 0.397 1 94 180 LEU B C 1
ATOM 3820 O O . LEU B 1 180 ? -4.566 -5.074 0.174 1 94 180 LEU B O 1
ATOM 3824 N N . LEU B 1 181 ? -6.273 -4.488 1.467 1 94.75 181 LEU B N 1
ATOM 3825 C CA . LEU B 1 181 ? -5.922 -5.445 2.508 1 94.75 181 LEU B CA 1
ATOM 3826 C C . LEU B 1 181 ? -5.977 -6.875 1.973 1 94.75 181 LEU B C 1
ATOM 3828 O O . LEU B 1 181 ? -5.062 -7.668 2.205 1 94.75 181 LEU B O 1
ATOM 3832 N N . PHE B 1 182 ? -6.973 -7.215 1.266 1 95.81 182 PHE B N 1
ATOM 3833 C CA . PHE B 1 182 ? -7.156 -8.562 0.739 1 95.81 182 PHE B CA 1
ATOM 3834 C C . PHE B 1 182 ? -6.145 -8.852 -0.362 1 95.81 182 PHE B C 1
ATOM 3836 O O . PHE B 1 182 ? -5.672 -9.984 -0.494 1 95.81 182 PHE B O 1
ATOM 3843 N N . LEU B 1 183 ? -5.867 -7.848 -1.098 1 95.88 183 LEU B N 1
ATOM 3844 C CA . LEU B 1 183 ? -4.836 -8.031 -2.115 1 95.88 183 LEU B CA 1
ATOM 3845 C C . LEU B 1 183 ? -3.484 -8.32 -1.474 1 95.88 183 LEU B C 1
ATOM 3847 O O . LEU B 1 183 ? -2.795 -9.266 -1.864 1 95.88 183 LEU B O 1
ATOM 3851 N N . ALA B 1 184 ? -3.133 -7.512 -0.507 1 96.5 184 ALA B N 1
ATOM 3852 C CA . ALA B 1 184 ? -1.854 -7.684 0.179 1 96.5 184 ALA B CA 1
ATOM 3853 C C . ALA B 1 184 ? -1.778 -9.047 0.859 1 96.5 184 ALA B C 1
ATOM 3855 O O . ALA B 1 184 ? -0.775 -9.758 0.735 1 96.5 184 ALA B O 1
ATOM 3856 N N . SER B 1 185 ? -2.764 -9.414 1.553 1 96.94 185 SER B N 1
ATOM 3857 C CA . SER B 1 185 ? -2.773 -10.703 2.234 1 96.94 185 SER B CA 1
ATOM 3858 C C . SER B 1 185 ? -2.777 -11.852 1.234 1 96.94 185 SER B C 1
ATOM 3860 O O . SER B 1 185 ? -2.215 -12.922 1.504 1 96.94 185 SER B O 1
ATOM 3862 N N . GLY B 1 186 ? -3.445 -11.648 0.115 1 97.12 186 GLY B N 1
ATOM 3863 C CA . GLY B 1 186 ? -3.414 -12.656 -0.938 1 97.12 186 GLY B CA 1
ATOM 3864 C C . GLY B 1 186 ? -2.023 -12.891 -1.496 1 97.12 186 GLY B C 1
ATOM 3865 O O . GLY B 1 186 ? -1.634 -14.031 -1.74 1 97.12 186 GLY B O 1
ATOM 3866 N N . ILE B 1 187 ? -1.353 -11.789 -1.67 1 97.69 187 ILE B N 1
ATOM 3867 C CA . ILE B 1 187 ? 0.019 -11.898 -2.156 1 97.69 187 ILE B CA 1
ATOM 3868 C C . ILE B 1 187 ? 0.866 -12.664 -1.147 1 97.69 187 ILE B C 1
ATOM 3870 O O . ILE B 1 187 ? 1.649 -13.539 -1.524 1 97.69 187 ILE B O 1
ATOM 3874 N N . SER B 1 188 ? 0.699 -12.352 0.086 1 97.38 188 SER B N 1
ATOM 3875 C CA . SER B 1 188 ? 1.415 -13.07 1.133 1 97.38 188 SER B CA 1
ATOM 3876 C C . SER B 1 188 ? 1.092 -14.562 1.1 1 97.38 188 SER B C 1
ATOM 3878 O O . SER B 1 188 ? 1.993 -15.398 1.17 1 97.38 188 SER B O 1
ATOM 3880 N N . ALA B 1 189 ? -0.129 -14.898 0.998 1 97.38 189 ALA B N 1
ATOM 3881 C CA . ALA B 1 189 ? -0.551 -16.297 0.908 1 97.38 189 ALA B CA 1
ATOM 3882 C C . ALA B 1 189 ? 0.028 -16.969 -0.335 1 97.38 189 ALA B C 1
ATOM 3884 O O . ALA B 1 189 ? 0.451 -18.125 -0.284 1 97.38 189 ALA B O 1
ATOM 3885 N N . GLY B 1 190 ? -0.019 -16.219 -1.425 1 98.12 190 GLY B N 1
ATOM 3886 C CA . GLY B 1 190 ? 0.542 -16.75 -2.656 1 98.12 190 GLY B CA 1
ATOM 3887 C C . GLY B 1 190 ? 2.025 -17.062 -2.555 1 98.12 190 GLY B C 1
ATOM 3888 O O . GLY B 1 190 ? 2.482 -18.109 -3.018 1 98.12 190 GLY B O 1
ATOM 3889 N N . ILE B 1 191 ? 2.758 -16.125 -1.984 1 97.44 191 ILE B N 1
ATOM 3890 C CA . ILE B 1 191 ? 4.188 -16.328 -1.771 1 97.44 191 ILE B CA 1
ATOM 3891 C C . ILE B 1 191 ? 4.406 -17.578 -0.924 1 97.44 191 ILE B C 1
ATOM 3893 O O . ILE B 1 191 ? 5.211 -18.438 -1.279 1 97.44 191 ILE B O 1
ATOM 3897 N N . SER B 1 192 ? 3.703 -17.672 0.129 1 96.81 192 SER B N 1
ATOM 3898 C CA . SER B 1 192 ? 3.824 -18.812 1.03 1 96.81 192 SER B CA 1
ATOM 3899 C C . SER B 1 192 ? 3.43 -20.109 0.334 1 96.81 192 SER B C 1
ATOM 3901 O O . SER B 1 192 ? 4.086 -21.141 0.507 1 96.81 192 SER B O 1
ATOM 3903 N N . GLY B 1 193 ? 2.377 -20.094 -0.387 1 97.44 193 GLY B N 1
ATOM 3904 C CA . GLY B 1 193 ? 1.977 -21.266 -1.144 1 97.44 193 GLY B CA 1
ATOM 3905 C C . GLY B 1 193 ? 3.027 -21.734 -2.137 1 97.44 193 GLY B C 1
ATOM 3906 O O . GLY B 1 193 ? 3.305 -22.922 -2.248 1 97.44 193 GLY B O 1
ATOM 3907 N N . ASN B 1 194 ? 3.566 -20.75 -2.865 1 97.44 194 ASN B N 1
ATOM 3908 C CA . ASN B 1 194 ? 4.605 -21.078 -3.838 1 97.44 194 ASN B CA 1
ATOM 3909 C C . ASN B 1 194 ? 5.836 -21.672 -3.164 1 97.44 194 ASN B C 1
ATOM 3911 O O . ASN B 1 194 ? 6.449 -22.609 -3.693 1 97.44 194 ASN B O 1
ATOM 3915 N N . LEU B 1 195 ? 6.215 -21.125 -2.031 1 94.81 195 LEU B N 1
ATOM 3916 C CA . LEU B 1 195 ? 7.363 -21.656 -1.304 1 94.81 195 LEU B CA 1
ATOM 3917 C C . LEU B 1 195 ? 7.09 -23.078 -0.815 1 94.81 195 LEU B C 1
ATOM 3919 O O . LEU B 1 195 ? 7.949 -23.953 -0.929 1 94.81 195 LEU B O 1
ATOM 3923 N N . LEU B 1 196 ? 5.926 -23.297 -0.31 1 95.12 196 LEU B N 1
ATOM 3924 C CA . LEU B 1 196 ? 5.547 -24.609 0.219 1 95.12 196 LEU B CA 1
ATOM 3925 C C . LEU B 1 196 ? 5.523 -25.656 -0.889 1 95.12 196 LEU B C 1
ATOM 3927 O O . LEU B 1 196 ? 6.223 -26.656 -0.807 1 95.12 196 LEU B O 1
ATOM 3931 N N . ILE B 1 197 ? 4.812 -25.359 -1.94 1 95.5 197 ILE B N 1
ATOM 3932 C CA . ILE B 1 197 ? 4.648 -26.312 -3.025 1 95.5 197 ILE B CA 1
ATOM 3933 C C . ILE B 1 197 ? 5.949 -26.422 -3.822 1 95.5 197 ILE B C 1
ATOM 3935 O O . ILE B 1 197 ? 6.32 -27.516 -4.273 1 95.5 197 ILE B O 1
ATOM 3939 N N . GLY B 1 198 ? 6.617 -25.281 -4.012 1 93.88 198 GLY B N 1
ATOM 3940 C CA . GLY B 1 198 ? 7.898 -25.297 -4.695 1 93.88 198 GLY B CA 1
ATOM 3941 C C . GLY B 1 198 ? 8.93 -26.188 -4.012 1 93.88 198 GLY B C 1
ATOM 3942 O O . GLY B 1 198 ? 9.617 -26.969 -4.672 1 93.88 198 GLY B O 1
ATOM 3943 N N . LEU B 1 199 ? 9.016 -26.125 -2.744 1 91.25 199 LEU B N 1
ATOM 3944 C CA . LEU B 1 199 ? 10.008 -26.906 -1.994 1 91.25 199 LEU B CA 1
ATOM 3945 C C . LEU B 1 199 ? 9.555 -28.344 -1.828 1 91.25 199 LEU B C 1
ATOM 3947 O O . LEU B 1 199 ? 10.391 -29.266 -1.818 1 91.25 199 LEU B O 1
ATOM 3951 N N . LEU B 1 200 ? 8.297 -28.625 -1.733 1 91.94 200 LEU B N 1
ATOM 3952 C CA . LEU B 1 200 ? 7.777 -29.969 -1.51 1 91.94 200 LEU B CA 1
ATOM 3953 C C . LEU B 1 200 ? 7.812 -30.781 -2.797 1 91.94 200 LEU B C 1
ATOM 3955 O O . LEU B 1 200 ? 8.203 -31.953 -2.783 1 91.94 200 LEU B O 1
ATOM 3959 N N . PHE B 1 201 ? 7.477 -30.156 -3.953 1 91.69 201 PHE B N 1
ATOM 3960 C CA . PHE B 1 201 ? 7.277 -30.938 -5.172 1 91.69 201 PHE B CA 1
ATOM 3961 C C . PHE B 1 201 ? 8.359 -30.625 -6.195 1 91.69 201 PHE B C 1
ATOM 3963 O O . PHE B 1 201 ? 8.641 -31.438 -7.082 1 91.69 201 PHE B O 1
ATOM 3970 N N . PHE B 1 202 ? 9.016 -29.422 -6.027 1 91.62 202 PHE B N 1
ATOM 3971 C CA . PHE B 1 202 ? 10.008 -29.016 -7.02 1 91.62 202 PHE B CA 1
ATOM 3972 C C . PHE B 1 202 ? 11.305 -28.578 -6.348 1 91.62 202 PHE B C 1
ATOM 3974 O O . PHE B 1 202 ? 11.953 -27.625 -6.793 1 91.62 202 PHE B O 1
ATOM 3981 N N . GLY B 1 203 ? 11.617 -29.156 -5.309 1 85.12 203 GLY B N 1
ATOM 3982 C CA . GLY B 1 203 ? 12.766 -28.781 -4.5 1 85.12 203 GLY B CA 1
ATOM 3983 C C . GLY B 1 203 ? 14.055 -28.703 -5.293 1 85.12 203 GLY B C 1
ATOM 3984 O O . GLY B 1 203 ? 14.867 -27.797 -5.086 1 85.12 203 GLY B O 1
ATOM 3985 N N . LYS B 1 204 ? 14.289 -29.547 -6.312 1 82 204 LYS B N 1
ATOM 3986 C CA . LYS B 1 204 ? 15.523 -29.609 -7.094 1 82 204 LYS B CA 1
ATOM 3987 C C . LYS B 1 204 ? 15.633 -28.438 -8.055 1 82 204 LYS B C 1
ATOM 3989 O O . LYS B 1 204 ? 16.734 -28.031 -8.422 1 82 204 LYS B O 1
ATOM 3994 N N . SER B 1 205 ? 14.492 -27.859 -8.305 1 83.75 205 SER B N 1
ATOM 3995 C CA . SER B 1 205 ? 14.469 -26.781 -9.281 1 83.75 205 SER B CA 1
ATOM 3996 C C . SER B 1 205 ? 14.328 -25.422 -8.609 1 83.75 205 SER B C 1
ATOM 3998 O O . SER B 1 205 ? 14.242 -24.391 -9.281 1 83.75 205 SER B O 1
ATOM 4000 N N . THR B 1 206 ? 14.281 -25.406 -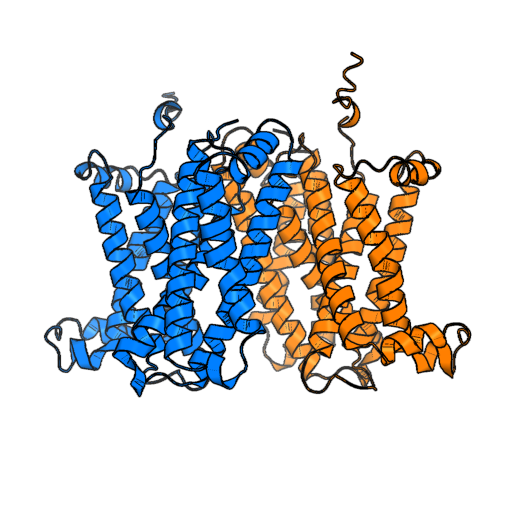7.305 1 85.62 206 THR B N 1
ATOM 4001 C CA . THR B 1 206 ? 14.055 -24.156 -6.586 1 85.62 206 THR B CA 1
ATOM 4002 C C . THR B 1 206 ? 15.383 -23.531 -6.164 1 85.62 206 THR B C 1
ATOM 4004 O O . THR B 1 206 ? 16.125 -24.109 -5.371 1 85.62 206 THR B O 1
ATOM 4007 N N . LYS B 1 207 ? 15.727 -22.422 -6.789 1 87.69 207 LYS B N 1
ATOM 4008 C CA . LYS B 1 207 ? 16.953 -21.703 -6.461 1 87.69 207 LYS B CA 1
ATOM 4009 C C . LYS B 1 207 ? 16.844 -21 -5.109 1 87.69 207 LYS B C 1
ATOM 4011 O O . LYS B 1 207 ? 15.852 -20.312 -4.84 1 87.69 207 LYS B O 1
ATOM 4016 N N . GLY B 1 208 ? 17.844 -21.125 -4.395 1 83.75 208 GLY B N 1
ATOM 4017 C CA . GLY B 1 208 ? 17.891 -20.5 -3.074 1 83.75 208 GLY B CA 1
ATOM 4018 C C . GLY B 1 208 ? 17.734 -19 -3.111 1 83.75 208 GLY B C 1
ATOM 4019 O O . GLY B 1 208 ? 17.094 -18.422 -2.234 1 83.75 208 GLY B O 1
ATOM 4020 N N . GLU B 1 209 ? 18.266 -18.453 -4.094 1 87.38 209 GLU B N 1
ATOM 4021 C CA . GLU B 1 209 ? 18.203 -17 -4.23 1 87.38 209 GLU B CA 1
ATOM 4022 C C . GLU B 1 209 ? 16.75 -16.531 -4.395 1 87.38 209 GLU B C 1
ATOM 4024 O O . GLU B 1 209 ? 16.359 -15.5 -3.848 1 87.38 209 GLU B O 1
ATOM 4029 N N . ASN B 1 210 ? 16.016 -17.328 -5.113 1 91.25 210 ASN B N 1
ATOM 4030 C CA . ASN B 1 210 ? 14.609 -16.984 -5.328 1 91.25 210 ASN B CA 1
ATOM 4031 C C . ASN B 1 210 ? 13.781 -17.188 -4.062 1 91.25 210 ASN B C 1
ATOM 4033 O O . ASN B 1 210 ? 12.867 -16.406 -3.779 1 91.25 210 ASN B O 1
ATOM 4037 N N . VAL B 1 211 ? 14.172 -18.219 -3.371 1 89.38 211 VAL B N 1
ATOM 4038 C CA . VAL B 1 211 ? 13.5 -18.469 -2.102 1 89.38 211 VAL B CA 1
ATOM 4039 C C . VAL B 1 211 ? 13.766 -17.328 -1.131 1 89.38 211 VAL B C 1
ATOM 4041 O O . VAL B 1 211 ? 12.844 -16.828 -0.486 1 89.38 211 VAL B O 1
ATOM 4044 N N . GLY B 1 212 ? 14.984 -16.938 -1.102 1 87.12 212 GLY B N 1
ATOM 4045 C CA . GLY B 1 212 ? 15.344 -15.82 -0.241 1 87.12 212 GLY B CA 1
ATOM 4046 C C . GLY B 1 212 ? 14.648 -14.523 -0.62 1 87.12 212 GLY B C 1
ATOM 4047 O O . GLY B 1 212 ? 14.203 -13.773 0.251 1 87.12 212 GLY B O 1
ATOM 4048 N N . TYR B 1 213 ? 14.539 -14.289 -1.828 1 89.5 213 TYR B N 1
ATOM 4049 C CA . TYR B 1 213 ? 13.891 -13.078 -2.318 1 89.5 213 TYR B CA 1
ATOM 4050 C C . TYR B 1 213 ? 12.414 -13.062 -1.954 1 89.5 213 TYR B C 1
ATOM 4052 O O . TYR B 1 213 ? 11.898 -12.062 -1.456 1 89.5 213 TYR B O 1
ATOM 4060 N N . LEU B 1 214 ? 11.797 -14.18 -2.199 1 91.38 214 LEU B N 1
ATOM 4061 C CA . LEU B 1 214 ? 10.367 -14.258 -1.914 1 91.38 214 LEU B CA 1
ATOM 4062 C C . LEU B 1 214 ? 10.109 -14.156 -0.415 1 91.38 214 LEU B C 1
ATOM 4064 O O . LEU B 1 214 ? 9.109 -13.57 0.008 1 91.38 214 LEU B O 1
ATOM 4068 N N . HIS B 1 215 ? 10.961 -14.773 0.253 1 87.44 215 HIS B N 1
ATOM 4069 C CA . HIS B 1 215 ? 10.828 -14.68 1.702 1 87.44 215 HIS B CA 1
ATOM 4070 C C . HIS B 1 215 ? 10.945 -13.227 2.17 1 87.44 215 HIS B C 1
ATOM 4072 O O . HIS B 1 215 ? 10.18 -12.789 3.033 1 87.44 215 HIS B O 1
ATOM 4078 N N . GLY B 1 216 ? 11.883 -12.523 1.627 1 88.12 216 GLY B N 1
ATOM 4079 C CA . GLY B 1 216 ? 12.031 -11.109 1.932 1 88.12 216 GLY B CA 1
ATOM 4080 C C . GLY B 1 216 ? 10.836 -10.281 1.506 1 88.12 216 GLY B C 1
ATOM 4081 O O . GLY B 1 216 ? 10.422 -9.367 2.221 1 88.12 216 GLY B O 1
ATOM 4082 N N . LEU B 1 217 ? 10.328 -10.578 0.427 1 91.38 217 LEU B N 1
ATOM 4083 C CA . LEU B 1 217 ? 9.141 -9.891 -0.074 1 91.38 217 LEU B CA 1
ATOM 4084 C C . LEU B 1 217 ? 7.941 -10.148 0.827 1 91.38 217 LEU B C 1
ATOM 4086 O O . LEU B 1 217 ? 7.164 -9.234 1.11 1 91.38 217 LEU B O 1
ATOM 4090 N N . ASP B 1 218 ? 7.777 -11.383 1.225 1 93.69 218 ASP B N 1
ATOM 4091 C CA . ASP B 1 218 ? 6.668 -11.727 2.105 1 93.69 218 ASP B CA 1
ATOM 4092 C C . ASP B 1 218 ? 6.746 -10.945 3.418 1 93.69 218 ASP B C 1
ATOM 4094 O O . ASP B 1 218 ? 5.727 -10.492 3.939 1 93.69 218 ASP B O 1
ATOM 4098 N N . PHE B 1 219 ? 7.965 -10.844 3.896 1 90.44 219 PHE B N 1
ATOM 4099 C CA . PHE B 1 219 ? 8.172 -10.094 5.125 1 90.44 219 PHE B CA 1
ATOM 4100 C C . PHE B 1 219 ? 7.664 -8.664 4.977 1 90.44 219 PHE B C 1
ATOM 4102 O O . PHE B 1 219 ? 6.957 -8.148 5.848 1 90.44 219 PHE B O 1
ATOM 4109 N N . LYS B 1 220 ? 7.992 -8.023 3.939 1 92.25 220 LYS B N 1
ATOM 4110 C CA . LYS B 1 220 ? 7.562 -6.656 3.672 1 92.25 220 LYS B CA 1
ATOM 4111 C C . LYS B 1 220 ? 6.047 -6.574 3.506 1 92.25 220 LYS B C 1
ATOM 4113 O O . LYS B 1 220 ? 5.418 -5.617 3.963 1 92.25 220 LYS B O 1
ATOM 4118 N N . VAL B 1 221 ? 5.492 -7.559 2.842 1 95.25 221 VAL B N 1
ATOM 4119 C CA . VAL B 1 221 ? 4.051 -7.582 2.604 1 95.25 221 VAL B CA 1
ATOM 4120 C C . VAL B 1 221 ? 3.311 -7.762 3.928 1 95.25 221 VAL B C 1
ATOM 4122 O O . VAL B 1 221 ? 2.277 -7.129 4.156 1 95.25 221 VAL B O 1
ATOM 4125 N N . ILE B 1 222 ? 3.844 -8.633 4.758 1 94.75 222 ILE B N 1
ATOM 4126 C CA . ILE B 1 222 ? 3.232 -8.875 6.059 1 94.75 222 ILE B CA 1
ATOM 4127 C C . ILE B 1 222 ? 3.26 -7.594 6.891 1 94.75 222 ILE B C 1
ATOM 4129 O O . ILE B 1 222 ? 2.273 -7.25 7.547 1 94.75 222 ILE B O 1
ATOM 4133 N N . LEU B 1 223 ? 4.316 -6.875 6.848 1 93 223 LEU B N 1
ATOM 4134 C CA . LEU B 1 223 ? 4.414 -5.605 7.555 1 93 223 LEU B CA 1
ATOM 4135 C C . LEU B 1 223 ? 3.418 -4.594 7 1 93 223 LEU B C 1
ATOM 4137 O O . LEU B 1 223 ? 2.811 -3.834 7.758 1 93 223 LEU B O 1
ATOM 4141 N N . PHE B 1 224 ? 3.312 -4.598 5.777 1 94.56 224 PHE B N 1
ATOM 4142 C CA . PHE B 1 224 ? 2.354 -3.715 5.129 1 94.56 224 PHE B CA 1
ATOM 4143 C C . PHE B 1 224 ? 0.927 -4.07 5.531 1 94.56 224 PHE B C 1
ATOM 4145 O O . PHE B 1 224 ? 0.097 -3.188 5.75 1 94.56 224 PHE B O 1
ATOM 4152 N N . GLU B 1 225 ? 0.665 -5.355 5.578 1 95.56 225 GLU B N 1
ATOM 4153 C CA . GLU B 1 225 ? -0.648 -5.816 6.02 1 95.56 225 GLU B CA 1
ATOM 4154 C C . GLU B 1 225 ? -0.941 -5.363 7.449 1 95.56 225 GLU B C 1
ATOM 4156 O O . GLU B 1 225 ? -2.062 -4.957 7.758 1 95.56 225 GLU B O 1
ATOM 4161 N N . ALA B 1 226 ? 0.033 -5.504 8.266 1 93.88 226 ALA B N 1
ATOM 4162 C CA . ALA B 1 226 ? -0.126 -5.039 9.641 1 93.88 226 ALA B CA 1
ATOM 4163 C C . ALA B 1 226 ? -0.44 -3.547 9.688 1 93.88 226 ALA B C 1
ATOM 4165 O O . ALA B 1 226 ? -1.288 -3.107 10.461 1 93.88 226 ALA B O 1
ATOM 4166 N N . PHE B 1 227 ? 0.234 -2.861 8.875 1 93.44 227 PHE B N 1
ATOM 4167 C CA . PHE B 1 227 ? -0.006 -1.427 8.773 1 93.44 227 PHE B CA 1
ATOM 4168 C C . PHE B 1 227 ? -1.421 -1.149 8.273 1 93.44 227 PHE B C 1
ATOM 4170 O O . PHE B 1 227 ? -2.092 -0.242 8.773 1 93.44 227 PHE B O 1
ATOM 4177 N N . LEU B 1 228 ? -1.933 -1.877 7.324 1 93.81 228 LEU B N 1
ATOM 4178 C CA . LEU B 1 228 ? -3.277 -1.701 6.789 1 93.81 228 LEU B CA 1
ATOM 4179 C C . LEU B 1 228 ? -4.332 -2.008 7.848 1 93.81 228 LEU B C 1
ATOM 4181 O O . LEU B 1 228 ? -5.344 -1.312 7.941 1 93.81 228 LEU B O 1
ATOM 4185 N N . LEU B 1 229 ? -4.09 -3.09 8.562 1 93.44 229 LEU B N 1
ATOM 4186 C CA . LEU B 1 229 ? -5.012 -3.43 9.641 1 93.44 229 LEU B CA 1
ATOM 4187 C C . LEU B 1 229 ? -5.039 -2.332 10.703 1 93.44 229 LEU B C 1
ATOM 4189 O O . LEU B 1 229 ? -6.102 -2.008 11.242 1 93.44 229 LEU B O 1
ATOM 4193 N N . PHE B 1 230 ? -3.877 -1.792 10.953 1 91.81 230 PHE B N 1
ATOM 4194 C CA . PHE B 1 230 ? -3.781 -0.675 11.883 1 91.81 230 PHE B CA 1
ATOM 4195 C C . PHE B 1 230 ? -4.598 0.513 11.391 1 91.81 230 PHE B C 1
ATOM 4197 O O . PHE B 1 230 ? -5.379 1.092 12.148 1 91.81 230 PHE B O 1
ATOM 4204 N N . ILE B 1 231 ? -4.438 0.865 10.164 1 89.25 231 ILE B N 1
ATOM 4205 C CA . ILE B 1 231 ? -5.152 1.991 9.57 1 89.25 231 ILE B CA 1
ATOM 4206 C C . ILE B 1 231 ? -6.652 1.706 9.562 1 89.25 231 ILE B C 1
ATOM 4208 O O . ILE B 1 231 ? -7.461 2.609 9.773 1 89.25 231 ILE B O 1
ATOM 4212 N N . LEU B 1 232 ? -7.012 0.486 9.305 1 88.69 232 LEU B N 1
ATOM 4213 C CA . LEU B 1 232 ? -8.414 0.106 9.258 1 88.69 232 LEU B CA 1
ATOM 4214 C C . LEU B 1 232 ? -9.086 0.327 10.609 1 88.69 232 LEU B C 1
ATOM 4216 O O . LEU B 1 232 ? -10.07 1.062 10.711 1 88.69 232 LEU B O 1
ATOM 4220 N N . PHE B 1 233 ? -8.523 -0.201 11.641 1 89 233 PHE B N 1
ATOM 4221 C CA . PHE B 1 233 ? -9.18 -0.171 12.938 1 89 233 PHE B CA 1
ATOM 4222 C C . PHE B 1 233 ? -9.039 1.2 13.594 1 89 233 PHE B C 1
ATOM 4224 O O . PHE B 1 233 ? -9.961 1.686 14.242 1 89 233 PHE B O 1
ATOM 4231 N N . VAL B 1 234 ? -7.895 1.811 13.414 1 84.88 234 VAL B N 1
ATOM 4232 C CA . VAL B 1 234 ? -7.719 3.154 13.953 1 84.88 234 VAL B CA 1
ATOM 4233 C C . VAL B 1 234 ? -8.594 4.141 13.188 1 84.88 234 VAL B C 1
ATOM 4235 O O . VAL B 1 234 ? -9.188 5.047 13.781 1 84.88 234 VAL B O 1
ATOM 4238 N N . GLY B 1 235 ? -8.633 3.941 11.922 1 81.69 235 GLY B N 1
ATOM 4239 C CA . GLY B 1 235 ? -9.516 4.77 11.117 1 81.69 235 GLY B CA 1
ATOM 4240 C C . GLY B 1 235 ? -10.977 4.633 11.5 1 81.69 235 GLY B C 1
ATOM 4241 O O . GLY B 1 235 ? -11.695 5.633 11.609 1 81.69 235 GLY B O 1
ATOM 4242 N N . MET B 1 236 ? -11.383 3.443 11.727 1 82.25 236 MET B N 1
ATOM 4243 C CA . MET B 1 236 ? -12.766 3.207 12.141 1 82.25 236 MET B CA 1
ATOM 4244 C C . MET B 1 236 ? -13.031 3.809 13.516 1 82.25 236 MET B C 1
ATOM 4246 O O . MET B 1 236 ? -14.117 4.332 13.773 1 82.25 236 MET B O 1
ATOM 4250 N N . TYR B 1 237 ? -12.07 3.719 14.312 1 81.62 237 TYR B N 1
ATOM 4251 C CA . TYR B 1 237 ? -12.203 4.281 15.656 1 81.62 237 TYR B CA 1
ATOM 4252 C C . TYR B 1 237 ? -12.391 5.793 15.594 1 81.62 237 TYR B C 1
ATOM 4254 O O . TYR B 1 237 ? -13.25 6.344 16.281 1 81.62 237 TYR B O 1
ATOM 4262 N N . TYR B 1 238 ? -11.766 6.445 14.727 1 77.81 238 TYR B N 1
ATOM 4263 C CA . TYR B 1 238 ? -11.797 7.902 14.68 1 77.81 238 TYR B CA 1
ATOM 4264 C C . TYR B 1 238 ? -12.938 8.391 13.797 1 77.81 238 TYR B C 1
ATOM 4266 O O . TYR B 1 238 ? -13.297 9.57 13.82 1 77.81 238 TYR B O 1
ATOM 4274 N N . GLN B 1 239 ? -13.375 7.508 12.945 1 75.75 239 GLN B N 1
ATOM 4275 C CA . GLN B 1 239 ? -14.586 7.875 12.227 1 75.75 239 GLN B CA 1
ATOM 4276 C C . GLN B 1 239 ? -15.719 8.203 13.195 1 75.75 239 GLN B C 1
ATOM 4278 O O . GLN B 1 239 ? -16.594 9.016 12.883 1 75.75 239 GLN B O 1
ATOM 4283 N N . GLY B 1 240 ? -15.711 7.57 14.375 1 73.31 240 GLY B N 1
ATOM 4284 C CA . GLY B 1 240 ? -16.656 7.906 15.422 1 73.31 240 GLY B CA 1
ATOM 4285 C C . GLY B 1 240 ? -18.016 7.254 15.242 1 73.31 240 GLY B C 1
ATOM 4286 O O . GLY B 1 240 ? -18.219 6.504 14.289 1 73.31 240 GLY B O 1
ATOM 4287 N N . GLY B 1 241 ? -18.828 7.41 16.203 1 76.81 241 GLY B N 1
ATOM 4288 C CA . GLY B 1 241 ? -20.188 6.914 16.125 1 76.81 241 GLY B CA 1
ATOM 4289 C C . GLY B 1 241 ? -20.281 5.406 16.281 1 76.81 241 GLY B C 1
ATOM 4290 O O . GLY B 1 241 ? -19.594 4.816 17.109 1 76.81 241 GLY B O 1
ATOM 4291 N N . SER B 1 242 ? -21.203 4.902 15.508 1 79.25 242 SER B N 1
ATOM 4292 C CA . SER B 1 242 ? -21.453 3.463 15.555 1 79.25 242 SER B CA 1
ATOM 4293 C C . SER B 1 242 ? -20.266 2.688 14.992 1 79.25 242 SER B C 1
ATOM 4295 O O . SER B 1 242 ? -19.969 1.582 15.445 1 79.25 242 SER B O 1
ATOM 4297 N N . THR B 1 243 ? -19.594 3.316 14.117 1 80.19 243 THR B N 1
ATOM 4298 C CA . THR B 1 243 ? -18.453 2.662 13.492 1 80.19 243 THR B CA 1
ATOM 4299 C C . THR B 1 243 ? -17.328 2.457 14.508 1 80.19 243 THR B C 1
ATOM 4301 O O . THR B 1 243 ? -16.641 1.43 14.484 1 80.19 243 THR B O 1
ATOM 4304 N N . ALA B 1 244 ? -17.172 3.412 15.359 1 81.06 244 ALA B N 1
ATOM 4305 C CA . ALA B 1 244 ? -16.156 3.281 16.391 1 81.06 244 ALA B CA 1
ATOM 4306 C C . ALA B 1 244 ? -16.5 2.152 17.359 1 81.06 244 ALA B C 1
ATOM 4308 O O . ALA B 1 244 ? -15.609 1.412 17.797 1 81.06 244 ALA B O 1
ATOM 4309 N N . GLU B 1 245 ? -17.719 2.016 17.672 1 84.56 245 GLU B N 1
ATOM 4310 C CA . GLU B 1 245 ? -18.172 0.955 18.578 1 84.56 245 GLU B CA 1
ATOM 4311 C C . GLU B 1 245 ? -17.984 -0.42 17.938 1 84.56 245 GLU B C 1
ATOM 4313 O O . GLU B 1 245 ? -17.641 -1.385 18.609 1 84.56 245 GLU B O 1
ATOM 4318 N N . VAL B 1 246 ? -18.266 -0.483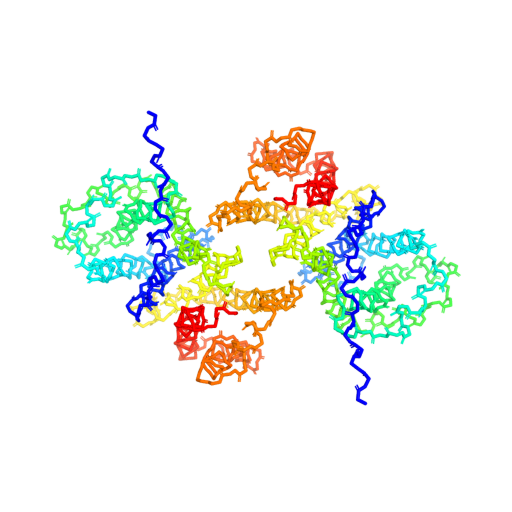 16.719 1 84.69 246 VAL B N 1
ATOM 4319 C CA . VAL B 1 246 ? -18.109 -1.737 15.984 1 84.69 246 VAL B CA 1
ATOM 4320 C C . VAL B 1 246 ? -16.625 -2.148 15.977 1 84.69 246 VAL B C 1
ATOM 4322 O O . VAL B 1 246 ? -16.312 -3.318 16.188 1 84.69 246 VAL B O 1
ATOM 4325 N N . ALA B 1 247 ? -15.859 -1.165 15.773 1 84.75 247 ALA B N 1
ATOM 4326 C CA . ALA B 1 247 ? -14.43 -1.449 15.766 1 84.75 247 ALA B CA 1
ATOM 4327 C C . ALA B 1 247 ? -13.969 -1.977 17.125 1 84.75 247 ALA B C 1
ATOM 4329 O O . ALA B 1 247 ? -13.219 -2.955 17.203 1 84.75 247 ALA B O 1
ATOM 4330 N N . LYS B 1 248 ? -14.398 -1.376 18.156 1 88.19 248 LYS B N 1
ATOM 4331 C CA . LYS B 1 248 ? -14.039 -1.817 19.5 1 88.19 248 LYS B CA 1
ATOM 4332 C C . LYS B 1 248 ? -14.586 -3.215 19.781 1 88.19 248 LYS B C 1
ATOM 4334 O O . LYS B 1 248 ? -13.867 -4.074 20.297 1 88.19 248 LYS B O 1
ATOM 4339 N N . ALA B 1 249 ? -15.758 -3.426 19.438 1 87.38 249 ALA B N 1
ATOM 4340 C CA . ALA B 1 249 ? -16.391 -4.719 19.672 1 87.38 249 ALA B CA 1
ATOM 4341 C C . ALA B 1 249 ? -15.719 -5.82 18.859 1 87.38 249 ALA B C 1
ATOM 4343 O O . ALA B 1 249 ? -15.531 -6.938 19.344 1 87.38 249 ALA B O 1
ATOM 4344 N N . ALA B 1 250 ? -15.367 -5.504 17.688 1 88.62 250 ALA B N 1
ATOM 4345 C CA . ALA B 1 250 ? -14.758 -6.48 16.781 1 88.62 250 ALA B CA 1
ATOM 4346 C C . ALA B 1 250 ? -13.406 -6.945 17.312 1 88.62 250 ALA B C 1
ATOM 4348 O O . ALA B 1 250 ? -12.984 -8.07 17.047 1 88.62 250 ALA B O 1
ATOM 4349 N N . LEU B 1 251 ? -12.773 -6.102 18.109 1 90.38 251 LEU B N 1
ATOM 4350 C CA . LEU B 1 251 ? -11.43 -6.426 18.578 1 90.38 251 LEU B CA 1
ATOM 4351 C C . LEU B 1 251 ? -11.461 -6.992 19.984 1 90.38 251 LEU B C 1
ATOM 4353 O O . LEU B 1 251 ? -10.484 -7.582 20.453 1 90.38 251 LEU B O 1
ATOM 4357 N N . THR B 1 252 ? -12.57 -6.859 20.656 1 89.5 252 THR B N 1
ATOM 4358 C CA . THR B 1 252 ? -12.516 -7.168 22.078 1 89.5 252 THR B CA 1
ATOM 4359 C C . THR B 1 252 ? -13.578 -8.203 22.438 1 89.5 252 THR B C 1
ATOM 4361 O O . THR B 1 252 ? -13.5 -8.836 23.5 1 89.5 252 THR B O 1
ATOM 4364 N N . THR B 1 253 ? -14.453 -8.406 21.609 1 86.56 253 THR B N 1
ATOM 4365 C CA . THR B 1 253 ? -15.617 -9.172 22.047 1 86.56 253 THR B CA 1
ATOM 4366 C C . THR B 1 253 ? -15.57 -10.594 21.5 1 86.56 253 THR B C 1
ATOM 4368 O O . THR B 1 253 ? -15.43 -10.789 20.297 1 86.56 253 THR B O 1
ATOM 4371 N N . GLY B 1 254 ? -15.562 -11.57 22.422 1 85.94 254 GLY B N 1
ATOM 4372 C CA . GLY B 1 254 ? -15.945 -12.938 22.094 1 85.94 254 GLY B CA 1
ATOM 4373 C C . GLY B 1 254 ? -14.875 -13.688 21.328 1 85.94 254 GLY B C 1
ATOM 4374 O O . GLY B 1 254 ? -13.688 -13.375 21.422 1 85.94 254 GLY B O 1
ATOM 4375 N N . GLY B 1 255 ? -15.438 -14.758 20.594 1 88.5 255 GLY B N 1
ATOM 4376 C CA . GLY B 1 255 ? -14.602 -15.656 19.812 1 88.5 255 GLY B CA 1
ATOM 4377 C C . GLY B 1 255 ? -13.953 -14.977 18.625 1 88.5 255 GLY B C 1
ATOM 4378 O O . GLY B 1 255 ? -12.828 -15.312 18.25 1 88.5 255 GLY B O 1
ATOM 4379 N N . LEU B 1 256 ? -14.586 -14.031 18.203 1 89.75 256 LEU B N 1
ATOM 4380 C CA . LEU B 1 256 ? -14.039 -13.32 17.047 1 89.75 256 LEU B CA 1
ATOM 4381 C C . LEU B 1 256 ? -12.812 -12.5 17.438 1 89.75 256 LEU B C 1
ATOM 4383 O O . LEU B 1 256 ? -11.875 -12.352 16.656 1 89.75 256 LEU B O 1
ATOM 4387 N N . ALA B 1 257 ? -12.852 -11.992 18.609 1 91.69 257 ALA B N 1
ATOM 4388 C CA . ALA B 1 257 ? -11.664 -11.305 19.125 1 91.69 257 ALA B CA 1
ATOM 4389 C C . ALA B 1 257 ? -10.477 -12.258 19.219 1 91.69 257 ALA B C 1
ATOM 4391 O O . ALA B 1 257 ? -9.352 -11.898 18.859 1 91.69 257 ALA B O 1
ATOM 4392 N N . SER B 1 258 ? -10.734 -13.414 19.672 1 92.62 258 SER B N 1
ATOM 4393 C CA . SER B 1 258 ? -9.68 -14.414 19.766 1 92.62 258 SER B CA 1
ATOM 4394 C C . SER B 1 258 ? -9.164 -14.797 18.375 1 92.62 258 SER B C 1
ATOM 4396 O O . SER B 1 258 ? -7.969 -15.008 18.188 1 92.62 258 SER B O 1
ATOM 4398 N N . LEU B 1 259 ? -10.062 -14.922 17.5 1 93.25 259 LEU B N 1
ATOM 4399 C CA . LEU B 1 259 ? -9.672 -15.234 16.125 1 93.25 259 LEU B CA 1
ATOM 4400 C C . LEU B 1 259 ? -8.766 -14.141 15.562 1 93.25 259 LEU B C 1
ATOM 4402 O O . LEU B 1 259 ? -7.805 -14.438 14.852 1 93.25 259 LEU B O 1
ATOM 4406 N N . PHE B 1 260 ? -9.078 -12.969 15.906 1 94.56 260 PHE B N 1
ATOM 4407 C CA . PHE B 1 260 ? -8.266 -11.859 15.414 1 94.56 260 PHE B CA 1
ATOM 4408 C C . PHE B 1 260 ? -6.891 -11.867 16.062 1 94.56 260 PHE B C 1
ATOM 4410 O O . PHE B 1 260 ? -5.867 -11.836 15.375 1 94.56 260 PHE B O 1
ATOM 4417 N N . TRP B 1 261 ? -6.805 -11.93 17.297 1 94.5 261 TRP B N 1
ATOM 4418 C CA . TRP B 1 261 ? -5.547 -11.75 18.016 1 94.5 261 TRP B CA 1
ATOM 4419 C C . TRP B 1 261 ? -4.676 -13 17.906 1 94.5 261 TRP B C 1
ATOM 4421 O O . TRP B 1 261 ? -3.451 -12.898 17.797 1 94.5 261 TRP B O 1
ATOM 4431 N N . LEU B 1 262 ? -5.207 -14.117 17.906 1 93.94 262 LEU B N 1
ATOM 4432 C CA . LEU B 1 262 ? -4.43 -15.352 17.828 1 93.94 262 LEU B CA 1
ATOM 4433 C C . LEU B 1 262 ? -4.223 -15.766 16.375 1 93.94 262 LEU B C 1
ATOM 4435 O O . LEU B 1 262 ? -3.121 -16.156 15.992 1 93.94 262 LEU B O 1
ATOM 4439 N N . GLY B 1 263 ? -5.254 -15.688 15.633 1 94.19 263 GLY B N 1
ATOM 4440 C CA . GLY B 1 263 ? -5.191 -16.156 14.25 1 94.19 263 GLY B CA 1
ATOM 4441 C C . GLY B 1 263 ? -4.574 -15.133 13.312 1 94.19 263 GLY B C 1
ATOM 4442 O O . GLY B 1 263 ? -3.527 -15.391 12.711 1 94.19 263 GLY B O 1
ATOM 4443 N N . VAL B 1 264 ? -5.23 -13.953 13.242 1 94.81 264 VAL B N 1
ATOM 4444 C CA . VAL B 1 264 ? -4.828 -12.953 12.266 1 94.81 264 VAL B CA 1
ATOM 4445 C C . VAL B 1 264 ? -3.557 -12.25 12.742 1 94.81 264 VAL B C 1
ATOM 4447 O O . VAL B 1 264 ? -2.508 -12.352 12.102 1 94.81 264 VAL B O 1
ATOM 4450 N N . ALA B 1 265 ? -3.582 -11.641 13.891 1 94.81 265 ALA B N 1
ATOM 4451 C CA . ALA B 1 265 ? -2.455 -10.859 14.391 1 94.81 265 ALA B CA 1
ATOM 4452 C C . ALA B 1 265 ? -1.337 -11.766 14.891 1 94.81 265 ALA B C 1
ATOM 4454 O O . ALA B 1 265 ? -0.159 -11.516 14.625 1 94.81 265 ALA B O 1
ATOM 4455 N N . GLY B 1 266 ? -1.611 -12.758 15.57 1 93.88 266 GLY B N 1
ATOM 4456 C CA . GLY B 1 266 ? -0.618 -13.656 16.141 1 93.88 266 GLY B CA 1
ATOM 4457 C C . GLY B 1 266 ? 0.054 -14.531 15.102 1 93.88 266 GLY B C 1
ATOM 4458 O O . GLY B 1 266 ? 1.245 -14.367 14.82 1 93.88 266 GLY B O 1
ATOM 4459 N N . MET B 1 267 ? -0.713 -15.367 14.461 1 91.94 267 MET B N 1
ATOM 4460 C CA . MET B 1 267 ? -0.185 -16.344 13.508 1 91.94 267 MET B CA 1
ATOM 4461 C C . MET B 1 267 ? 0.089 -15.688 12.156 1 91.94 267 MET B C 1
ATOM 4463 O O . MET B 1 267 ? 1.134 -15.922 11.547 1 91.94 267 MET B O 1
ATOM 4467 N N . GLY B 1 268 ? -0.749 -14.859 11.789 1 91.62 268 GLY B N 1
ATOM 4468 C CA . GLY B 1 268 ? -0.637 -14.297 10.445 1 91.62 268 GLY B CA 1
ATOM 4469 C C . GLY B 1 268 ? 0.403 -13.195 10.352 1 91.62 268 GLY B C 1
ATOM 4470 O O . GLY B 1 268 ? 0.993 -12.992 9.289 1 91.62 268 GLY B O 1
ATOM 4471 N N . LEU B 1 269 ? 0.601 -12.469 11.422 1 94 269 LEU B N 1
ATOM 4472 C CA . LEU B 1 269 ? 1.453 -11.289 11.328 1 94 269 LEU B CA 1
ATOM 4473 C C . LEU B 1 269 ? 2.631 -11.383 12.289 1 94 269 LEU B C 1
ATOM 4475 O O . LEU B 1 269 ? 3.785 -11.461 11.859 1 94 269 LEU B O 1
ATOM 4479 N N . ALA B 1 270 ? 2.432 -11.562 13.523 1 93.31 270 ALA B N 1
ATOM 4480 C CA . ALA B 1 270 ? 3.469 -11.461 14.547 1 93.31 270 ALA B CA 1
ATOM 4481 C C . ALA B 1 270 ? 4.441 -12.641 14.461 1 93.31 270 ALA B C 1
ATOM 4483 O O . ALA B 1 270 ? 5.66 -12.445 14.469 1 93.31 270 ALA B O 1
ATOM 4484 N N . LEU B 1 271 ? 3.961 -13.766 14.383 1 91.56 271 LEU B N 1
ATOM 4485 C CA . LEU B 1 271 ? 4.801 -14.961 14.43 1 91.56 271 LEU B CA 1
ATOM 4486 C C . LEU B 1 271 ? 5.77 -14.992 13.258 1 91.56 271 LEU B C 1
ATOM 4488 O O . LEU B 1 271 ? 6.977 -15.156 13.445 1 91.56 271 LEU B O 1
ATOM 4492 N N . PRO B 1 272 ? 5.316 -14.836 12.086 1 89.88 272 PRO B N 1
ATOM 4493 C CA . PRO B 1 272 ? 6.262 -14.828 10.961 1 89.88 272 PRO B CA 1
ATOM 4494 C C . PRO B 1 272 ? 7.305 -13.719 11.078 1 89.88 272 PRO B C 1
ATOM 4496 O O . PRO B 1 272 ? 8.461 -13.914 10.703 1 89.88 272 PRO B O 1
ATOM 4499 N N . VAL B 1 273 ? 6.914 -12.586 11.547 1 88.62 273 VAL B N 1
ATOM 4500 C CA . VAL B 1 273 ? 7.836 -11.461 11.695 1 88.62 273 VAL B CA 1
ATOM 4501 C C . VAL B 1 273 ? 8.875 -11.781 12.773 1 88.62 273 VAL B C 1
ATOM 4503 O O . VAL B 1 273 ? 10.07 -11.562 12.57 1 88.62 273 VAL B O 1
ATOM 4506 N N . VAL B 1 274 ? 8.453 -12.312 13.875 1 88.06 274 VAL B N 1
ATOM 4507 C CA . VAL B 1 274 ? 9.344 -12.641 14.984 1 88.06 274 VAL B CA 1
ATOM 4508 C C . VAL B 1 274 ? 10.305 -13.742 14.562 1 88.06 274 VAL B C 1
ATOM 4510 O O . VAL B 1 274 ? 11.5 -13.688 14.867 1 88.06 274 VAL B O 1
ATOM 4513 N N . LEU B 1 275 ? 9.82 -14.695 13.859 1 83.69 275 LEU B N 1
ATOM 4514 C CA . LEU B 1 275 ? 10.656 -15.797 13.398 1 83.69 275 LEU B CA 1
ATOM 4515 C C . LEU B 1 275 ? 11.711 -15.305 12.414 1 83.69 275 LEU B C 1
ATOM 4517 O O . LEU B 1 275 ? 12.852 -15.781 12.43 1 83.69 275 LEU B O 1
ATOM 4521 N N . ASN B 1 276 ? 11.375 -14.359 11.609 1 80.44 276 ASN B N 1
ATOM 4522 C CA . ASN B 1 276 ? 12.305 -13.828 10.625 1 80.44 276 ASN B CA 1
ATOM 4523 C C . ASN B 1 276 ? 13.406 -12.992 11.289 1 80.44 276 ASN B C 1
ATOM 4525 O O . ASN B 1 276 ? 14.547 -12.984 10.828 1 80.44 276 ASN B O 1
ATOM 4529 N N . VAL B 1 277 ? 13.07 -12.336 12.32 1 80 277 VAL B N 1
ATOM 4530 C CA . VAL B 1 277 ? 14.023 -11.438 12.961 1 80 277 VAL B CA 1
ATOM 4531 C C . VAL B 1 277 ? 14.844 -12.219 13.992 1 80 277 VAL B C 1
ATOM 4533 O O . VAL B 1 277 ? 16.031 -11.945 14.172 1 80 277 VAL B O 1
ATOM 4536 N N . ALA B 1 278 ? 14.32 -13.133 14.703 1 80.94 278 ALA B N 1
ATOM 4537 C CA . ALA B 1 278 ? 14.938 -13.805 15.844 1 80.94 278 ALA B CA 1
ATOM 4538 C C . ALA B 1 278 ? 15.852 -14.938 15.383 1 80.94 278 ALA B C 1
ATOM 4540 O O . ALA B 1 278 ? 16.844 -15.25 16.031 1 80.94 278 ALA B O 1
ATOM 4541 N N . LEU B 1 279 ? 15.508 -15.523 14.281 1 75.38 279 LEU B N 1
ATOM 4542 C CA . LEU B 1 279 ? 16.25 -16.719 13.922 1 75.38 279 LEU B CA 1
ATOM 4543 C C . LEU B 1 279 ? 17.453 -16.375 13.047 1 75.38 279 LEU B C 1
ATOM 4545 O O . LEU B 1 279 ? 17.375 -15.477 12.211 1 75.38 279 LEU B O 1
ATOM 4549 N N . PRO B 1 280 ? 18.562 -17 13.414 1 72.19 280 PRO B N 1
ATOM 4550 C CA . PRO B 1 280 ? 19.797 -16.781 12.648 1 72.19 280 PRO B CA 1
ATOM 4551 C C . PRO B 1 280 ? 19.641 -17.125 11.164 1 72.19 280 PRO B C 1
ATOM 4553 O O . PRO B 1 280 ? 18.734 -17.891 10.797 1 72.19 280 PRO B O 1
ATOM 4556 N N . HIS B 1 281 ? 20.422 -16.531 10.336 1 68.25 281 HIS B N 1
ATOM 4557 C CA . HIS B 1 281 ? 20.375 -16.609 8.875 1 68.25 281 HIS B CA 1
ATOM 4558 C C . HIS B 1 281 ? 20.469 -18.062 8.406 1 68.25 281 HIS B C 1
ATOM 4560 O O . HIS B 1 281 ? 19.844 -18.438 7.414 1 68.25 281 HIS B O 1
ATOM 4566 N N . GLY B 1 282 ? 21.156 -18.906 9.094 1 67.81 282 GLY B N 1
ATOM 4567 C CA . GLY B 1 282 ? 21.328 -20.297 8.688 1 67.81 282 GLY B CA 1
ATOM 4568 C C . GLY B 1 282 ? 20.047 -21.109 8.812 1 67.81 282 GLY B C 1
ATOM 4569 O O . GLY B 1 282 ? 19.734 -21.922 7.938 1 67.81 282 GLY B O 1
ATOM 4570 N N . ILE B 1 283 ? 19.328 -20.922 9.828 1 68 283 ILE B N 1
ATOM 4571 C CA . ILE B 1 283 ? 18.094 -21.656 10.07 1 68 283 ILE B CA 1
ATOM 4572 C C . ILE B 1 283 ? 16.969 -21.062 9.219 1 68 283 ILE B C 1
ATOM 4574 O O . ILE B 1 283 ? 16.109 -21.797 8.719 1 68 283 ILE B O 1
ATOM 4578 N N . LYS B 1 284 ? 17.062 -19.812 8.977 1 67.69 284 LYS B N 1
ATOM 4579 C CA . LYS B 1 284 ? 16.016 -19.078 8.273 1 67.69 284 LYS B CA 1
ATOM 4580 C C . LYS B 1 284 ? 15.891 -19.562 6.828 1 67.69 284 LYS B C 1
ATOM 4582 O O . LYS B 1 284 ? 14.812 -19.469 6.234 1 67.69 284 LYS B O 1
ATOM 4587 N N . HIS B 1 285 ? 16.891 -20.234 6.406 1 67.62 285 HIS B N 1
ATOM 4588 C CA . HIS B 1 285 ? 16.844 -20.625 5 1 67.62 285 HIS B CA 1
ATOM 4589 C C . HIS B 1 285 ? 16.781 -22.141 4.852 1 67.62 285 HIS B C 1
ATOM 4591 O O . HIS B 1 285 ? 16.844 -22.656 3.734 1 67.62 285 HIS B O 1
ATOM 4597 N N . SER B 1 286 ? 16.578 -22.688 6.031 1 79.31 286 SER B N 1
ATOM 4598 C CA . SER B 1 286 ? 16.375 -24.141 5.934 1 79.31 286 SER B CA 1
ATOM 4599 C C . SER B 1 286 ? 14.992 -24.453 5.367 1 79.31 286 SER B C 1
ATOM 4601 O O . SER B 1 286 ? 14.039 -23.703 5.57 1 79.31 286 SER B O 1
ATOM 4603 N N . SER B 1 287 ? 14.922 -25.531 4.641 1 81.94 287 SER B N 1
ATOM 4604 C CA . SER B 1 287 ? 13.688 -25.906 3.959 1 81.94 287 SER B CA 1
ATOM 4605 C C . SER B 1 287 ? 12.555 -26.156 4.957 1 81.94 287 SER B C 1
ATOM 4607 O O . SER B 1 287 ? 11.414 -25.75 4.715 1 81.94 287 SER B O 1
ATOM 4609 N N . GLY B 1 288 ? 12.859 -26.719 6.082 1 83.31 288 GLY B N 1
ATOM 4610 C CA . GLY B 1 288 ? 11.844 -27.016 7.086 1 83.31 288 GLY B CA 1
ATOM 4611 C C . GLY B 1 288 ? 11.25 -25.75 7.695 1 83.31 288 GLY B C 1
ATOM 4612 O O . GLY B 1 288 ? 10.031 -25.672 7.863 1 83.31 288 GLY B O 1
ATOM 4613 N N . PHE B 1 289 ? 12.016 -24.891 7.953 1 84.06 289 PHE B N 1
ATOM 4614 C CA . PHE B 1 289 ? 11.555 -23.641 8.555 1 84.06 289 PHE B CA 1
ATOM 4615 C C . PHE B 1 289 ? 10.695 -22.859 7.57 1 84.06 289 PHE B C 1
ATOM 4617 O O . PHE B 1 289 ? 9.656 -22.312 7.945 1 84.06 289 PHE B O 1
ATOM 4624 N N . VAL B 1 290 ? 11.203 -22.828 6.379 1 85.38 290 VAL B N 1
ATOM 4625 C CA . VAL B 1 290 ? 10.484 -22.078 5.359 1 85.38 290 VAL B CA 1
ATOM 4626 C C . VAL B 1 290 ? 9.102 -22.688 5.148 1 85.38 290 VAL B C 1
ATOM 4628 O O . VAL B 1 290 ? 8.109 -21.953 5.012 1 85.38 290 VAL B O 1
ATOM 4631 N N . MET B 1 291 ? 9.008 -23.953 5.215 1 90.31 291 MET B N 1
ATOM 4632 C CA . MET B 1 291 ? 7.73 -24.625 5.02 1 90.31 291 MET B CA 1
ATOM 4633 C C . MET B 1 291 ? 6.801 -24.391 6.207 1 90.31 291 MET B C 1
ATOM 4635 O O . MET B 1 291 ? 5.605 -24.156 6.031 1 90.31 291 MET B O 1
ATOM 4639 N N . LEU B 1 292 ? 7.324 -24.422 7.379 1 88.94 292 LEU B N 1
ATOM 4640 C CA . LEU B 1 292 ? 6.523 -24.172 8.57 1 88.94 292 LEU B CA 1
ATOM 4641 C C . LEU B 1 292 ? 6 -22.734 8.586 1 88.94 292 LEU B C 1
ATOM 4643 O O . LEU B 1 292 ? 4.828 -22.5 8.875 1 88.94 292 LEU B O 1
ATOM 4647 N N . ASN B 1 293 ? 6.871 -21.875 8.289 1 90.75 293 ASN B N 1
ATOM 4648 C CA . ASN B 1 293 ? 6.469 -20.469 8.219 1 90.75 293 ASN B CA 1
ATOM 4649 C C . ASN B 1 293 ? 5.379 -20.266 7.168 1 90.75 293 ASN B C 1
ATOM 4651 O O . ASN B 1 293 ? 4.449 -19.484 7.383 1 90.75 293 ASN B O 1
ATOM 4655 N N . ALA B 1 294 ? 5.551 -20.906 6.078 1 93.5 294 ALA B N 1
ATOM 4656 C CA . ALA B 1 294 ? 4.566 -20.797 5.008 1 93.5 294 ALA B CA 1
ATOM 4657 C C . ALA B 1 294 ? 3.197 -21.297 5.469 1 93.5 294 ALA B C 1
ATOM 4659 O O . ALA B 1 294 ? 2.176 -20.656 5.18 1 93.5 294 ALA B O 1
ATOM 4660 N N . LEU B 1 295 ? 3.148 -22.344 6.18 1 94.5 295 LEU B N 1
ATOM 4661 C CA . LEU B 1 295 ? 1.897 -22.891 6.684 1 94.5 295 LEU B CA 1
ATOM 4662 C C . LEU B 1 295 ? 1.247 -21.953 7.688 1 94.5 295 LEU B C 1
ATOM 4664 O O . LEU B 1 295 ? 0.026 -21.781 7.684 1 94.5 295 LEU B O 1
ATOM 4668 N N . ILE B 1 296 ? 2.039 -21.375 8.492 1 94.62 296 ILE B N 1
ATOM 4669 C CA . ILE B 1 296 ? 1.552 -20.438 9.492 1 94.62 296 ILE B CA 1
ATOM 4670 C C . ILE B 1 296 ? 0.922 -19.219 8.812 1 94.62 296 ILE B C 1
ATOM 4672 O O . ILE B 1 296 ? -0.166 -18.781 9.188 1 94.62 296 ILE B O 1
ATOM 4676 N N . VAL B 1 297 ? 1.599 -18.703 7.836 1 94.75 297 VAL B N 1
ATOM 4677 C CA . VAL B 1 297 ? 1.107 -17.547 7.105 1 94.75 297 VAL B CA 1
ATOM 4678 C C . VAL B 1 297 ? -0.199 -17.891 6.395 1 94.75 297 VAL B C 1
ATOM 4680 O O . VAL B 1 297 ? -1.152 -17.109 6.418 1 94.75 297 VAL B O 1
ATOM 4683 N N . LEU B 1 298 ? -0.267 -19.094 5.801 1 96.75 298 LEU B N 1
ATOM 4684 C CA . LEU B 1 298 ? -1.478 -19.531 5.113 1 96.75 298 LEU B CA 1
ATOM 4685 C C . LEU B 1 298 ? -2.646 -19.641 6.086 1 96.75 298 LEU B C 1
ATOM 4687 O O . LEU B 1 298 ? -3.756 -19.188 5.781 1 96.75 298 LEU B O 1
ATOM 4691 N N . ALA B 1 299 ? -2.387 -20.156 7.191 1 96.25 299 ALA B N 1
ATOM 4692 C CA . ALA B 1 299 ? -3.416 -20.266 8.227 1 96.25 299 ALA B CA 1
ATOM 4693 C C . ALA B 1 299 ? -3.857 -18.875 8.695 1 96.25 299 ALA B C 1
ATOM 4695 O O . ALA B 1 299 ? -5.047 -18.641 8.938 1 96.25 299 ALA B O 1
ATOM 4696 N N . GLY B 1 300 ? -2.936 -18.031 8.859 1 96.12 300 GLY B N 1
ATOM 4697 C CA . GLY B 1 300 ? -3.244 -16.672 9.266 1 96.12 300 GLY B CA 1
ATOM 4698 C C . GLY B 1 300 ? -4.113 -15.93 8.266 1 96.12 300 GLY B C 1
ATOM 4699 O O . GLY B 1 300 ? -5.043 -15.219 8.648 1 96.12 300 GLY B O 1
ATOM 4700 N N . VAL B 1 301 ? -3.77 -16.078 7.031 1 95.81 301 VAL B N 1
ATOM 4701 C CA . VAL B 1 301 ? -4.535 -15.406 5.992 1 95.81 301 VAL B CA 1
ATOM 4702 C C . VAL B 1 301 ? -5.949 -15.977 5.93 1 95.81 301 VAL B C 1
ATOM 4704 O O . VAL B 1 301 ? -6.914 -15.25 5.699 1 95.81 301 VAL B O 1
ATOM 4707 N N . MET B 1 302 ? -6.062 -17.281 6.102 1 96.12 302 MET B N 1
ATOM 4708 C CA . MET B 1 302 ? -7.387 -17.891 6.18 1 96.12 302 MET B CA 1
ATOM 4709 C C . MET B 1 302 ? -8.18 -17.328 7.355 1 96.12 302 MET B C 1
ATOM 4711 O O . MET B 1 302 ? -9.359 -17.016 7.215 1 96.12 302 MET B O 1
ATOM 4715 N N . ALA B 1 303 ? -7.527 -17.203 8.43 1 95.56 303 ALA B N 1
ATOM 4716 C CA . ALA B 1 303 ? -8.16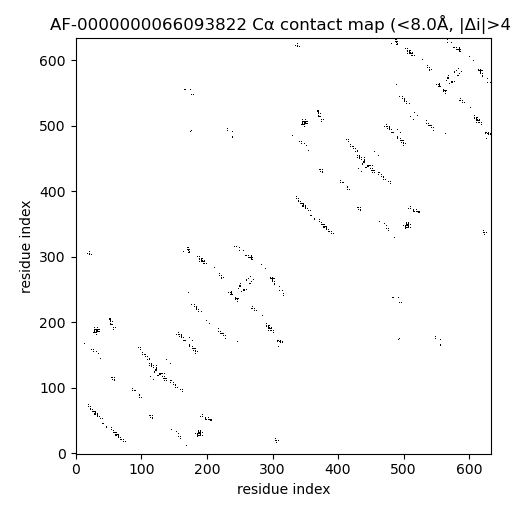4 -16.641 9.617 1 95.56 303 ALA B CA 1
ATOM 4717 C C . ALA B 1 303 ? -8.633 -15.211 9.352 1 95.56 303 ALA B C 1
ATOM 4719 O O . ALA B 1 303 ? -9.688 -14.797 9.836 1 95.56 303 ALA B O 1
ATOM 4720 N N . LEU B 1 304 ? -7.895 -14.461 8.641 1 95.5 304 LEU B N 1
ATOM 4721 C CA . LEU B 1 304 ? -8.266 -13.086 8.305 1 95.5 304 LEU B CA 1
ATOM 4722 C C . LEU B 1 304 ? -9.57 -13.055 7.512 1 95.5 304 LEU B C 1
ATOM 4724 O O . LEU B 1 304 ? -10.43 -12.211 7.766 1 95.5 304 LEU B O 1
ATOM 4728 N N . ARG B 1 305 ? -9.695 -13.969 6.562 1 94.88 305 ARG B N 1
ATOM 4729 C CA . ARG B 1 305 ? -10.922 -14.008 5.773 1 94.88 305 ARG B CA 1
ATOM 4730 C C . ARG B 1 305 ? -12.125 -14.336 6.648 1 94.88 305 ARG B C 1
ATOM 4732 O O . ARG B 1 305 ? -13.172 -13.695 6.539 1 94.88 305 ARG B O 1
ATOM 4739 N N . PHE B 1 306 ? -11.945 -15.305 7.457 1 93.5 306 PHE B N 1
ATOM 4740 C CA . PHE B 1 306 ? -13.031 -15.695 8.352 1 93.5 306 PHE B CA 1
ATOM 4741 C C . PHE B 1 306 ? -13.375 -14.555 9.312 1 93.5 306 PHE B C 1
ATOM 4743 O O . PHE B 1 306 ? -14.547 -14.273 9.555 1 93.5 306 PHE B O 1
ATOM 4750 N N . TYR B 1 307 ? -12.398 -13.953 9.812 1 93.44 307 TYR B N 1
ATOM 4751 C CA . TYR B 1 307 ? -12.602 -12.867 10.766 1 93.44 307 TYR B CA 1
ATOM 4752 C C . TYR B 1 307 ? -13.367 -11.719 10.133 1 93.44 307 TYR B C 1
ATOM 4754 O O . TYR B 1 307 ? -14.367 -11.25 10.68 1 93.44 307 TYR B O 1
ATOM 4762 N N . ILE B 1 308 ? -12.875 -11.25 9.039 1 91.62 308 ILE B N 1
ATOM 4763 C CA . ILE B 1 308 ? -13.492 -10.102 8.391 1 91.62 308 ILE B CA 1
ATOM 4764 C C . ILE B 1 308 ? -14.93 -10.438 7.988 1 91.62 308 ILE B C 1
ATOM 4766 O O . ILE B 1 308 ? -15.836 -9.625 8.172 1 91.62 308 ILE B O 1
ATOM 4770 N N . LEU B 1 309 ? -15.117 -11.633 7.48 1 88.25 309 LEU B N 1
ATOM 4771 C CA . LEU B 1 309 ? -16.438 -12.031 7.023 1 88.25 309 LEU B CA 1
ATOM 4772 C C . LEU B 1 309 ? -17.422 -12.102 8.195 1 88.25 309 LEU B C 1
ATOM 4774 O O . LEU B 1 309 ? -18.5 -11.516 8.141 1 88.25 309 LEU B O 1
ATOM 4778 N N . TYR B 1 310 ? -17.031 -12.703 9.234 1 87.31 310 TYR B N 1
ATOM 4779 C CA . TYR B 1 310 ? -17.953 -12.953 10.344 1 87.31 310 TYR B CA 1
ATOM 4780 C C . TYR B 1 310 ? -18.047 -11.734 11.258 1 87.31 310 TYR B C 1
ATOM 4782 O O . TYR B 1 310 ? -19.125 -11.414 11.766 1 87.31 310 TYR B O 1
ATOM 4790 N N . ALA B 1 311 ? -16.984 -11.102 11.492 1 86.31 311 ALA B N 1
ATOM 4791 C CA . ALA B 1 311 ? -17.031 -9.883 12.297 1 86.31 311 ALA B CA 1
ATOM 4792 C C . ALA B 1 311 ? -17.859 -8.805 11.609 1 86.31 311 ALA B C 1
ATOM 4794 O O . ALA B 1 311 ? -18.578 -8.055 12.266 1 86.31 311 ALA B O 1
ATOM 4795 N N . GLY B 1 312 ? -17.719 -8.703 10.367 1 84.31 312 GLY B N 1
ATOM 4796 C CA . GLY B 1 312 ? -18.5 -7.746 9.609 1 84.31 312 GLY B CA 1
ATOM 4797 C C . GLY B 1 312 ? -20 -7.977 9.734 1 84.31 312 GLY B C 1
ATOM 4798 O O . GLY B 1 312 ? -20.781 -7.02 9.797 1 84.31 312 GLY B O 1
ATOM 4799 N N . GLN B 1 313 ? -20.328 -9.234 9.805 1 80.44 313 GLN B N 1
ATOM 4800 C CA . GLN B 1 313 ? -21.75 -9.562 9.836 1 80.44 313 GLN B CA 1
ATOM 4801 C C . GLN B 1 313 ? -22.281 -9.578 11.266 1 80.44 313 GLN B C 1
ATOM 4803 O O . GLN B 1 313 ? -23.484 -9.461 11.484 1 80.44 313 GLN B O 1
ATOM 4808 N N . THR B 1 314 ? -21.406 -9.672 12.164 1 80.5 314 THR B N 1
ATOM 4809 C CA . THR B 1 314 ? -21.812 -9.797 13.555 1 80.5 314 THR B CA 1
ATOM 4810 C C . THR B 1 314 ? -21.938 -8.422 14.211 1 80.5 314 THR B C 1
ATOM 4812 O O . THR B 1 314 ? -22.891 -8.148 14.938 1 80.5 314 THR B O 1
ATOM 4815 N N . PHE B 1 315 ? -21.031 -7.578 13.891 1 80.69 315 PHE B N 1
ATOM 4816 C CA . PHE B 1 315 ? -21.016 -6.266 14.523 1 80.69 315 PHE B CA 1
ATOM 4817 C C . PHE B 1 315 ? -21.547 -5.199 13.578 1 80.69 315 PHE B C 1
ATOM 4819 O O . PHE B 1 315 ? -20.812 -4.707 12.719 1 80.69 315 PHE B O 1
ATOM 4826 N N . VAL B 1 316 ? -22.797 -4.82 13.539 1 74.12 316 VAL B N 1
ATOM 4827 C CA . VAL B 1 316 ? -23.438 -3.924 12.586 1 74.12 316 VAL B CA 1
ATOM 4828 C C . VAL B 1 316 ? -23.766 -2.594 13.266 1 74.12 316 VAL B C 1
ATOM 4830 O O . VAL B 1 316 ? -24.203 -1.645 12.609 1 74.12 316 VAL B O 1
ATOM 4833 N N . GLY B 1 317 ? -23.094 -2.215 14.336 1 62.44 317 GLY B N 1
ATOM 4834 C CA . GLY B 1 317 ? -23.344 -0.965 15.031 1 62.44 317 GLY B CA 1
ATOM 4835 C C . GLY B 1 317 ? -24.797 -0.764 15.398 1 62.44 317 GLY B C 1
ATOM 4836 O O . GLY B 1 317 ? -25.688 -1.414 14.836 1 62.44 317 GLY B O 1
#